Protein AF-A0A165E248-F1 (afdb_monomer_lite)

pLDDT: mean 75.52, std 20.28, range [21.25, 96.31]

Radius of gyration: 53.89 Å; chains: 1; bounding box: 140×83×120 Å

Foldseek 3Di:
DPPDPVLCVQADDLQPLPPDDDPPDDSVVVSVVSSVVVVVVVVVLVVLLVVLVLLLVLLVVLLVVLVVQLVVCVPVFPVSLVVLLVCLVVPPDPAAGDDDPPDDDDDHSSVVVNVVSVVLVVVLVVVPPDDPPPRVSSSVSSSVSSVVVSVVSVVVSVVSVVVSVVSVCVVSSHDYPVNDDDPDDDDDDPDPDDDDDDDDPDDDDDDDDDDDDDDDDDDDDDDDDDDDDDDDDDDDDDDDDDDDDDDDDDDDDCQLAQDPLLVVLLPPAALPLVVNLVSCVVCVVCLDPCNLVNLQVVLLVCVLVVNLRSSLSSLLSSLLSVQLVVCPPCSSVVSSCCSVVPPVVSVVVSVVVSVVVSVVSNVVSVVVVVVVVVDADFDADDDDDQFPDKWFDAPPDQQDDPPDDDPDDDPPDDPPPDDDPVVVSVLSNLLVVLLVPDDPQQNVLLVVRDSVSNSVVRRVDHPVVSVVNVVSCVSSVRIDTDGDDDQPPDPVSVVVVVVVVVVPD

Structure (mmCIF, N/CA/C/O backbone):
data_AF-A0A165E248-F1
#
_entry.id   AF-A0A165E248-F1
#
loop_
_atom_site.group_PDB
_atom_site.id
_atom_site.type_symbol
_atom_site.label_atom_id
_atom_site.label_alt_id
_atom_site.label_comp_id
_atom_site.label_asym_id
_atom_site.label_entity_id
_atom_site.label_seq_id
_atom_site.pdbx_PDB_ins_code
_atom_site.Cartn_x
_atom_site.Cartn_y
_atom_site.Cartn_z
_atom_site.occupancy
_atom_site.B_iso_or_equiv
_atom_site.auth_seq_id
_atom_site.auth_comp_id
_atom_site.auth_asym_id
_atom_site.auth_atom_id
_atom_site.pdbx_PDB_model_num
ATOM 1 N N . MET A 1 1 ? -46.817 -18.199 -7.323 1.00 51.75 1 MET A N 1
ATOM 2 C CA . MET A 1 1 ? -45.425 -17.743 -7.130 1.00 51.75 1 MET A CA 1
ATOM 3 C C . MET A 1 1 ? -45.461 -16.567 -6.174 1.00 51.75 1 MET A C 1
ATOM 5 O O . MET A 1 1 ? -46.139 -15.603 -6.512 1.00 51.75 1 MET A O 1
ATOM 9 N N . PRO A 1 2 ? -44.845 -16.626 -4.985 1.00 51.56 2 PRO A N 1
ATOM 10 C CA . PRO A 1 2 ? -44.787 -15.457 -4.123 1.00 51.56 2 PRO A CA 1
ATOM 11 C C . PRO A 1 2 ? -43.697 -14.524 -4.667 1.00 51.56 2 PRO A C 1
ATOM 13 O O . PRO A 1 2 ? -42.537 -14.614 -4.285 1.00 51.56 2 PRO A O 1
ATOM 16 N N . LEU A 1 3 ? -44.070 -13.669 -5.619 1.00 77.25 3 LEU A N 1
ATOM 17 C CA . LEU A 1 3 ? -43.228 -12.592 -6.146 1.00 77.25 3 LEU A CA 1
ATOM 18 C C . LEU A 1 3 ? -43.329 -11.394 -5.188 1.00 77.25 3 LEU A C 1
ATOM 20 O O . LEU A 1 3 ? -43.957 -10.391 -5.511 1.00 77.25 3 LEU A O 1
ATOM 24 N N . ASN A 1 4 ? -42.819 -11.533 -3.961 1.00 82.94 4 ASN A N 1
ATOM 25 C CA . ASN A 1 4 ? -42.775 -10.416 -3.019 1.00 82.94 4 ASN A CA 1
ATOM 26 C C . ASN A 1 4 ? -41.430 -9.691 -3.145 1.00 82.94 4 ASN A C 1
ATOM 28 O O . ASN A 1 4 ? -40.395 -10.213 -2.734 1.00 82.94 4 ASN A O 1
ATOM 32 N N . TYR A 1 5 ? -41.474 -8.481 -3.697 1.00 85.81 5 TYR A N 1
ATOM 33 C CA . TYR A 1 5 ? -40.325 -7.592 -3.863 1.00 85.81 5 TYR A CA 1
ATOM 34 C C . TYR A 1 5 ? -40.237 -6.498 -2.789 1.00 85.81 5 TYR A C 1
ATOM 36 O O . TYR A 1 5 ? -39.337 -5.667 -2.844 1.00 85.81 5 TYR A O 1
ATOM 44 N N . SER A 1 6 ? -41.097 -6.545 -1.764 1.00 87.06 6 SER A N 1
ATOM 45 C CA . SER A 1 6 ? -41.181 -5.533 -0.699 1.00 87.06 6 SER A CA 1
ATOM 46 C C . SER A 1 6 ? -39.886 -5.358 0.103 1.00 87.06 6 SER A C 1
ATOM 48 O O . SER A 1 6 ? -39.674 -4.335 0.749 1.00 87.06 6 SER A O 1
ATOM 50 N N . LYS A 1 7 ? -38.958 -6.322 0.018 1.00 84.38 7 LYS A N 1
ATOM 51 C CA . LYS A 1 7 ? -37.596 -6.165 0.543 1.00 84.38 7 LYS A CA 1
ATOM 52 C C . LYS A 1 7 ? -36.915 -4.900 -0.004 1.00 84.38 7 LYS A C 1
ATOM 54 O O . LYS A 1 7 ? -36.220 -4.229 0.751 1.00 84.38 7 LYS A O 1
ATOM 59 N N . TRP A 1 8 ? -37.103 -4.583 -1.285 1.00 87.00 8 TRP A N 1
ATOM 60 C CA . TRP A 1 8 ? -36.422 -3.466 -1.947 1.00 87.00 8 TRP A CA 1
ATOM 61 C C . TRP A 1 8 ? -37.136 -2.119 -1.795 1.00 87.00 8 TRP A C 1
ATOM 63 O O . TRP A 1 8 ? -36.526 -1.095 -2.080 1.00 87.00 8 TRP A O 1
ATOM 73 N N . ASP A 1 9 ? -38.352 -2.088 -1.238 1.00 84.56 9 ASP A N 1
ATOM 74 C CA . ASP A 1 9 ? -39.051 -0.835 -0.895 1.00 84.56 9 ASP A CA 1
ATOM 75 C C . ASP A 1 9 ? -38.322 -0.041 0.209 1.00 84.56 9 ASP A C 1
ATOM 77 O O . ASP A 1 9 ? -38.603 1.132 0.446 1.00 84.56 9 ASP A O 1
ATOM 81 N N . LYS A 1 10 ? -37.386 -0.691 0.909 1.00 86.62 10 LYS A N 1
ATOM 82 C CA . LYS A 1 10 ? -36.648 -0.169 2.066 1.00 86.62 10 LYS A CA 1
ATOM 83 C C . LYS A 1 10 ? -35.255 0.378 1.722 1.00 86.62 10 LYS A C 1
ATOM 85 O O . LYS A 1 10 ? -34.459 0.615 2.626 1.00 86.62 10 LYS A O 1
ATOM 90 N N . LEU A 1 11 ? -34.915 0.534 0.443 1.00 85.69 11 LEU A N 1
ATOM 91 C CA . LEU A 1 11 ? -33.602 1.042 0.025 1.00 85.69 11 LEU A CA 1
ATOM 92 C C . LEU A 1 11 ? -33.448 2.534 0.357 1.00 85.69 11 LEU A C 1
ATOM 94 O O . LEU A 1 11 ? -34.277 3.353 -0.036 1.00 85.69 11 LEU A O 1
ATOM 98 N N . GLU A 1 12 ? -32.365 2.901 1.047 1.00 81.44 12 GLU A N 1
ATOM 99 C CA . GLU A 1 12 ? -32.016 4.300 1.319 1.00 81.44 12 GLU A CA 1
ATOM 100 C C . GLU A 1 12 ? -30.754 4.705 0.549 1.00 81.44 12 GLU A C 1
ATOM 102 O O . GLU A 1 12 ? -29.624 4.439 0.970 1.00 81.44 12 GLU A O 1
ATOM 107 N N . LEU A 1 13 ? -30.965 5.393 -0.574 1.00 81.25 13 LEU A N 1
ATOM 108 C CA . LEU A 1 13 ? -29.910 5.937 -1.426 1.00 81.25 13 LEU A CA 1
ATOM 109 C C . LEU A 1 13 ? -29.537 7.354 -0.967 1.00 81.25 13 LEU A C 1
ATOM 111 O O . LEU A 1 13 ? -30.383 8.249 -0.912 1.00 81.25 13 LEU A O 1
ATOM 115 N N . SER A 1 14 ? -28.265 7.560 -0.622 1.00 74.75 14 SER A N 1
ATOM 116 C CA . SER A 1 14 ? -27.745 8.864 -0.189 1.00 74.75 14 SER A CA 1
ATOM 117 C C . SER A 1 14 ? -27.491 9.832 -1.353 1.00 74.75 14 SER A C 1
ATOM 119 O O . SER A 1 14 ? -27.627 11.038 -1.160 1.00 74.75 14 SER A O 1
ATOM 121 N N . ASP A 1 15 ? -27.186 9.317 -2.549 1.00 75.25 15 ASP A N 1
ATOM 122 C CA . ASP A 1 15 ? -26.991 10.079 -3.796 1.00 75.25 15 ASP A CA 1
ATOM 123 C C . ASP A 1 15 ? -28.118 9.794 -4.804 1.00 75.25 15 ASP A C 1
ATOM 125 O O . ASP A 1 15 ? -27.902 9.334 -5.924 1.00 75.25 15 ASP A O 1
ATOM 129 N N . ASP A 1 16 ? -29.362 9.992 -4.367 1.00 75.88 16 ASP A N 1
ATOM 130 C CA . ASP A 1 16 ? -30.524 9.848 -5.240 1.00 75.88 16 ASP A CA 1
ATOM 131 C C . ASP A 1 16 ? -30.663 11.077 -6.152 1.00 75.88 16 ASP A C 1
ATOM 133 O O . ASP A 1 16 ? -31.116 12.155 -5.738 1.00 75.88 16 ASP A O 1
ATOM 137 N N . SER A 1 17 ? -30.262 10.913 -7.415 1.00 73.38 17 SER A N 1
ATOM 138 C CA . SER A 1 17 ? -30.373 11.954 -8.434 1.00 73.38 17 SER A CA 1
ATOM 139 C C . SER A 1 17 ? -31.813 12.260 -8.824 1.00 73.38 17 SER A C 1
ATOM 141 O O . SER A 1 17 ? -32.047 13.319 -9.407 1.00 73.38 17 SER A O 1
ATOM 143 N N . ASP A 1 18 ? -32.773 11.395 -8.506 1.00 74.75 18 ASP A N 1
ATOM 144 C CA . ASP A 1 18 ? -34.176 11.538 -8.896 1.00 74.75 18 ASP A CA 1
ATOM 145 C C . ASP A 1 18 ? -35.023 12.211 -7.814 1.00 74.75 18 ASP A C 1
ATOM 147 O O . ASP A 1 18 ? -36.236 12.342 -7.962 1.00 74.75 18 ASP A O 1
ATOM 151 N N . ILE A 1 19 ? -34.384 12.758 -6.772 1.00 76.56 19 ILE A N 1
ATOM 152 C CA . ILE A 1 19 ? -35.091 13.533 -5.759 1.00 76.56 19 ILE A CA 1
ATOM 153 C C . ILE A 1 19 ? -35.840 14.716 -6.395 1.00 76.56 19 ILE A C 1
ATOM 155 O O . ILE A 1 19 ? -35.251 15.611 -7.022 1.00 76.56 19 ILE A O 1
ATOM 159 N N . GLU A 1 20 ? -37.163 14.704 -6.242 1.00 74.06 20 GLU A N 1
ATOM 160 C CA . GLU A 1 20 ? -38.044 15.781 -6.679 1.00 74.06 20 GLU A CA 1
ATOM 161 C C . GLU A 1 20 ? -37.773 17.020 -5.817 1.00 74.06 20 GLU A C 1
ATOM 163 O O . GLU A 1 20 ? -38.154 17.113 -4.651 1.00 74.06 20 GLU A O 1
ATOM 168 N N . GLY A 1 21 ? -37.029 17.969 -6.384 1.00 73.62 21 GLY A N 1
ATOM 169 C CA . GLY A 1 21 ? -36.776 19.263 -5.766 1.00 73.62 21 GLY A CA 1
ATOM 170 C C . GLY A 1 21 ? -37.927 20.234 -6.014 1.00 73.62 21 GLY A C 1
ATOM 171 O O . GLY A 1 21 ? -38.645 20.145 -7.008 1.00 73.62 21 GLY A O 1
ATOM 172 N N . HIS A 1 22 ? -38.066 21.229 -5.141 1.00 81.62 22 HIS A N 1
ATOM 173 C CA . HIS A 1 22 ? -38.916 22.376 -5.442 1.00 81.62 22 HIS A CA 1
ATOM 174 C C . HIS A 1 22 ? -38.226 23.261 -6.501 1.00 81.62 22 HIS A C 1
ATOM 176 O O . HIS A 1 22 ? -37.014 23.456 -6.397 1.00 81.62 22 HIS A O 1
ATOM 182 N N . PRO A 1 23 ? -38.948 23.881 -7.457 1.00 85.25 23 PRO A N 1
ATOM 183 C CA . PRO A 1 23 ? -38.361 24.751 -8.490 1.00 85.25 23 PRO A CA 1
ATOM 184 C C . PRO A 1 23 ? -37.467 25.899 -7.981 1.00 85.25 23 PRO A C 1
ATOM 186 O O . PRO A 1 23 ? -36.684 26.459 -8.739 1.00 85.25 23 PRO A O 1
ATOM 189 N N . ASN A 1 24 ? -37.581 26.260 -6.700 1.00 88.75 24 ASN A N 1
ATOM 190 C CA . ASN A 1 24 ? -36.811 27.327 -6.051 1.00 88.75 24 ASN A CA 1
ATOM 191 C C . ASN A 1 24 ? -35.611 26.825 -5.233 1.00 88.75 24 ASN A C 1
ATOM 193 O O . ASN A 1 24 ? -34.911 27.640 -4.636 1.00 88.75 24 ASN A O 1
ATOM 197 N N . VAL A 1 25 ? -35.389 25.513 -5.156 1.00 85.00 25 VAL A N 1
ATOM 198 C CA . VAL A 1 25 ? -34.293 24.910 -4.392 1.00 85.00 25 VAL A CA 1
ATOM 199 C C . VAL A 1 25 ? -33.275 24.345 -5.373 1.00 85.00 25 VAL A C 1
ATOM 201 O O . VAL A 1 25 ? -33.623 23.577 -6.268 1.00 85.00 25 VAL A O 1
ATOM 204 N N . ASP A 1 26 ? -32.002 24.708 -5.207 1.00 87.12 26 ASP A N 1
ATOM 205 C CA . ASP A 1 26 ? -30.934 24.118 -6.012 1.00 87.12 26 ASP A CA 1
ATOM 206 C C . ASP A 1 26 ? -30.790 22.628 -5.681 1.00 87.12 26 ASP A C 1
ATOM 208 O O . ASP A 1 26 ? -30.331 22.251 -4.598 1.00 87.12 26 ASP A O 1
ATOM 212 N N . LYS A 1 27 ? -31.137 21.786 -6.658 1.00 84.12 27 LYS A N 1
ATOM 213 C CA . LYS A 1 27 ? -31.096 20.326 -6.564 1.00 84.12 27 LYS A CA 1
ATOM 214 C C . LYS A 1 27 ? -29.725 19.806 -6.123 1.00 84.12 27 LYS A C 1
ATOM 216 O O . LYS A 1 27 ? -29.663 18.876 -5.324 1.00 84.12 27 LYS A O 1
ATOM 221 N N . LYS A 1 28 ? -28.620 20.420 -6.568 1.00 85.94 28 LYS A N 1
ATOM 222 C CA . LYS A 1 28 ? -27.263 19.964 -6.206 1.00 85.94 28 LYS A CA 1
ATOM 223 C C . LYS A 1 28 ? -26.960 20.182 -4.727 1.00 85.94 28 LYS A C 1
ATOM 225 O O . LYS A 1 28 ? -26.394 19.304 -4.077 1.00 85.94 28 LYS A O 1
ATOM 230 N N . SER A 1 29 ? -27.309 21.352 -4.196 1.00 86.88 29 SER A N 1
ATOM 231 C CA . SER A 1 29 ? -27.133 21.640 -2.769 1.00 86.88 29 SER A CA 1
ATOM 232 C C . SER A 1 29 ? -28.059 20.791 -1.891 1.00 86.88 29 SER A C 1
ATOM 234 O O . SER A 1 29 ? -27.610 20.293 -0.858 1.00 86.88 29 SER A O 1
ATOM 236 N N . LEU A 1 30 ? -29.296 20.543 -2.340 1.00 85.38 30 LEU A N 1
ATOM 237 C CA . LEU A 1 30 ? -30.265 19.686 -1.655 1.00 85.38 30 LEU A CA 1
ATOM 238 C C . LEU A 1 30 ? -29.767 18.241 -1.518 1.00 85.38 30 LEU A C 1
ATOM 240 O O . LEU A 1 30 ? -29.818 17.693 -0.419 1.00 85.38 30 LEU A O 1
ATOM 244 N N . ILE A 1 31 ? -29.246 17.647 -2.599 1.00 85.12 31 ILE A N 1
ATOM 245 C CA . ILE A 1 31 ? -28.705 16.277 -2.584 1.00 85.12 31 ILE A CA 1
ATOM 246 C C . ILE A 1 31 ? -27.545 16.172 -1.588 1.00 85.12 31 ILE A C 1
ATOM 248 O O . ILE A 1 31 ? -27.573 15.326 -0.701 1.00 85.12 31 ILE A O 1
ATOM 252 N N . ARG A 1 32 ? -26.570 17.090 -1.645 1.00 87.44 32 ARG A N 1
ATOM 253 C CA . ARG A 1 32 ? -25.430 17.094 -0.706 1.00 87.44 32 ARG A CA 1
ATOM 254 C C . ARG A 1 32 ? -25.854 17.281 0.747 1.00 87.44 32 ARG A C 1
ATOM 256 O O . ARG A 1 32 ? -25.243 16.710 1.647 1.00 87.44 32 ARG A O 1
ATOM 263 N N . TRP A 1 33 ? -26.853 18.127 0.991 1.00 86.88 33 TRP A N 1
ATOM 264 C CA . TRP A 1 33 ? -27.380 18.331 2.335 1.00 86.88 33 TRP A CA 1
ATOM 265 C C . TRP A 1 33 ? -28.060 17.064 2.855 1.00 86.88 33 TRP A C 1
ATOM 267 O O . TRP A 1 33 ? -27.741 16.630 3.957 1.00 86.88 33 TRP A O 1
ATOM 277 N N . LYS A 1 34 ? -28.911 16.428 2.040 1.00 86.69 34 LYS A N 1
ATOM 278 C CA . LYS A 1 34 ? -29.582 15.171 2.390 1.00 86.69 34 LYS A CA 1
ATOM 279 C C . LYS A 1 34 ? -28.583 14.036 2.609 1.00 86.69 34 LYS A C 1
ATOM 281 O O . LYS A 1 34 ? -28.724 13.288 3.567 1.00 86.69 34 LYS A O 1
ATOM 286 N N . GLN A 1 35 ? -27.547 13.946 1.778 1.00 86.31 35 GLN A N 1
ATOM 287 C CA . GLN A 1 35 ? -26.443 13.010 1.967 1.00 86.31 35 GLN A CA 1
ATOM 288 C C . GLN A 1 35 ? -25.791 13.209 3.342 1.00 86.31 35 GLN A C 1
ATOM 290 O O . GLN A 1 35 ? -25.673 12.250 4.102 1.00 86.31 35 GLN A O 1
ATOM 295 N N . ARG A 1 36 ? -25.415 14.448 3.693 1.00 89.06 36 ARG A N 1
ATOM 296 C CA . ARG A 1 36 ? -24.822 14.753 5.005 1.00 89.06 36 ARG A CA 1
ATOM 297 C C . ARG A 1 36 ? -25.761 14.397 6.155 1.00 89.06 36 ARG A C 1
ATOM 299 O O . ARG A 1 36 ? -25.316 13.738 7.078 1.00 89.06 36 ARG A O 1
ATOM 306 N N . ASP A 1 37 ? -27.028 14.792 6.080 1.00 90.00 37 ASP A N 1
ATOM 307 C CA . ASP A 1 37 ? -28.033 14.503 7.112 1.00 90.00 37 ASP A CA 1
ATOM 308 C C . ASP A 1 37 ? -28.237 12.988 7.296 1.00 90.00 37 ASP A C 1
ATOM 310 O O . ASP A 1 37 ? -28.306 12.505 8.424 1.00 90.00 37 ASP A O 1
ATOM 314 N N . ILE A 1 38 ? -28.250 12.206 6.209 1.00 86.12 38 ILE A N 1
ATOM 315 C CA . ILE A 1 38 ? -28.322 10.740 6.282 1.00 86.12 38 ILE A CA 1
ATOM 316 C C . ILE A 1 38 ? -27.069 10.163 6.953 1.00 86.12 38 ILE A C 1
ATOM 318 O O . ILE A 1 38 ? -27.202 9.325 7.845 1.00 86.12 38 ILE A O 1
ATOM 322 N N . HIS A 1 39 ? -25.867 10.599 6.563 1.00 87.00 39 HIS A N 1
ATOM 323 C CA . HIS A 1 39 ? -24.626 10.129 7.190 1.00 87.00 39 HIS A CA 1
ATOM 324 C C . HIS A 1 39 ? -24.551 10.521 8.668 1.00 87.00 39 HIS A C 1
ATOM 326 O O . HIS A 1 39 ? -24.292 9.659 9.498 1.00 87.00 39 HIS A O 1
ATOM 332 N N . GLU A 1 40 ? -24.876 11.765 9.012 1.00 90.25 40 GLU A N 1
ATOM 333 C CA . GLU A 1 40 ? -24.886 12.261 10.390 1.00 90.25 40 GLU A CA 1
ATOM 334 C C . GLU A 1 40 ? -25.876 11.472 11.253 1.00 90.25 40 GLU A C 1
ATOM 336 O O . GLU A 1 40 ? -25.514 10.977 12.317 1.00 90.25 40 GLU A O 1
ATOM 341 N N . ARG A 1 41 ? -27.106 11.237 10.775 1.00 89.69 41 ARG A N 1
ATOM 342 C CA . ARG A 1 41 ? -28.082 10.401 11.497 1.00 89.69 41 ARG A CA 1
ATOM 343 C C . ARG A 1 41 ? -27.607 8.961 11.672 1.00 89.69 41 ARG A C 1
ATOM 345 O O . ARG A 1 41 ? -27.917 8.344 12.690 1.00 89.69 41 ARG A O 1
ATOM 352 N N . ARG A 1 42 ? -26.898 8.399 10.688 1.00 86.25 42 ARG A N 1
ATOM 353 C CA . ARG A 1 42 ? -26.326 7.045 10.776 1.00 86.25 42 ARG A CA 1
ATOM 354 C C . ARG A 1 42 ? -25.187 6.988 11.782 1.00 86.25 42 ARG A C 1
ATOM 356 O O . ARG A 1 42 ? -25.180 6.082 12.608 1.00 86.25 42 ARG A O 1
ATOM 363 N N . GLU A 1 43 ? -24.278 7.953 11.749 1.00 89.50 43 GLU A N 1
ATOM 364 C CA . GLU A 1 43 ? -23.178 8.060 12.706 1.00 89.50 43 GLU A CA 1
ATOM 365 C C . GLU A 1 43 ? -23.708 8.243 14.125 1.00 89.50 43 GLU A C 1
ATOM 367 O O . GLU A 1 43 ? -23.330 7.479 15.008 1.00 89.50 43 GLU A O 1
ATOM 372 N N . VAL A 1 44 ? -24.659 9.158 14.338 1.00 91.00 44 VAL A N 1
ATOM 373 C CA . VAL A 1 44 ? -25.311 9.361 15.642 1.00 91.00 44 VAL A CA 1
ATOM 374 C C . VAL A 1 44 ? -25.979 8.075 16.129 1.00 91.00 44 VAL A C 1
ATOM 376 O O . VAL A 1 44 ? -25.795 7.696 17.285 1.00 91.00 44 VAL A O 1
ATOM 379 N N . ARG A 1 45 ? -26.711 7.362 15.261 1.00 90.31 45 ARG A N 1
ATOM 380 C CA . ARG A 1 45 ? -27.333 6.080 15.629 1.00 90.31 45 ARG A CA 1
ATOM 381 C C . ARG A 1 45 ? -26.285 5.038 16.006 1.00 90.31 45 ARG A C 1
ATOM 383 O O . ARG A 1 45 ? -26.419 4.405 17.045 1.00 90.31 45 ARG A O 1
ATOM 390 N N . LYS A 1 46 ? -25.243 4.875 15.190 1.00 90.88 46 LYS A N 1
ATOM 391 C CA . LYS A 1 46 ? -24.159 3.916 15.428 1.00 90.88 46 LYS A CA 1
ATOM 392 C C . LYS A 1 46 ? -23.419 4.222 16.730 1.00 90.88 46 LYS A C 1
ATOM 394 O O . LYS A 1 46 ? -23.160 3.310 17.506 1.00 90.88 46 LYS A O 1
ATOM 399 N N . HIS A 1 47 ? -23.129 5.494 16.993 1.00 90.50 47 HIS A N 1
ATOM 400 C CA . HIS A 1 47 ? -22.541 5.931 18.255 1.00 90.50 47 HIS A CA 1
ATOM 401 C C . HIS A 1 47 ? -23.446 5.603 19.440 1.00 90.50 47 HIS A C 1
ATOM 403 O O . HIS A 1 47 ? -22.967 4.997 20.392 1.00 90.50 47 HIS A O 1
ATOM 409 N N . LYS A 1 48 ? -24.748 5.907 19.353 1.00 92.88 48 LYS A N 1
ATOM 410 C CA . LYS A 1 48 ? -25.708 5.582 20.416 1.00 92.88 48 LYS A CA 1
ATOM 411 C C . LYS A 1 48 ? -25.826 4.070 20.651 1.00 92.88 48 LYS A C 1
ATOM 413 O O . LYS A 1 48 ? -25.883 3.637 21.794 1.00 92.88 48 LYS A O 1
ATOM 418 N N . MET A 1 49 ? -25.843 3.261 19.590 1.00 92.50 49 MET A N 1
ATOM 419 C CA . MET A 1 49 ? -25.858 1.797 19.706 1.00 92.50 49 MET A CA 1
ATOM 420 C C . MET A 1 49 ? -24.608 1.276 20.421 1.00 92.50 49 MET A C 1
ATOM 422 O O . MET A 1 49 ? -24.729 0.456 21.326 1.00 92.50 49 MET A O 1
ATOM 426 N N . ASN A 1 50 ? -23.427 1.779 20.052 1.00 91.50 50 ASN A N 1
ATOM 427 C CA . ASN A 1 50 ? -22.172 1.400 20.698 1.00 91.50 50 ASN A CA 1
ATOM 428 C C . ASN A 1 50 ? -22.136 1.831 22.172 1.00 91.50 50 ASN A C 1
ATOM 430 O O . ASN A 1 50 ? -21.759 1.032 23.021 1.00 91.50 50 ASN A O 1
ATOM 434 N N . GLU A 1 51 ? -22.571 3.056 22.479 1.00 90.94 51 GLU A N 1
ATOM 435 C CA . GLU A 1 51 ? -22.653 3.579 23.849 1.00 90.94 51 GLU A CA 1
ATOM 436 C C . GLU A 1 51 ? -23.570 2.710 24.725 1.00 90.94 51 GLU A C 1
ATOM 438 O O . GLU A 1 51 ? -23.179 2.302 25.817 1.00 90.94 51 GLU A O 1
ATOM 443 N N . LEU A 1 52 ? -24.760 2.359 24.224 1.00 93.75 52 LEU A N 1
ATOM 444 C CA . LEU A 1 52 ? -25.693 1.479 24.932 1.00 93.75 52 LEU A CA 1
ATOM 445 C C . LEU A 1 52 ? -25.128 0.064 25.121 1.00 93.75 52 LEU A C 1
ATOM 447 O O . LEU A 1 52 ? -25.281 -0.515 26.196 1.00 93.75 52 LEU A O 1
ATOM 451 N N . ASP A 1 53 ? -24.472 -0.503 24.108 1.00 93.00 53 ASP A N 1
ATOM 452 C CA . ASP A 1 53 ? -23.852 -1.831 24.197 1.00 93.00 53 ASP A CA 1
ATOM 453 C C . ASP A 1 53 ? -22.713 -1.858 25.232 1.00 93.00 53 ASP A C 1
ATOM 455 O O . ASP A 1 53 ? -22.616 -2.776 26.053 1.00 93.00 53 ASP A O 1
ATOM 459 N N . GLU A 1 54 ? -21.879 -0.821 25.265 1.00 90.12 54 GLU A N 1
ATOM 460 C CA . GLU A 1 54 ? -20.838 -0.654 26.279 1.00 90.12 54 GLU A CA 1
ATOM 461 C C . GLU A 1 54 ? -21.425 -0.445 27.682 1.00 90.12 54 GLU A C 1
ATOM 463 O O . GLU A 1 54 ? -20.967 -1.078 28.639 1.00 90.12 54 GLU A O 1
ATOM 468 N N . GLU A 1 55 ? -22.477 0.362 27.833 1.00 90.81 55 GLU A N 1
ATOM 469 C CA . GLU A 1 55 ? -23.179 0.537 29.111 1.00 90.81 55 GLU A CA 1
ATOM 470 C C . GLU A 1 55 ? -23.772 -0.790 29.613 1.00 90.81 55 GLU A C 1
ATOM 472 O O . GLU A 1 55 ? -23.645 -1.129 30.794 1.00 90.81 55 GLU A O 1
ATOM 477 N N . ILE A 1 56 ? -24.349 -1.604 28.726 1.00 93.06 56 ILE A N 1
ATOM 478 C CA . ILE A 1 56 ? -24.857 -2.939 29.068 1.00 93.06 56 ILE A CA 1
ATOM 479 C C . ILE A 1 56 ? -23.708 -3.860 29.490 1.00 93.06 56 ILE A C 1
ATOM 481 O O . ILE A 1 56 ? -23.803 -4.529 30.523 1.00 93.06 56 ILE A O 1
ATOM 485 N N . LYS A 1 57 ? -22.606 -3.902 28.731 1.00 92.38 57 LYS A N 1
ATOM 486 C CA . LYS A 1 57 ? -21.425 -4.725 29.052 1.00 92.38 57 LYS A CA 1
ATOM 487 C C . LYS A 1 57 ? -20.839 -4.361 30.410 1.00 92.38 57 LYS A C 1
ATOM 489 O O . LYS A 1 57 ? -20.564 -5.246 31.220 1.00 92.38 57 LYS A O 1
ATOM 494 N N . THR A 1 58 ? -20.674 -3.070 30.676 1.00 90.81 58 THR A N 1
ATOM 495 C CA . THR A 1 58 ? -20.141 -2.579 31.951 1.00 90.81 58 THR A CA 1
ATOM 496 C C . THR A 1 58 ? -21.094 -2.883 33.102 1.00 90.81 58 THR A C 1
ATOM 498 O O . THR A 1 58 ? -20.673 -3.456 34.108 1.00 90.81 58 THR A O 1
ATOM 501 N N . SER A 1 59 ? -22.389 -2.624 32.935 1.00 92.06 59 SER A N 1
ATOM 502 C CA . SER A 1 59 ? -23.407 -2.919 33.948 1.00 92.06 59 SER A CA 1
ATOM 503 C C . SER A 1 59 ? -23.520 -4.416 34.257 1.00 92.06 59 SER A C 1
ATOM 505 O O . SER A 1 59 ? -23.630 -4.790 35.424 1.00 92.06 59 SER A O 1
ATOM 507 N N . ASN A 1 60 ? -23.397 -5.292 33.254 1.00 92.50 60 ASN A N 1
ATOM 508 C CA . ASN A 1 60 ? -23.380 -6.749 33.440 1.00 92.50 60 ASN A CA 1
ATOM 509 C C . ASN A 1 60 ? -22.174 -7.242 34.258 1.00 92.50 60 ASN A C 1
ATOM 511 O O . ASN A 1 60 ? -22.259 -8.293 34.891 1.00 92.50 60 ASN A O 1
ATOM 515 N N . ILE A 1 61 ? -21.066 -6.495 34.276 1.00 91.94 61 ILE A N 1
ATOM 516 C CA . ILE A 1 61 ? -19.898 -6.779 35.125 1.00 91.94 61 ILE A CA 1
ATOM 517 C C . ILE A 1 61 ? -20.103 -6.218 36.538 1.00 91.94 61 ILE A C 1
ATOM 519 O O . ILE A 1 61 ? -19.698 -6.845 37.519 1.00 91.94 61 ILE A O 1
ATOM 523 N N . LEU A 1 62 ? -20.740 -5.050 36.665 1.00 91.94 62 LEU A N 1
ATOM 524 C CA . LEU A 1 62 ? -20.968 -4.384 37.950 1.00 91.94 62 LEU A CA 1
ATOM 525 C C . LEU A 1 62 ? -22.060 -5.060 38.789 1.00 91.94 62 LEU A C 1
ATOM 527 O O . LEU A 1 62 ? -21.864 -5.241 39.989 1.00 91.94 62 LEU A O 1
ATOM 531 N N . LEU A 1 63 ? -23.170 -5.487 38.182 1.00 93.44 63 LEU A N 1
ATOM 532 C CA . LEU A 1 63 ? -24.282 -6.155 38.873 1.00 93.44 63 LEU A CA 1
ATOM 533 C C . LEU A 1 63 ? -23.844 -7.346 39.750 1.00 93.44 63 LEU A C 1
ATOM 535 O O . LEU A 1 63 ? -24.132 -7.320 40.948 1.00 93.44 63 LEU A O 1
ATOM 539 N N . PRO A 1 64 ? -23.099 -8.356 39.252 1.00 94.56 64 PRO A N 1
ATOM 540 C CA . PRO A 1 64 ? -22.659 -9.470 40.092 1.00 94.56 64 PRO A CA 1
ATOM 541 C C . PRO A 1 64 ? -21.678 -9.036 41.190 1.00 94.56 64 PRO A C 1
ATOM 543 O O . PRO A 1 64 ? -21.668 -9.628 42.270 1.00 94.56 64 PRO A O 1
ATOM 546 N N . ARG A 1 65 ? -20.875 -7.986 40.960 1.00 92.38 65 ARG A N 1
ATOM 547 C CA . ARG A 1 65 ? -19.974 -7.428 41.983 1.00 92.38 65 ARG A CA 1
ATOM 548 C C . ARG A 1 65 ? -20.758 -6.733 43.100 1.00 92.38 65 ARG A C 1
ATOM 550 O O . ARG A 1 65 ? -20.414 -6.898 44.270 1.00 92.38 65 ARG A O 1
ATOM 557 N N . ILE A 1 66 ? -21.829 -6.013 42.761 1.00 92.81 66 ILE A N 1
ATOM 558 C CA . ILE A 1 66 ? -22.744 -5.395 43.731 1.00 92.81 66 ILE A CA 1
ATOM 559 C C . ILE A 1 66 ? -23.508 -6.477 44.504 1.00 92.81 66 ILE A C 1
ATOM 561 O O . ILE A 1 66 ? -23.575 -6.406 45.729 1.00 92.81 66 ILE A O 1
ATOM 565 N N . ALA A 1 67 ? -24.002 -7.521 43.835 1.00 93.69 67 ALA A N 1
ATOM 566 C CA . ALA A 1 67 ? -24.657 -8.654 44.491 1.00 93.69 67 ALA A CA 1
ATOM 567 C C . ALA A 1 67 ? -23.720 -9.360 45.491 1.00 93.69 67 ALA A C 1
ATOM 569 O O . ALA A 1 67 ? -24.102 -9.644 46.632 1.00 93.69 67 ALA A O 1
ATOM 570 N N . ALA A 1 68 ? -22.459 -9.583 45.101 1.00 93.31 68 ALA A N 1
ATOM 571 C CA . ALA A 1 68 ? -21.434 -10.136 45.983 1.00 93.31 68 ALA A CA 1
ATOM 572 C C . ALA A 1 68 ? -21.170 -9.219 47.189 1.00 93.31 68 ALA A C 1
ATOM 574 O O . ALA A 1 68 ? -21.124 -9.698 48.324 1.00 93.31 68 ALA A O 1
ATOM 575 N N . LEU A 1 69 ? -21.081 -7.904 46.974 1.00 91.50 69 LEU A N 1
ATOM 576 C CA . LEU A 1 69 ? -20.947 -6.913 48.042 1.00 91.50 69 LEU A CA 1
ATOM 577 C C . LEU A 1 69 ? -22.136 -6.948 49.014 1.00 91.50 69 LEU A C 1
ATOM 579 O O . LEU A 1 69 ? -21.931 -6.971 50.227 1.00 91.50 69 LEU A O 1
ATOM 583 N N . ILE A 1 70 ? -23.368 -7.005 48.505 1.00 92.62 70 ILE A N 1
ATOM 584 C CA . ILE A 1 70 ? -24.584 -7.113 49.322 1.00 92.62 70 ILE A CA 1
ATOM 585 C C . ILE A 1 70 ? -24.523 -8.364 50.206 1.00 92.62 70 ILE A C 1
ATOM 587 O O . ILE A 1 70 ? -24.821 -8.290 51.399 1.00 92.62 70 ILE A O 1
ATOM 591 N N . SER A 1 71 ? -24.093 -9.500 49.647 1.00 93.25 71 SER A N 1
ATOM 592 C CA . SER A 1 71 ? -23.952 -10.752 50.400 1.00 93.25 71 SER A CA 1
ATOM 593 C C . SER A 1 71 ? -22.861 -10.685 51.478 1.00 93.25 71 SER A C 1
ATOM 595 O O . SER A 1 71 ? -23.073 -11.157 52.596 1.00 93.25 71 SER A O 1
ATOM 597 N N . ALA A 1 72 ? -21.728 -10.039 51.181 1.00 91.56 72 ALA A N 1
ATOM 598 C CA . ALA A 1 72 ? -20.614 -9.874 52.111 1.00 91.56 72 ALA A CA 1
ATOM 599 C C . ALA A 1 72 ? -20.993 -8.967 53.291 1.00 91.56 72 ALA A C 1
ATOM 601 O O . ALA A 1 72 ? -20.788 -9.339 54.448 1.00 91.56 72 ALA A O 1
ATOM 602 N N . VAL A 1 73 ? -21.627 -7.822 53.012 1.00 90.44 73 VAL A N 1
ATOM 603 C CA . VAL A 1 73 ? -22.090 -6.880 54.047 1.00 90.44 73 VAL A CA 1
ATOM 604 C C . VAL A 1 73 ? -23.176 -7.506 54.918 1.00 90.44 73 VAL A C 1
ATOM 606 O O . VAL A 1 73 ? -23.166 -7.297 56.125 1.00 90.44 73 VAL A O 1
ATOM 609 N N . SER A 1 74 ? -24.064 -8.320 54.341 1.00 90.00 74 SER A N 1
ATOM 610 C CA . SER A 1 74 ? -25.099 -9.031 55.103 1.00 90.00 74 SER A CA 1
ATOM 611 C C . SER A 1 74 ? -24.562 -10.185 55.963 1.00 90.00 74 SER A C 1
ATOM 613 O O . SER A 1 74 ? -25.295 -10.680 56.815 1.00 90.00 74 SER A O 1
ATOM 615 N N . THR A 1 75 ? -23.342 -10.677 55.707 1.00 89.88 75 THR A N 1
ATOM 616 C CA . THR A 1 75 ? -22.771 -11.834 56.424 1.00 89.88 75 THR A CA 1
ATOM 617 C C . THR A 1 75 ? -21.783 -11.400 57.502 1.00 89.88 75 THR A C 1
ATOM 619 O O . THR A 1 75 ? -21.852 -11.896 58.625 1.00 89.88 75 THR A O 1
ATOM 622 N N . ASN A 1 76 ? -20.880 -10.462 57.191 1.00 85.75 76 ASN A N 1
ATOM 623 C CA . ASN A 1 76 ? -19.841 -10.026 58.133 1.00 85.75 76 ASN A CA 1
ATOM 624 C C . ASN A 1 76 ? -20.056 -8.578 58.639 1.00 85.75 76 ASN A C 1
ATOM 626 O O . ASN A 1 76 ? -19.213 -8.032 59.360 1.00 85.75 76 ASN A O 1
ATOM 630 N N . GLY A 1 77 ? -21.188 -7.956 58.294 1.00 85.50 77 GLY A N 1
ATOM 631 C CA . GLY A 1 77 ? -21.635 -6.672 58.828 1.00 85.50 77 GLY A CA 1
ATOM 632 C C . GLY A 1 77 ? -20.994 -5.432 58.180 1.00 85.50 77 GLY A C 1
ATOM 633 O O . GLY A 1 77 ? -20.303 -5.512 57.159 1.00 85.50 77 GLY A O 1
ATOM 634 N N . PRO A 1 78 ? -21.170 -4.240 58.785 1.00 85.56 78 PRO A N 1
ATOM 635 C CA . PRO A 1 78 ? -20.778 -2.958 58.186 1.00 85.56 78 PRO A CA 1
ATOM 636 C C . PRO A 1 78 ? -19.256 -2.749 58.094 1.00 85.56 78 PRO A C 1
ATOM 638 O O . PRO A 1 78 ? -18.798 -1.844 57.401 1.00 85.56 78 PRO A O 1
ATOM 641 N N . LYS A 1 79 ? -18.449 -3.584 58.766 1.00 87.06 79 LYS A N 1
ATOM 642 C CA . LYS A 1 79 ? -16.979 -3.525 58.689 1.00 87.06 79 LYS A CA 1
ATOM 643 C C . LYS A 1 79 ? -16.458 -3.916 57.307 1.00 87.06 79 LYS A C 1
ATOM 645 O O . LYS A 1 79 ? -15.488 -3.318 56.848 1.00 87.06 79 LYS A O 1
ATOM 650 N N . GLU A 1 80 ? -17.121 -4.856 56.630 1.00 87.50 80 GLU A N 1
ATOM 651 C CA . GLU A 1 80 ? -16.760 -5.250 55.261 1.00 87.50 80 GLU A CA 1
ATOM 652 C C . GLU A 1 80 ? -16.912 -4.092 54.291 1.00 87.50 80 GLU A C 1
ATOM 654 O O . GLU A 1 80 ? -16.025 -3.860 53.478 1.00 87.50 80 GLU A O 1
ATOM 659 N N . PHE A 1 81 ? -17.993 -3.319 54.426 1.00 88.38 81 PHE A N 1
ATOM 660 C CA . PHE A 1 81 ? -18.247 -2.142 53.600 1.00 88.38 81 PHE A CA 1
ATOM 661 C C . PHE A 1 81 ? -17.091 -1.136 53.694 1.00 88.38 81 PHE A C 1
ATOM 663 O O . PHE A 1 81 ? -16.552 -0.701 52.673 1.00 88.38 81 PHE A O 1
ATOM 670 N N . SER A 1 82 ? -16.655 -0.814 54.916 1.00 88.56 82 SER A N 1
ATOM 671 C CA . SER A 1 82 ? -15.513 0.078 55.144 1.00 88.56 82 SER A CA 1
ATOM 672 C C . SER A 1 82 ? -14.206 -0.519 54.619 1.00 88.56 82 SER A C 1
ATOM 674 O O . SER A 1 82 ? -13.463 0.168 53.922 1.00 88.56 82 SER A O 1
ATOM 676 N N . SER A 1 83 ? -13.951 -1.804 54.885 1.00 89.38 83 SER A N 1
ATOM 677 C CA . SER A 1 83 ? -12.729 -2.481 54.433 1.00 89.38 83 SER A CA 1
ATOM 678 C C . SER A 1 83 ? -12.632 -2.563 52.907 1.00 89.38 83 SER A C 1
ATOM 680 O O . SER A 1 83 ? -11.563 -2.337 52.343 1.00 89.38 83 SER A O 1
ATOM 682 N N . LEU A 1 84 ? -13.753 -2.804 52.217 1.00 87.38 84 LEU A N 1
ATOM 683 C CA . LEU A 1 84 ? -13.811 -2.818 50.763 1.00 87.38 84 LEU A CA 1
ATOM 684 C C . LEU A 1 84 ? -13.570 -1.415 50.208 1.00 87.38 84 LEU A C 1
ATOM 686 O O . LEU A 1 84 ? -12.806 -1.261 49.260 1.00 87.38 84 LEU A O 1
ATOM 690 N N . THR A 1 85 ? -14.180 -0.396 50.814 1.00 90.25 85 THR A N 1
ATOM 691 C CA . THR A 1 85 ? -13.986 1.001 50.403 1.00 90.25 85 THR A CA 1
ATOM 692 C C . THR A 1 85 ? -12.513 1.408 50.519 1.00 90.25 85 THR A C 1
ATOM 694 O O . THR A 1 85 ? -11.964 2.020 49.602 1.00 90.25 85 THR A O 1
ATOM 697 N N . GLU A 1 86 ? -11.840 1.035 51.610 1.00 89.69 86 GLU A N 1
ATOM 698 C CA . GLU A 1 86 ? -10.404 1.281 51.794 1.00 89.69 86 GLU A CA 1
ATOM 699 C C . GLU A 1 86 ? -9.543 0.471 50.820 1.00 89.69 86 GLU A C 1
ATOM 701 O O . GLU A 1 86 ? -8.585 1.005 50.252 1.00 89.69 86 GLU A O 1
ATOM 706 N N . ARG A 1 87 ? -9.898 -0.794 50.570 1.00 89.19 87 ARG A N 1
ATOM 707 C CA . ARG A 1 87 ? -9.198 -1.646 49.603 1.00 89.19 87 ARG A CA 1
ATOM 708 C C . ARG A 1 87 ? -9.277 -1.071 48.193 1.00 89.19 87 ARG A C 1
ATOM 710 O O . ARG A 1 87 ? -8.244 -0.913 47.561 1.00 89.19 87 ARG A O 1
ATOM 717 N N . LEU A 1 88 ? -10.468 -0.703 47.722 1.00 88.75 88 LEU A N 1
ATOM 718 C CA . LEU A 1 88 ? -10.648 -0.122 46.386 1.00 88.75 88 LEU A CA 1
ATOM 719 C C . LEU A 1 88 ? -9.946 1.237 46.254 1.00 88.75 88 LEU A C 1
ATOM 721 O O . LEU A 1 88 ? -9.462 1.577 45.181 1.00 88.75 88 LEU A O 1
ATOM 725 N N . LYS A 1 89 ? -9.832 1.999 47.350 1.00 88.56 89 LYS A N 1
ATOM 726 C CA . LYS A 1 89 ? -9.098 3.272 47.375 1.00 88.56 89 LYS A CA 1
ATOM 727 C C . LYS A 1 89 ? -7.578 3.093 47.299 1.00 88.56 89 LYS A C 1
ATOM 729 O O . LYS A 1 89 ? -6.893 3.947 46.746 1.00 88.56 89 LYS A O 1
ATOM 734 N N . THR A 1 90 ? -7.044 2.040 47.914 1.00 86.62 90 THR A N 1
ATOM 735 C CA . THR A 1 90 ? -5.591 1.814 48.040 1.00 86.62 90 THR A CA 1
ATOM 736 C C . THR A 1 90 ? -5.028 0.902 46.954 1.00 86.62 90 THR A C 1
ATOM 738 O O . THR A 1 90 ? -3.865 1.050 46.582 1.00 86.62 90 THR A O 1
ATOM 741 N N . GLN A 1 91 ? -5.838 -0.022 46.443 1.00 81.94 91 GLN A N 1
ATOM 742 C CA . GLN A 1 91 ? -5.479 -1.015 45.433 1.00 81.94 91 GLN A CA 1
ATOM 743 C C . GLN A 1 91 ? -6.618 -1.165 44.406 1.00 81.94 91 GLN A C 1
ATOM 745 O O . GLN A 1 91 ? -7.298 -2.193 44.395 1.00 81.94 91 GLN A O 1
ATOM 750 N N . PRO A 1 92 ? -6.865 -0.149 43.557 1.00 80.25 92 PRO A N 1
ATOM 751 C CA . PRO A 1 92 ? -7.831 -0.278 42.472 1.00 80.25 92 PRO A CA 1
ATOM 752 C C . PRO A 1 92 ? -7.313 -1.257 41.410 1.00 80.25 92 PRO A C 1
ATOM 754 O O . PRO A 1 92 ? -6.147 -1.186 41.010 1.00 80.25 92 PRO A O 1
ATOM 757 N N . SER A 1 93 ? -8.170 -2.163 40.932 1.00 79.88 93 SER A N 1
ATOM 758 C CA . SER A 1 93 ? -7.856 -2.977 39.756 1.00 79.88 93 SER A CA 1
ATOM 759 C C . SER A 1 93 ? -7.710 -2.102 38.507 1.00 79.88 93 SER A C 1
ATOM 761 O O . SER A 1 93 ? -8.400 -1.092 38.346 1.00 79.88 93 SER A O 1
ATOM 763 N N . ALA A 1 94 ? -6.821 -2.522 37.605 1.00 77.88 94 ALA A N 1
ATOM 764 C CA . ALA A 1 94 ? -6.627 -1.900 36.298 1.00 77.88 94 ALA A CA 1
ATOM 765 C C . ALA A 1 94 ? -7.726 -2.272 35.283 1.00 77.88 94 ALA A C 1
ATOM 767 O O . ALA A 1 94 ? -7.764 -1.688 34.200 1.00 77.88 94 ALA A O 1
ATOM 768 N N . ASP A 1 95 ? -8.606 -3.222 35.617 1.00 79.75 95 ASP A N 1
ATOM 769 C CA . ASP A 1 95 ? -9.696 -3.647 34.741 1.00 79.75 95 ASP A CA 1
ATOM 770 C C . ASP A 1 95 ? -10.752 -2.546 34.599 1.00 79.75 95 ASP A C 1
ATOM 772 O O . ASP A 1 95 ? -11.357 -2.093 35.578 1.00 79.75 95 ASP A O 1
ATOM 776 N N . GLY A 1 96 ? -11.025 -2.159 33.359 1.00 79.06 96 GLY A N 1
ATOM 777 C CA . GLY A 1 96 ? -12.026 -1.159 33.025 1.00 79.06 96 GLY A CA 1
ATOM 778 C C . GLY A 1 96 ? -12.667 -1.414 31.662 1.00 79.06 96 GLY A C 1
ATOM 779 O O . GLY A 1 96 ? -12.270 -2.345 30.954 1.00 79.06 96 GLY A O 1
ATOM 780 N N . PRO A 1 97 ? -13.671 -0.602 31.301 1.00 78.44 97 PRO A N 1
ATOM 781 C CA . PRO A 1 97 ? -14.263 -0.615 29.968 1.00 78.44 97 PRO A CA 1
ATOM 782 C C . PRO A 1 97 ? -13.197 -0.380 28.886 1.00 78.44 97 PRO A C 1
ATOM 784 O O . PRO A 1 97 ? -12.158 0.228 29.152 1.00 78.44 97 PRO A O 1
ATOM 787 N N . ALA A 1 98 ? -13.451 -0.854 27.663 1.00 73.62 98 ALA A N 1
ATOM 788 C CA . ALA A 1 98 ? -12.534 -0.650 26.544 1.00 73.62 98 ALA A CA 1
ATOM 789 C C . ALA A 1 98 ? -12.308 0.849 26.275 1.00 73.62 98 ALA A C 1
ATOM 791 O O . ALA A 1 98 ? -13.228 1.659 26.377 1.00 73.62 98 ALA A O 1
ATOM 792 N N . GLU A 1 99 ? -11.076 1.222 25.929 1.00 72.06 99 GLU A N 1
ATOM 793 C CA . GLU A 1 99 ? -10.747 2.603 25.577 1.00 72.06 99 GLU A CA 1
ATOM 794 C C . GLU A 1 99 ? -11.322 2.928 24.189 1.00 72.06 99 GLU A C 1
ATOM 796 O O . GLU A 1 99 ? -10.944 2.300 23.196 1.00 72.06 99 GLU A O 1
ATOM 801 N N . LEU A 1 100 ? -12.220 3.917 24.099 1.00 65.06 100 LEU A N 1
ATOM 802 C CA . LEU A 1 100 ? -12.640 4.440 22.798 1.00 65.06 100 LEU A CA 1
ATOM 803 C C . LEU A 1 100 ? -11.551 5.348 22.213 1.00 65.06 100 LEU A C 1
ATOM 805 O O . LEU A 1 100 ? -11.025 6.220 22.914 1.00 65.06 100 LEU A O 1
ATOM 809 N N . PRO A 1 101 ? -11.231 5.206 20.916 1.00 58.03 101 PRO A N 1
ATOM 810 C CA . PRO A 1 101 ? -10.219 6.027 20.267 1.00 58.03 101 PRO A CA 1
ATOM 811 C C . PRO A 1 101 ? -10.616 7.511 20.301 1.00 58.03 101 PRO A C 1
ATOM 813 O O . PRO A 1 101 ? -11.614 7.916 19.710 1.00 58.03 101 PRO A O 1
ATOM 816 N N . GLY A 1 102 ? -9.812 8.328 20.990 1.00 63.31 102 GLY A N 1
ATOM 817 C CA . GLY A 1 102 ? -9.999 9.781 21.097 1.00 63.31 102 GLY A CA 1
ATOM 818 C C . GLY A 1 102 ? -10.826 10.262 22.298 1.00 63.31 102 GLY A C 1
ATOM 819 O O . GLY A 1 102 ? -10.965 11.473 22.467 1.00 63.31 102 GLY A O 1
ATOM 820 N N . ALA A 1 103 ? -11.334 9.360 23.144 1.00 68.56 103 ALA A N 1
ATOM 821 C CA . ALA A 1 103 ? -12.041 9.710 24.377 1.00 68.56 103 ALA A CA 1
ATOM 822 C C . ALA A 1 103 ? -11.104 9.695 25.606 1.00 68.56 103 ALA A C 1
ATOM 824 O O . ALA A 1 103 ? -10.095 8.982 25.605 1.00 68.56 103 ALA A O 1
ATOM 825 N N . PRO A 1 104 ? -11.407 10.462 26.674 1.00 75.75 104 PRO A N 1
ATOM 826 C CA . PRO A 1 104 ? -10.738 10.305 27.963 1.00 75.75 104 PRO A CA 1
ATOM 827 C C . PRO A 1 104 ? -10.846 8.860 28.460 1.00 75.75 104 PRO A C 1
ATOM 829 O O . PRO A 1 104 ? -11.880 8.221 28.273 1.00 75.75 104 PRO A O 1
ATOM 832 N N . LYS A 1 105 ? -9.789 8.360 29.113 1.00 75.31 105 LYS A N 1
ATOM 833 C CA . LYS A 1 105 ? -9.763 6.995 29.646 1.00 75.31 105 LYS A CA 1
ATOM 834 C C . LYS A 1 105 ? -10.979 6.761 30.563 1.00 75.31 105 LYS A C 1
ATOM 836 O O . LYS A 1 105 ? -11.151 7.542 31.504 1.00 75.31 105 LYS A O 1
ATOM 841 N N . PRO A 1 106 ? -11.813 5.733 30.307 1.00 75.31 106 PRO A N 1
ATOM 842 C CA . PRO A 1 106 ? -12.966 5.454 31.151 1.00 75.31 106 PRO A CA 1
ATOM 843 C C . PRO A 1 106 ? -12.513 5.050 32.566 1.00 75.31 106 PRO A C 1
ATOM 845 O O . PRO A 1 106 ? -11.434 4.462 32.713 1.00 75.31 106 PRO A O 1
ATOM 848 N N . PRO A 1 107 ? -13.309 5.355 33.611 1.00 83.69 107 PRO A N 1
ATOM 849 C CA . PRO A 1 107 ? -12.996 4.929 34.971 1.00 83.69 107 PRO A CA 1
ATOM 850 C C . PRO A 1 107 ? -12.963 3.401 35.060 1.00 83.69 107 PRO A C 1
ATOM 852 O O . PRO A 1 107 ? -13.699 2.705 34.350 1.00 83.69 107 PRO A O 1
ATOM 855 N N . SER A 1 108 ? -12.122 2.864 35.943 1.00 89.00 108 SER A N 1
ATOM 856 C CA . SER A 1 108 ? -12.053 1.412 36.145 1.00 89.00 108 SER A CA 1
ATOM 857 C C . SER A 1 108 ? -13.341 0.875 36.784 1.00 89.00 108 SER A C 1
ATOM 859 O O . SER A 1 108 ? -14.108 1.615 37.411 1.00 89.00 108 SER A O 1
ATOM 861 N N . TYR A 1 109 ? -13.599 -0.432 36.666 1.00 89.38 109 TYR A N 1
ATOM 862 C CA . TYR A 1 109 ? -14.773 -1.037 37.316 1.00 89.38 109 TYR A CA 1
ATOM 863 C C . TYR A 1 109 ? -14.758 -0.829 38.834 1.00 89.38 109 TYR A C 1
ATOM 865 O O . TYR A 1 109 ? -15.799 -0.614 39.453 1.00 89.38 109 TYR A O 1
ATOM 873 N N . ASP A 1 110 ? -13.569 -0.863 39.423 1.00 89.38 110 ASP A N 1
ATOM 874 C CA . ASP A 1 110 ? -13.358 -0.676 40.853 1.00 89.38 110 ASP A CA 1
ATOM 875 C C . ASP A 1 110 ? -13.578 0.781 41.275 1.00 89.38 110 ASP A C 1
ATOM 877 O O . ASP A 1 110 ? -14.178 1.029 42.322 1.00 89.38 110 ASP A O 1
ATOM 881 N N . GLU A 1 111 ? -13.180 1.746 40.442 1.00 88.62 111 GLU A N 1
ATOM 882 C CA . GLU A 1 111 ? -13.486 3.166 40.646 1.00 88.62 111 GLU A CA 1
ATOM 883 C C . GLU A 1 111 ? -14.993 3.438 40.570 1.00 88.62 111 GLU A C 1
ATOM 885 O O . GLU A 1 111 ? -15.523 4.171 41.408 1.00 88.62 111 GLU A O 1
ATOM 890 N N . MET A 1 112 ? -15.707 2.810 39.628 1.00 90.19 112 MET A N 1
ATOM 891 C CA . MET A 1 112 ? -17.169 2.920 39.532 1.00 90.19 112 MET A CA 1
ATOM 892 C C . MET A 1 112 ? -17.868 2.357 40.779 1.00 90.19 112 MET A C 1
ATOM 894 O O . MET A 1 112 ? -18.784 2.983 41.317 1.00 90.19 112 MET A O 1
ATOM 898 N N . ILE A 1 113 ? -17.408 1.213 41.297 1.00 91.19 113 ILE A N 1
ATOM 899 C CA . ILE A 1 113 ? -17.929 0.640 42.550 1.00 91.19 113 ILE A CA 1
ATOM 900 C C . ILE A 1 113 ? -17.598 1.541 43.740 1.00 91.19 113 ILE A C 1
ATOM 902 O O . ILE A 1 113 ? -18.443 1.745 44.606 1.00 91.19 113 ILE A O 1
ATOM 906 N N . LEU A 1 114 ? -16.400 2.119 43.790 1.00 91.50 114 LEU A N 1
ATOM 907 C CA . LEU A 1 114 ? -16.008 3.048 44.848 1.00 91.50 114 LEU A CA 1
ATOM 908 C C . LEU A 1 114 ? -16.890 4.304 44.858 1.00 91.50 114 LEU A C 1
ATOM 910 O O . LEU A 1 114 ? -17.342 4.728 45.924 1.00 91.50 114 LEU A O 1
ATOM 914 N N . GLN A 1 115 ? -17.199 4.871 43.690 1.00 91.81 115 GLN A N 1
ATOM 915 C CA . GLN A 1 115 ? -18.144 5.987 43.581 1.00 91.81 115 GLN A CA 1
ATOM 916 C C . GLN A 1 115 ? -19.547 5.593 44.062 1.00 91.81 115 GLN A C 1
ATOM 918 O O . GLN A 1 115 ? -20.185 6.364 44.785 1.00 91.81 115 GLN A O 1
ATOM 923 N N . LEU A 1 116 ? -20.007 4.382 43.729 1.00 91.94 116 LEU A N 1
ATOM 924 C CA . LEU A 1 116 ? -21.267 3.844 44.241 1.00 91.94 116 LEU A CA 1
ATOM 925 C C . LEU A 1 116 ? -21.248 3.715 45.772 1.00 91.94 116 LEU A C 1
ATOM 927 O O . LEU A 1 116 ? -22.203 4.131 46.422 1.00 91.94 116 LEU A O 1
ATOM 931 N N . LEU A 1 117 ? -20.166 3.197 46.360 1.00 91.75 117 LEU A N 1
ATOM 932 C CA . LEU A 1 117 ? -20.009 3.070 47.814 1.00 91.75 117 LEU A CA 1
ATOM 933 C C . LEU A 1 117 ? -20.088 4.435 48.512 1.00 91.75 117 LEU A C 1
ATOM 935 O O . LEU A 1 117 ? -20.785 4.570 49.518 1.00 91.75 117 LEU A O 1
ATOM 939 N N . TYR A 1 118 ? -19.438 5.467 47.969 1.00 92.56 118 TYR A N 1
ATOM 940 C CA . TYR A 1 118 ? -19.551 6.826 48.510 1.00 92.56 118 TYR A CA 1
ATOM 941 C C . TYR A 1 118 ? -20.964 7.387 48.407 1.00 92.56 118 TYR A C 1
ATOM 943 O O . TYR A 1 118 ? -21.432 8.016 49.358 1.00 92.56 118 TYR A O 1
ATOM 951 N N . LYS A 1 119 ? -21.659 7.130 47.297 1.00 91.75 119 LYS A N 1
ATOM 952 C CA . LYS A 1 119 ? -23.053 7.543 47.129 1.00 91.75 119 LYS A CA 1
ATOM 953 C C . LYS A 1 119 ? -23.968 6.850 48.137 1.00 91.75 119 LYS A C 1
ATOM 955 O O . LYS A 1 119 ? -24.707 7.530 48.832 1.00 91.75 119 LYS A O 1
ATOM 960 N N . VAL A 1 120 ? -23.843 5.532 48.292 1.00 90.88 120 VAL A N 1
ATOM 961 C CA . VAL A 1 120 ? -24.590 4.742 49.286 1.00 90.88 120 VAL A CA 1
ATOM 962 C C . VAL A 1 120 ? -24.336 5.256 50.701 1.00 90.88 120 VAL A C 1
ATOM 964 O O . VAL A 1 120 ? -25.272 5.402 51.482 1.00 90.88 120 VAL A O 1
ATOM 967 N N . TRP A 1 121 ? -23.084 5.560 51.047 1.00 88.56 121 TRP A N 1
ATOM 968 C CA . TRP A 1 121 ? -22.759 6.109 52.362 1.00 88.56 121 TRP A CA 1
ATOM 969 C C . TRP A 1 121 ? -23.373 7.501 52.583 1.00 88.56 121 TRP A C 1
ATOM 971 O O . TRP A 1 121 ? -23.873 7.778 53.674 1.00 88.56 121 TRP A O 1
ATOM 981 N N . GLY A 1 122 ? -23.378 8.351 51.550 1.00 86.88 122 GLY A N 1
ATOM 982 C CA . GLY A 1 122 ? -24.088 9.632 51.552 1.00 86.88 122 GLY A CA 1
ATOM 983 C C . GLY A 1 122 ? -25.594 9.460 51.759 1.00 86.88 122 GLY A C 1
ATOM 984 O O . GLY A 1 122 ? -26.140 10.023 52.702 1.00 86.88 122 GLY A O 1
ATOM 985 N N . ASP A 1 123 ? -26.234 8.600 50.964 1.00 86.94 123 ASP A N 1
ATOM 986 C CA . ASP A 1 123 ? -27.675 8.318 51.027 1.00 86.94 123 ASP A CA 1
ATOM 987 C C . ASP A 1 123 ? -28.091 7.784 52.416 1.00 86.94 123 ASP A C 1
ATOM 989 O O . ASP A 1 123 ? -29.103 8.203 52.983 1.00 86.94 123 ASP A O 1
ATOM 993 N N . VAL A 1 124 ? -27.284 6.902 53.023 1.00 87.06 124 VAL A N 1
ATOM 994 C CA . VAL A 1 124 ? -27.528 6.390 54.386 1.00 87.06 124 VAL A CA 1
ATOM 995 C C . VAL A 1 124 ? -27.395 7.492 55.439 1.00 87.06 124 VAL A C 1
ATOM 997 O O . VAL A 1 124 ? -28.192 7.536 56.379 1.00 87.06 124 VAL A O 1
ATOM 1000 N N . LYS A 1 125 ? -26.409 8.384 55.295 1.00 82.56 125 LYS A N 1
ATOM 1001 C CA . LYS A 1 125 ? -26.191 9.505 56.218 1.00 82.56 125 LYS A CA 1
ATOM 1002 C C . LYS A 1 125 ? -27.313 10.540 56.126 1.00 82.56 125 LYS A C 1
ATOM 1004 O O . LYS A 1 125 ? -27.782 11.021 57.158 1.00 82.56 125 LYS A O 1
ATOM 1009 N N . ASP A 1 126 ? -27.765 10.847 54.916 1.00 81.75 126 ASP A N 1
ATOM 1010 C CA . ASP A 1 126 ? -28.811 11.840 54.665 1.00 81.75 126 ASP A CA 1
ATOM 1011 C C . ASP A 1 126 ? -30.192 11.324 55.100 1.00 81.75 126 ASP A C 1
ATOM 1013 O O . ASP A 1 126 ? -31.018 12.092 55.596 1.00 81.75 126 ASP A O 1
ATOM 1017 N N . ASN A 1 127 ? -30.407 10.005 55.084 1.00 74.00 127 ASN A N 1
ATOM 1018 C CA . ASN A 1 127 ? -31.590 9.349 55.655 1.00 74.00 127 ASN A CA 1
ATOM 1019 C C . ASN A 1 127 ? -31.632 9.332 57.208 1.00 74.00 127 ASN A C 1
ATOM 1021 O O . ASN A 1 127 ? -32.420 8.576 57.776 1.00 74.00 127 ASN A O 1
ATOM 1025 N N . SER A 1 128 ? -30.814 10.164 57.882 1.00 54.97 128 SER A N 1
ATOM 1026 C CA . SER A 1 128 ? -30.924 10.837 59.208 1.00 54.97 128 SER A CA 1
ATOM 1027 C C . SER A 1 128 ? -31.538 10.116 60.431 1.00 54.97 128 SER A C 1
ATOM 1029 O O . SER A 1 128 ? -31.777 10.753 61.457 1.00 54.97 128 SER A O 1
ATOM 1031 N N . GLY A 1 129 ? -31.811 8.815 60.374 1.00 60.16 129 GLY A N 1
ATOM 1032 C CA . GLY A 1 129 ? -32.428 8.033 61.457 1.00 60.16 129 GLY A CA 1
ATOM 1033 C C . GLY A 1 129 ? -31.570 6.872 61.959 1.00 60.16 129 GLY A C 1
ATOM 1034 O O . GLY A 1 129 ? -32.020 6.099 62.806 1.00 60.16 129 GLY A O 1
ATOM 1035 N N . VAL A 1 130 ? -30.358 6.721 61.424 1.00 61.72 130 VAL A N 1
ATOM 1036 C CA . VAL A 1 130 ? -29.441 5.620 61.731 1.00 61.72 130 VAL A CA 1
ATOM 1037 C C . VAL A 1 130 ? -28.278 6.178 62.544 1.00 61.72 130 VAL A C 1
ATOM 1039 O O . VAL A 1 130 ? -27.454 6.925 62.022 1.00 61.72 130 VAL A O 1
ATOM 1042 N N . ASP A 1 131 ? -28.224 5.837 63.831 1.00 62.97 131 ASP A N 1
ATOM 1043 C CA . ASP A 1 131 ? -27.057 6.136 64.656 1.00 62.97 131 ASP A CA 1
ATOM 1044 C C . ASP A 1 131 ? -25.881 5.280 64.167 1.00 62.97 131 ASP A C 1
ATOM 1046 O O . ASP A 1 131 ? -25.992 4.057 64.059 1.00 62.97 131 ASP A O 1
ATOM 1050 N N . VAL A 1 132 ? -24.750 5.918 63.864 1.00 65.69 132 VAL A N 1
ATOM 1051 C CA . VAL A 1 132 ? -23.522 5.258 63.383 1.00 65.69 132 VAL A CA 1
ATOM 1052 C C . VAL A 1 132 ? -22.982 4.270 64.429 1.00 65.69 132 VAL A C 1
ATOM 1054 O O . VAL A 1 132 ? -22.212 3.368 64.097 1.00 65.69 132 VAL A O 1
ATOM 1057 N N . GLN A 1 133 ? -23.405 4.409 65.689 1.00 65.69 133 GLN A N 1
ATOM 1058 C CA . GLN A 1 133 ? -23.058 3.495 66.776 1.00 65.69 133 GLN A CA 1
ATOM 1059 C C . GLN A 1 133 ? -23.858 2.177 66.749 1.00 65.69 133 GLN A C 1
ATOM 1061 O O . GLN A 1 133 ? -23.356 1.156 67.225 1.00 65.69 133 GLN A O 1
ATOM 1066 N N . ASP A 1 134 ? -25.049 2.154 66.139 1.00 78.69 134 ASP A N 1
ATOM 1067 C CA . ASP A 1 134 ? -25.903 0.964 66.035 1.00 78.69 134 ASP A CA 1
ATOM 1068 C C . ASP A 1 134 ? -25.529 0.119 64.801 1.00 78.69 134 ASP A C 1
ATOM 1070 O O . ASP A 1 134 ? -26.093 0.272 63.713 1.00 78.69 134 ASP A O 1
ATOM 1074 N N . GLN A 1 135 ? -24.604 -0.832 64.979 1.00 78.06 135 GLN A N 1
ATOM 1075 C CA . GLN A 1 135 ? -24.091 -1.688 63.894 1.00 78.06 135 GLN A CA 1
ATOM 1076 C C . GLN A 1 135 ? -25.191 -2.440 63.126 1.00 78.06 135 GLN A C 1
ATOM 1078 O O . GLN A 1 135 ? -25.125 -2.530 61.903 1.00 78.06 135 GLN A O 1
ATOM 1083 N N . GLU A 1 136 ? -26.228 -2.928 63.813 1.00 81.62 136 GLU A N 1
ATOM 1084 C CA . GLU A 1 136 ? -27.310 -3.704 63.189 1.00 81.62 136 GLU A CA 1
ATOM 1085 C C . GLU A 1 136 ? -28.251 -2.832 62.335 1.00 81.62 136 GLU A C 1
ATOM 1087 O O . GLU A 1 136 ? -28.721 -3.250 61.273 1.00 81.62 136 GLU A O 1
ATOM 1092 N N . LYS A 1 137 ? -28.528 -1.595 62.771 1.00 83.12 137 LYS A N 1
ATOM 1093 C CA . LYS A 1 137 ? -29.343 -0.650 61.989 1.00 83.12 137 LYS A CA 1
ATOM 1094 C C . LYS A 1 137 ? -28.559 -0.119 60.793 1.00 83.12 137 LYS A C 1
ATOM 1096 O O . LYS A 1 137 ? -29.137 0.028 59.717 1.00 83.12 137 LYS A O 1
ATOM 1101 N N . LEU A 1 138 ? -27.259 0.121 60.974 1.00 83.94 138 LEU A N 1
ATOM 1102 C CA . LEU A 1 138 ? -26.355 0.546 59.911 1.00 83.94 138 LEU A CA 1
ATOM 1103 C C . LEU A 1 138 ? -26.236 -0.513 58.813 1.00 83.94 138 LEU A C 1
ATOM 1105 O O . LEU A 1 138 ? -26.352 -0.181 57.637 1.00 83.94 138 LEU A O 1
ATOM 1109 N N . GLU A 1 139 ? -26.083 -1.784 59.182 1.00 85.62 139 GLU A N 1
ATOM 1110 C CA . GLU A 1 139 ? -26.056 -2.892 58.224 1.00 85.62 139 GLU A CA 1
ATOM 1111 C C . GLU A 1 139 ? -27.348 -2.965 57.404 1.00 85.62 139 GLU A C 1
ATOM 1113 O O . GLU A 1 139 ? -27.310 -2.972 56.173 1.00 85.62 139 GLU A O 1
ATOM 1118 N N . LYS A 1 140 ? -28.508 -2.940 58.074 1.00 87.06 140 LYS A N 1
ATOM 1119 C CA . LYS A 1 140 ? -29.820 -2.970 57.410 1.00 87.06 140 LYS A CA 1
ATOM 1120 C C . LYS A 1 140 ? -30.008 -1.790 56.455 1.00 87.06 140 LYS A C 1
ATOM 1122 O O . LYS A 1 140 ? -30.570 -1.976 55.377 1.00 87.06 140 LYS A O 1
ATOM 1127 N N . ALA A 1 141 ? -29.537 -0.599 56.827 1.00 88.38 141 ALA A N 1
ATOM 1128 C CA . ALA A 1 141 ? -29.593 0.585 55.974 1.00 88.38 141 ALA A CA 1
ATOM 1129 C C . ALA A 1 141 ? -28.675 0.456 54.748 1.00 88.38 141 ALA A C 1
ATOM 1131 O O . ALA A 1 141 ? -29.139 0.657 53.628 1.00 88.38 141 ALA A O 1
ATOM 1132 N N . LEU A 1 142 ? -27.419 0.036 54.936 1.00 88.81 142 LEU A N 1
ATOM 1133 C CA . LEU A 1 142 ? -26.460 -0.172 53.843 1.00 88.81 142 LEU A CA 1
ATOM 1134 C C . LEU A 1 142 ? -26.948 -1.233 52.852 1.00 88.81 142 LEU A C 1
ATOM 1136 O O . LEU A 1 142 ? -26.929 -1.003 51.647 1.00 88.81 142 LEU A O 1
ATOM 1140 N N . VAL A 1 143 ? -27.437 -2.374 53.345 1.00 90.69 143 VAL A N 1
ATOM 1141 C CA . VAL A 1 143 ? -27.980 -3.444 52.496 1.00 90.69 143 VAL A CA 1
ATOM 1142 C C . VAL A 1 143 ? -29.220 -2.970 51.737 1.00 90.69 143 VAL A C 1
ATOM 1144 O O . VAL A 1 143 ? -29.381 -3.308 50.565 1.00 90.69 143 VAL A O 1
ATOM 1147 N N . LYS A 1 144 ? -30.096 -2.183 52.374 1.00 91.62 144 LYS A N 1
ATOM 1148 C CA . LYS A 1 144 ? -31.290 -1.629 51.723 1.00 91.62 144 LYS A CA 1
ATOM 1149 C C . LYS A 1 144 ? -30.918 -0.681 50.582 1.00 91.62 144 LYS A C 1
ATOM 1151 O O . LYS A 1 144 ? -31.463 -0.827 49.492 1.00 91.62 144 LYS A O 1
ATOM 1156 N N . GLU A 1 145 ? -29.998 0.250 50.819 1.00 91.06 145 GLU A N 1
ATOM 1157 C CA . GLU A 1 145 ? -29.561 1.198 49.788 1.00 91.06 145 GLU A CA 1
ATOM 1158 C C . GLU A 1 145 ? -28.795 0.492 48.662 1.00 91.06 145 GLU A C 1
ATOM 1160 O O . GLU A 1 145 ? -29.084 0.729 47.490 1.00 91.06 145 GLU A O 1
ATOM 1165 N N . LEU A 1 146 ? -27.895 -0.448 48.980 1.00 92.56 146 LEU A N 1
ATOM 1166 C CA . LEU A 1 146 ? -27.188 -1.242 47.967 1.00 92.56 146 LEU A CA 1
ATOM 1167 C C . LEU A 1 146 ? -28.156 -2.036 47.080 1.00 92.56 146 LEU A C 1
ATOM 1169 O O . LEU A 1 146 ? -28.013 -2.001 45.861 1.00 92.56 146 LEU A O 1
ATOM 1173 N N . LYS A 1 147 ? -29.173 -2.687 47.663 1.00 93.56 147 LYS A N 1
ATOM 1174 C CA . LYS A 1 147 ? -30.235 -3.365 46.896 1.00 93.56 147 LYS A CA 1
ATOM 1175 C C . LYS A 1 147 ? -31.045 -2.392 46.041 1.00 93.56 147 LYS A C 1
ATOM 1177 O O . LYS A 1 147 ? -31.424 -2.726 44.924 1.00 93.56 147 LYS A O 1
ATOM 1182 N N . GLY A 1 148 ? -31.304 -1.185 46.546 1.00 93.50 148 GLY A N 1
ATOM 1183 C CA . GLY A 1 148 ? -31.977 -0.134 45.785 1.00 93.50 148 GLY A CA 1
ATOM 1184 C C . GLY A 1 148 ? -31.177 0.299 44.554 1.00 93.50 148 GLY A C 1
ATOM 1185 O O . GLY A 1 148 ? -31.747 0.454 43.476 1.00 93.50 148 GLY A O 1
ATOM 1186 N N . HIS A 1 149 ? -29.858 0.463 44.688 1.00 92.56 149 HIS A N 1
ATOM 1187 C CA . HIS A 1 149 ? -28.974 0.780 43.560 1.00 92.56 149 HIS A CA 1
ATOM 1188 C C . HIS A 1 149 ? -28.787 -0.407 42.604 1.00 92.56 149 HIS A C 1
ATOM 1190 O O . HIS A 1 149 ? -28.791 -0.195 41.396 1.00 92.56 149 HIS A O 1
ATOM 1196 N N . GLU A 1 150 ? -28.703 -1.642 43.109 1.00 93.88 150 GLU A N 1
ATOM 1197 C CA . GLU A 1 150 ? -28.690 -2.863 42.286 1.00 93.88 150 GLU A CA 1
ATOM 1198 C C . GLU A 1 150 ? -29.951 -2.959 41.416 1.00 93.88 150 GLU A C 1
ATOM 1200 O O . GLU A 1 150 ? -29.857 -3.182 40.208 1.00 93.88 150 GLU A O 1
ATOM 1205 N N . GLN A 1 151 ? -31.129 -2.720 42.003 1.00 95.25 151 GLN A N 1
ATOM 1206 C CA . GLN A 1 151 ? -32.393 -2.732 41.270 1.00 95.25 151 GLN A CA 1
ATOM 1207 C C . GLN A 1 151 ? -32.446 -1.628 40.207 1.00 95.25 151 GLN A C 1
ATOM 1209 O O . GLN A 1 151 ? -32.785 -1.919 39.063 1.00 95.25 151 GLN A O 1
ATOM 1214 N N . LYS A 1 152 ? -32.071 -0.388 40.552 1.00 94.12 152 LYS A N 1
ATOM 1215 C CA . LYS A 1 152 ? -32.028 0.735 39.596 1.00 94.12 152 LYS A CA 1
ATOM 1216 C C . LYS A 1 152 ? -31.080 0.458 38.433 1.00 94.12 152 LYS A C 1
ATOM 1218 O O . LYS A 1 152 ? -31.421 0.740 37.290 1.00 94.12 152 LYS A O 1
ATOM 1223 N N . LEU A 1 153 ? -29.905 -0.109 38.714 1.00 93.94 153 LEU A N 1
ATOM 1224 C CA . LEU A 1 153 ? -28.952 -0.491 37.674 1.00 93.94 153 LEU A CA 1
ATOM 1225 C C . LEU A 1 153 ? -29.530 -1.602 36.785 1.00 93.94 153 LEU A C 1
ATOM 1227 O O . LEU A 1 153 ? -29.421 -1.530 35.567 1.00 93.94 153 LEU A O 1
ATOM 1231 N N . GLY A 1 154 ? -30.207 -2.594 37.369 1.00 93.81 154 GLY A N 1
ATOM 1232 C CA . GLY A 1 154 ? -30.888 -3.648 36.614 1.00 93.81 154 GLY A CA 1
ATOM 1233 C C . GLY A 1 154 ? -32.055 -3.143 35.752 1.00 93.81 154 GLY A C 1
ATOM 1234 O O . GLY A 1 154 ? -32.252 -3.640 34.645 1.00 93.81 154 GLY A O 1
ATOM 1235 N N . GLU A 1 155 ? -32.820 -2.160 36.229 1.00 95.69 155 GLU A N 1
ATOM 1236 C CA . GLU A 1 155 ? -33.866 -1.475 35.453 1.00 95.69 155 GLU A CA 1
ATOM 1237 C C . GLU A 1 155 ? -33.253 -0.687 34.289 1.00 95.69 155 GLU A C 1
ATOM 1239 O O . GLU A 1 155 ? -33.662 -0.889 33.146 1.00 95.69 155 GLU A O 1
ATOM 1244 N N . ARG A 1 156 ? -32.189 0.087 34.543 1.00 94.31 156 ARG A N 1
ATOM 1245 C CA . ARG A 1 156 ? -31.442 0.814 33.506 1.00 94.31 156 ARG A CA 1
ATOM 1246 C C . ARG A 1 156 ? -30.899 -0.114 32.419 1.00 94.31 156 ARG A C 1
ATOM 1248 O O . ARG A 1 156 ? -30.991 0.217 31.242 1.00 94.31 156 ARG A O 1
ATOM 1255 N N . VAL A 1 157 ? -30.379 -1.290 32.780 1.00 94.44 157 VAL A N 1
ATOM 1256 C CA . VAL A 1 157 ? -29.913 -2.289 31.800 1.00 94.44 157 VAL A CA 1
ATOM 1257 C C . VAL A 1 157 ? -31.051 -2.773 30.903 1.00 94.44 157 VAL A C 1
ATOM 1259 O O . VAL A 1 157 ? -30.844 -2.932 29.702 1.00 94.44 157 VAL A O 1
ATOM 1262 N N . LYS A 1 158 ? -32.252 -2.992 31.451 1.00 95.75 158 LYS A N 1
ATOM 1263 C CA . LYS A 1 158 ? -33.419 -3.390 30.647 1.00 95.75 158 LYS A CA 1
ATOM 1264 C C . LYS A 1 158 ? -33.839 -2.280 29.689 1.00 95.75 158 LYS A C 1
ATOM 1266 O O . LYS A 1 158 ? -34.035 -2.564 28.514 1.00 95.75 158 LYS A O 1
ATOM 1271 N N . GLU A 1 159 ? -33.896 -1.037 30.164 1.00 95.50 159 GLU A N 1
ATOM 1272 C CA . GLU A 1 159 ? -34.171 0.132 29.318 1.00 95.50 159 GLU A CA 1
ATOM 1273 C C . GLU A 1 159 ? -33.135 0.255 28.191 1.00 95.50 159 GLU A C 1
ATOM 1275 O O . GLU A 1 159 ? -33.509 0.395 27.030 1.00 95.50 159 GLU A O 1
ATOM 1280 N N . CYS A 1 160 ? -31.839 0.103 28.498 1.00 93.94 160 CYS A N 1
ATOM 1281 C CA . CYS A 1 160 ? -30.778 0.103 27.485 1.00 93.94 160 CYS A CA 1
ATOM 1282 C C . CYS A 1 160 ? -30.977 -0.999 26.442 1.00 93.94 160 CYS A C 1
ATOM 1284 O O . CYS A 1 160 ? -30.764 -0.764 25.258 1.00 93.94 160 CYS A O 1
ATOM 1286 N N . GLN A 1 161 ? -31.364 -2.205 26.865 1.00 95.00 161 GLN A N 1
ATOM 1287 C CA . GLN A 1 161 ? -31.590 -3.334 25.959 1.00 95.00 161 GLN A CA 1
ATOM 1288 C C . GLN A 1 161 ? -32.810 -3.119 25.063 1.00 95.00 161 GLN A C 1
ATOM 1290 O O . GLN A 1 161 ? -32.792 -3.527 23.903 1.00 95.00 161 GLN A O 1
ATOM 1295 N N . GLU A 1 162 ? -33.874 -2.512 25.587 1.00 96.31 162 GLU A N 1
ATOM 1296 C CA . GLU A 1 162 ? -35.051 -2.145 24.800 1.00 96.31 162 GLU A CA 1
ATOM 1297 C C . GLU A 1 162 ? -34.709 -1.044 23.793 1.00 96.31 162 GLU A C 1
ATOM 1299 O O . GLU A 1 162 ? -35.000 -1.201 22.607 1.00 96.31 162 GLU A O 1
ATOM 1304 N N . GLU A 1 163 ? -34.006 0.009 24.220 1.00 95.12 163 GLU A N 1
ATOM 1305 C CA . GLU A 1 163 ? -33.518 1.061 23.324 1.00 95.12 163 GLU A CA 1
ATOM 1306 C C . GLU A 1 163 ? -32.593 0.502 22.235 1.00 95.12 163 GLU A C 1
ATOM 1308 O O . GLU A 1 163 ? -32.784 0.800 21.056 1.00 95.12 163 GLU A O 1
ATOM 1313 N N . LEU A 1 164 ? -31.632 -0.349 22.599 1.00 94.56 164 LEU A N 1
ATOM 1314 C CA . LEU A 1 164 ? -30.704 -0.972 21.657 1.00 94.56 164 LEU A CA 1
ATOM 1315 C C . LEU A 1 164 ? -31.469 -1.779 20.603 1.00 94.56 164 LEU A C 1
ATOM 1317 O O . LEU A 1 164 ? -31.242 -1.573 19.413 1.00 94.56 164 LEU A O 1
ATOM 1321 N N . LYS A 1 165 ? -32.440 -2.606 21.012 1.00 95.44 165 LYS A N 1
ATOM 1322 C CA . LYS A 1 165 ? -33.294 -3.354 20.074 1.00 95.44 165 LYS A CA 1
ATOM 1323 C C . LYS A 1 165 ? -34.069 -2.434 19.139 1.00 95.44 165 LYS A C 1
ATOM 1325 O O . LYS A 1 165 ? -34.111 -2.695 17.943 1.00 95.44 165 LYS A O 1
ATOM 1330 N N . THR A 1 166 ? -34.651 -1.346 19.646 1.00 94.75 166 THR A N 1
ATOM 1331 C CA . THR A 1 166 ? -35.362 -0.394 18.775 1.00 94.75 166 THR A CA 1
ATOM 1332 C C . THR A 1 166 ? -34.429 0.261 17.755 1.00 94.75 166 THR A C 1
ATOM 1334 O O . THR A 1 166 ? -34.796 0.390 16.590 1.00 94.75 166 THR A O 1
ATOM 1337 N N . LEU A 1 167 ? -33.198 0.609 18.144 1.00 92.50 167 LEU A N 1
ATOM 1338 C CA . LEU A 1 167 ? -32.209 1.186 17.229 1.00 92.50 167 LEU A CA 1
ATOM 1339 C C . LEU A 1 167 ? -31.682 0.163 16.210 1.00 92.50 167 LEU A C 1
ATOM 1341 O O . LEU A 1 167 ? -31.419 0.539 15.067 1.00 92.50 167 LEU A O 1
ATOM 1345 N N . GLU A 1 168 ? -31.551 -1.110 16.591 1.00 91.25 168 GLU A N 1
ATOM 1346 C CA . GLU A 1 168 ? -31.229 -2.219 15.680 1.00 91.25 168 GLU A CA 1
ATOM 1347 C C . GLU A 1 168 ? -32.361 -2.481 14.679 1.00 91.25 168 GLU A C 1
ATOM 1349 O O . GLU A 1 168 ? -32.124 -2.676 13.488 1.00 91.25 168 GLU A O 1
ATOM 1354 N N . GLU A 1 169 ? -33.613 -2.445 15.127 1.00 91.19 169 GLU A N 1
ATOM 1355 C CA . GLU A 1 169 ? -34.767 -2.561 14.237 1.00 91.19 169 GLU A CA 1
ATOM 1356 C C . GLU A 1 169 ? -34.834 -1.382 13.258 1.00 91.19 169 GLU A C 1
ATOM 1358 O O . GLU A 1 169 ? -35.097 -1.586 12.073 1.00 91.19 169 GLU A O 1
ATOM 1363 N N . GLU A 1 170 ? -34.543 -0.158 13.713 1.00 87.88 170 GLU A N 1
ATOM 1364 C CA . GLU A 1 170 ? -34.442 1.025 12.853 1.00 87.88 170 GLU A CA 1
ATOM 1365 C C . GLU A 1 170 ? -33.273 0.956 11.864 1.00 87.88 170 GLU A C 1
ATOM 1367 O O . GLU A 1 170 ? -33.411 1.429 10.731 1.00 87.88 170 GLU A O 1
ATOM 1372 N N . SER A 1 171 ? -32.126 0.402 12.269 1.00 85.75 171 SER A N 1
ATOM 1373 C CA . SER A 1 171 ? -30.967 0.257 11.383 1.00 85.75 171 SER A CA 1
ATOM 1374 C C . SER A 1 171 ? -31.255 -0.769 10.287 1.00 85.75 171 SER A C 1
ATOM 1376 O O . SER A 1 171 ? -31.037 -0.474 9.115 1.00 85.75 171 SER A O 1
ATOM 1378 N N . HIS A 1 172 ? -31.868 -1.904 10.632 1.00 85.38 172 HIS A N 1
ATOM 1379 C CA . HIS A 1 172 ? -32.286 -2.935 9.679 1.00 85.38 172 HIS A CA 1
ATOM 1380 C C . HIS A 1 172 ? -33.578 -2.600 8.919 1.00 85.38 172 HIS A C 1
ATOM 1382 O O . HIS A 1 172 ? -33.931 -3.282 7.949 1.00 85.38 172 HIS A O 1
ATOM 1388 N N . ALA A 1 173 ? -34.305 -1.555 9.322 1.00 86.94 173 ALA A N 1
ATOM 1389 C CA . ALA A 1 173 ? -35.490 -1.099 8.605 1.00 86.94 173 ALA A CA 1
ATOM 1390 C C . ALA A 1 173 ? -35.150 -0.555 7.215 1.00 86.94 173 ALA A C 1
ATOM 1392 O O . ALA A 1 173 ? -36.032 -0.560 6.353 1.00 86.94 173 ALA A O 1
ATOM 1393 N N . LYS A 1 174 ? -33.912 -0.097 6.992 1.00 85.12 174 LYS A N 1
ATOM 1394 C CA . LYS A 1 174 ? -33.440 0.442 5.715 1.00 85.12 174 LYS A CA 1
ATOM 1395 C C . LYS A 1 174 ? -32.235 -0.345 5.220 1.00 85.12 174 LYS A C 1
ATOM 1397 O O . LYS A 1 174 ? -31.328 -0.621 5.987 1.00 85.12 174 LYS A O 1
ATOM 1402 N N . ILE A 1 175 ? -32.218 -0.672 3.931 1.00 85.12 175 ILE A N 1
ATOM 1403 C CA . ILE A 1 175 ? -31.049 -1.280 3.288 1.00 85.12 175 ILE A CA 1
ATOM 1404 C C . ILE A 1 175 ? -30.144 -0.143 2.827 1.00 85.12 175 ILE A C 1
ATOM 1406 O O . ILE A 1 175 ? -30.560 0.704 2.027 1.00 85.12 175 ILE A O 1
ATOM 1410 N N . THR A 1 176 ? -28.922 -0.124 3.341 1.00 83.81 176 THR A N 1
ATOM 1411 C CA . THR A 1 176 ? -27.919 0.904 3.068 1.00 83.81 176 THR A CA 1
ATOM 1412 C C . THR A 1 176 ? -26.743 0.339 2.270 1.00 83.81 176 THR A C 1
ATOM 1414 O O . THR A 1 176 ? -26.650 -0.864 2.040 1.00 83.81 176 THR A O 1
ATOM 1417 N N . SER A 1 177 ? -25.836 1.211 1.820 1.00 81.94 177 SER A N 1
ATOM 1418 C CA . SER A 1 177 ? -24.584 0.805 1.168 1.00 81.94 177 SER A CA 1
ATOM 1419 C C . SER A 1 177 ? -23.718 -0.090 2.052 1.00 81.94 177 SER A C 1
ATOM 1421 O O . SER A 1 177 ? -23.033 -0.958 1.531 1.00 81.94 177 SER A O 1
ATOM 1423 N N . ASP A 1 178 ? -23.764 0.107 3.370 1.00 80.31 178 ASP A N 1
ATOM 1424 C CA . ASP A 1 178 ? -22.919 -0.620 4.322 1.00 80.31 178 ASP A CA 1
ATOM 1425 C C . ASP A 1 178 ? -23.392 -2.075 4.490 1.00 80.31 178 ASP A C 1
ATOM 1427 O O . ASP A 1 178 ? -22.601 -2.955 4.827 1.00 80.31 178 ASP A O 1
ATOM 1431 N N . ASP A 1 179 ? -24.670 -2.338 4.193 1.00 82.25 179 ASP A N 1
ATOM 1432 C CA . ASP A 1 179 ? -25.254 -3.683 4.164 1.00 82.25 179 ASP A CA 1
ATOM 1433 C C . ASP A 1 179 ? -24.919 -4.440 2.864 1.00 82.25 179 ASP A C 1
ATOM 1435 O O . ASP A 1 179 ? -25.193 -5.638 2.743 1.00 82.25 179 ASP A O 1
ATOM 1439 N N . ILE A 1 180 ? -24.365 -3.751 1.858 1.00 83.62 180 ILE A N 1
ATOM 1440 C CA . ILE A 1 180 ? -23.948 -4.351 0.590 1.00 83.62 180 ILE A CA 1
ATOM 1441 C C . ILE A 1 180 ? -22.484 -4.763 0.718 1.00 83.62 180 ILE A C 1
ATOM 1443 O O . ILE A 1 180 ? -21.584 -3.935 0.808 1.00 83.62 180 ILE A O 1
ATOM 1447 N N . HIS A 1 181 ? -22.242 -6.069 0.688 1.00 85.44 181 HIS A N 1
ATOM 1448 C CA . HIS A 1 181 ? -20.894 -6.620 0.741 1.00 85.44 181 HIS A CA 1
ATOM 1449 C C . HIS A 1 181 ? -20.308 -6.807 -0.660 1.00 85.44 181 HIS A C 1
ATOM 1451 O O . HIS A 1 181 ? -20.985 -7.275 -1.580 1.00 85.44 181 HIS A O 1
ATOM 1457 N N . GLU A 1 182 ? -19.024 -6.495 -0.808 1.00 86.62 182 GLU A N 1
ATOM 1458 C CA . GLU A 1 182 ? -18.258 -6.806 -2.012 1.00 86.62 182 GLU A CA 1
ATOM 1459 C C . GLU A 1 182 ? -17.972 -8.315 -2.058 1.00 86.62 182 GLU A C 1
ATOM 1461 O O . GLU A 1 182 ? -17.283 -8.859 -1.198 1.00 86.62 182 GLU A O 1
ATOM 1466 N N . G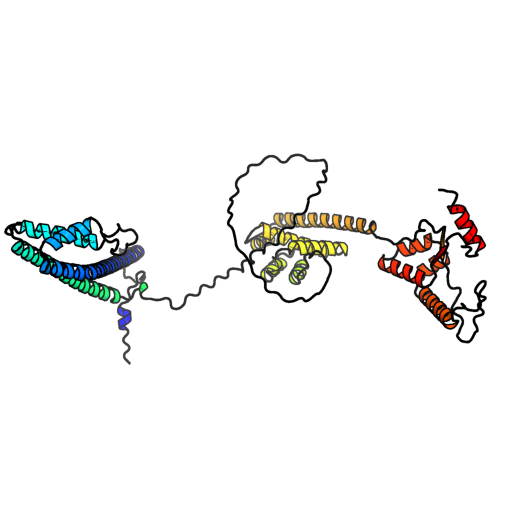LY A 1 183 ? -18.535 -9.019 -3.046 1.00 90.69 183 GLY A N 1
ATOM 1467 C CA . GLY A 1 183 ? -18.314 -10.463 -3.214 1.00 90.69 183 GLY A CA 1
ATOM 1468 C C . GLY A 1 183 ? -17.022 -10.814 -3.960 1.00 90.69 183 GLY A C 1
ATOM 1469 O O . GLY A 1 183 ? -16.487 -11.906 -3.791 1.00 90.69 183 GLY A O 1
ATOM 1470 N N . TRP A 1 184 ? -16.533 -9.903 -4.800 1.00 91.50 184 TRP A N 1
ATOM 1471 C CA . TRP A 1 184 ? -15.322 -10.057 -5.601 1.00 91.50 184 TRP A CA 1
ATOM 1472 C C . TRP A 1 184 ? -14.790 -8.670 -5.973 1.00 91.50 184 TRP A C 1
ATOM 1474 O O . TRP A 1 184 ? -15.513 -7.891 -6.593 1.00 91.50 184 TRP A O 1
ATOM 1484 N N . ASP A 1 185 ? -13.536 -8.386 -5.624 1.00 88.44 185 ASP A N 1
ATOM 1485 C CA . ASP A 1 185 ? -12.792 -7.202 -6.063 1.00 88.44 185 ASP A CA 1
ATOM 1486 C C . ASP A 1 185 ? -11.481 -7.679 -6.698 1.00 88.44 185 ASP A C 1
ATOM 1488 O O . ASP A 1 185 ? -10.655 -8.321 -6.048 1.00 88.44 185 ASP A O 1
ATOM 1492 N N . SER A 1 186 ? -11.310 -7.408 -7.989 1.00 88.25 186 SER A N 1
ATOM 1493 C CA . SER A 1 186 ? -10.077 -7.684 -8.721 1.00 88.25 186 SER A CA 1
ATOM 1494 C C . SER A 1 186 ? -9.600 -6.379 -9.330 1.00 88.25 186 SER A C 1
ATOM 1496 O O . SER A 1 186 ? -10.292 -5.741 -10.126 1.00 88.25 186 SER A O 1
ATOM 1498 N N . LYS A 1 187 ? -8.402 -5.978 -8.911 1.00 84.12 187 LYS A N 1
ATOM 1499 C CA . LYS A 1 187 ? -7.700 -4.804 -9.412 1.00 84.12 187 LYS A CA 1
ATOM 1500 C C . LYS A 1 187 ? -6.454 -5.282 -10.130 1.00 84.12 187 LYS A C 1
ATOM 1502 O O . LYS A 1 187 ? -5.390 -5.390 -9.527 1.00 84.12 187 LYS A O 1
ATOM 1507 N N . ASP A 1 188 ? -6.596 -5.545 -11.420 1.00 81.12 188 ASP A N 1
ATOM 1508 C CA . ASP A 1 188 ? -5.452 -5.785 -12.289 1.00 81.12 188 ASP A CA 1
ATOM 1509 C C . ASP A 1 188 ? -4.905 -4.436 -12.748 1.00 81.12 188 ASP A C 1
ATOM 1511 O O . ASP A 1 188 ? -5.412 -3.791 -13.667 1.00 81.12 188 ASP A O 1
ATOM 1515 N N . VAL A 1 189 ? -3.870 -3.977 -12.050 1.00 77.75 189 VAL A N 1
ATOM 1516 C CA . VAL A 1 189 ? -3.031 -2.884 -12.532 1.00 77.75 189 VAL A CA 1
ATOM 1517 C C . VAL A 1 189 ? -1.880 -3.527 -13.287 1.00 77.75 189 VAL A C 1
ATOM 1519 O O . VAL A 1 189 ? -1.069 -4.233 -12.690 1.00 77.75 189 VAL A O 1
ATOM 1522 N N . GLU A 1 190 ? -1.790 -3.270 -14.591 1.00 74.25 190 GLU A N 1
ATOM 1523 C CA . GLU A 1 190 ? -0.624 -3.629 -15.401 1.00 74.25 190 GLU A CA 1
ATOM 1524 C C . GLU A 1 190 ? 0.594 -2.806 -14.947 1.00 74.25 190 GLU A C 1
ATOM 1526 O O . GLU A 1 190 ? 0.980 -1.802 -15.550 1.00 74.25 190 GLU A O 1
ATOM 1531 N N . ILE A 1 191 ? 1.203 -3.212 -13.836 1.00 70.69 191 ILE A N 1
ATOM 1532 C CA . ILE A 1 191 ? 2.510 -2.727 -13.415 1.00 70.69 191 ILE A CA 1
ATOM 1533 C C . ILE A 1 191 ? 3.511 -3.508 -14.259 1.00 70.69 191 ILE A C 1
ATOM 1535 O O . ILE A 1 191 ? 3.670 -4.716 -14.082 1.00 70.69 191 ILE A O 1
ATOM 1539 N N . ALA A 1 192 ? 4.161 -2.828 -15.209 1.00 64.88 192 ALA A N 1
ATOM 1540 C CA . ALA A 1 192 ? 5.294 -3.402 -15.928 1.00 64.88 192 ALA A CA 1
ATOM 1541 C C . ALA A 1 192 ? 6.246 -4.041 -14.900 1.00 64.88 192 ALA A C 1
ATOM 1543 O O . ALA A 1 192 ? 6.527 -3.386 -13.891 1.00 64.88 192 ALA A O 1
ATOM 1544 N N . PRO A 1 193 ? 6.695 -5.296 -15.101 1.00 61.09 193 PRO A N 1
ATOM 1545 C CA . PRO A 1 193 ? 7.452 -6.017 -14.090 1.00 61.09 193 PRO A CA 1
ATOM 1546 C C . PRO A 1 193 ? 8.640 -5.158 -13.669 1.00 61.09 193 PRO A C 1
ATOM 1548 O O . PRO A 1 193 ? 9.510 -4.843 -14.482 1.00 61.09 193 PRO A O 1
ATOM 1551 N N . SER A 1 194 ? 8.639 -4.731 -12.402 1.00 53.09 194 SER A N 1
ATOM 1552 C CA . SER A 1 194 ? 9.823 -4.139 -11.800 1.00 53.09 194 SER A CA 1
ATOM 1553 C C . SER A 1 194 ? 10.921 -5.172 -11.970 1.00 53.09 194 SER A C 1
ATOM 1555 O O . SER A 1 194 ? 10.784 -6.293 -11.476 1.00 53.09 194 SER A O 1
ATOM 1557 N N . ALA A 1 195 ? 11.971 -4.809 -12.704 1.00 59.38 195 ALA A N 1
ATOM 1558 C CA . ALA A 1 195 ? 13.160 -5.631 -12.815 1.00 59.38 195 ALA A CA 1
ATOM 1559 C C . ALA A 1 195 ? 13.554 -6.106 -11.402 1.00 59.38 195 ALA A C 1
ATOM 1561 O O . ALA A 1 195 ? 13.482 -5.304 -10.458 1.00 59.38 195 ALA A O 1
ATOM 1562 N N . PRO A 1 196 ? 13.892 -7.395 -11.223 1.00 52.06 196 PRO A N 1
ATOM 1563 C CA . PRO A 1 196 ? 14.312 -7.896 -9.925 1.00 52.06 196 PRO A CA 1
ATOM 1564 C C . PRO A 1 196 ? 15.478 -7.033 -9.422 1.00 52.06 196 PRO A C 1
ATOM 1566 O O . PRO A 1 196 ? 16.334 -6.651 -10.228 1.00 52.06 196 PRO A O 1
ATOM 1569 N N . PRO A 1 197 ? 15.512 -6.679 -8.123 1.00 48.94 197 PRO A N 1
ATOM 1570 C CA . PRO A 1 197 ? 16.593 -5.869 -7.582 1.00 48.94 197 PRO A CA 1
ATOM 1571 C C . PRO A 1 197 ? 17.934 -6.544 -7.910 1.00 48.94 197 PRO A C 1
ATOM 1573 O O . PRO A 1 197 ? 18.038 -7.771 -7.784 1.00 48.94 197 PRO A O 1
ATOM 1576 N N . PRO A 1 198 ? 18.947 -5.784 -8.368 1.00 43.34 198 PRO A N 1
ATOM 1577 C CA . PRO A 1 198 ? 20.224 -6.352 -8.766 1.00 43.34 198 PRO A CA 1
ATOM 1578 C C . PRO A 1 198 ? 20.811 -7.127 -7.588 1.00 43.34 198 PRO A C 1
ATOM 1580 O O . PRO A 1 198 ? 21.055 -6.570 -6.517 1.00 43.34 198 PRO A O 1
ATOM 1583 N N . LYS A 1 199 ? 21.030 -8.432 -7.789 1.00 38.59 199 LYS A N 1
ATOM 1584 C CA . LYS A 1 199 ? 21.831 -9.244 -6.875 1.00 38.59 199 LYS A CA 1
ATOM 1585 C C . LYS A 1 199 ? 23.190 -8.556 -6.761 1.00 38.59 199 LYS A C 1
ATOM 1587 O O . LYS A 1 199 ? 23.888 -8.405 -7.762 1.00 38.59 199 LYS A O 1
ATOM 1592 N N . HIS A 1 200 ? 23.549 -8.114 -5.559 1.00 37.31 200 HIS A N 1
ATOM 1593 C CA . HIS A 1 200 ? 24.876 -7.591 -5.263 1.00 37.31 200 HIS A CA 1
ATOM 1594 C C . HIS A 1 200 ? 25.926 -8.670 -5.583 1.00 37.31 200 HIS A C 1
ATOM 1596 O O . HIS A 1 200 ? 26.208 -9.531 -4.751 1.00 37.31 200 HIS A O 1
ATOM 1602 N N . LYS A 1 201 ? 26.518 -8.633 -6.785 1.00 36.50 201 LYS A N 1
ATOM 1603 C CA . LYS A 1 201 ? 27.829 -9.244 -7.018 1.00 36.50 201 LYS A CA 1
ATOM 1604 C C . LYS A 1 201 ? 28.827 -8.429 -6.196 1.00 36.50 201 LYS A C 1
ATOM 1606 O O . LYS A 1 201 ? 28.883 -7.204 -6.306 1.00 36.50 201 LYS A O 1
ATOM 1611 N N . LYS A 1 202 ? 29.546 -9.109 -5.302 1.00 33.28 202 LYS A N 1
ATOM 1612 C CA . LYS A 1 202 ? 30.608 -8.524 -4.482 1.00 33.28 202 LYS A CA 1
ATOM 1613 C C . LYS A 1 202 ? 31.609 -7.840 -5.413 1.00 33.28 202 LYS A C 1
ATOM 1615 O O . LYS A 1 202 ? 32.184 -8.491 -6.278 1.00 33.28 202 LYS A O 1
ATOM 1620 N N . ALA A 1 203 ? 31.792 -6.534 -5.238 1.00 27.97 203 ALA A N 1
ATOM 1621 C CA . ALA A 1 203 ? 32.829 -5.787 -5.926 1.00 27.97 203 ALA A CA 1
ATOM 1622 C C . ALA A 1 203 ? 34.198 -6.344 -5.508 1.00 27.97 203 ALA A C 1
ATOM 1624 O O . ALA A 1 203 ? 34.601 -6.208 -4.350 1.00 27.97 203 ALA A O 1
ATOM 1625 N N . HIS A 1 204 ? 34.899 -6.980 -6.446 1.00 32.47 204 HIS A N 1
ATOM 1626 C CA . HIS A 1 204 ? 36.335 -7.172 -6.333 1.00 32.47 204 HIS A CA 1
ATOM 1627 C C . HIS A 1 204 ? 36.999 -5.795 -6.405 1.00 32.47 204 HIS A C 1
ATOM 1629 O O . HIS A 1 204 ? 36.705 -4.971 -7.267 1.00 32.47 204 HIS A O 1
ATOM 1635 N N . LYS A 1 205 ? 37.858 -5.535 -5.426 1.00 35.06 205 LYS A N 1
ATOM 1636 C CA . LYS A 1 205 ? 38.630 -4.309 -5.273 1.00 35.06 205 LYS A CA 1
ATOM 1637 C C . LYS A 1 205 ? 39.745 -4.303 -6.321 1.00 35.06 205 LYS A C 1
ATOM 1639 O O . LYS A 1 205 ? 40.755 -4.971 -6.122 1.00 35.06 205 LYS A O 1
ATOM 1644 N N . THR A 1 206 ? 39.574 -3.570 -7.415 1.00 30.81 206 THR A N 1
ATOM 1645 C CA . THR A 1 206 ? 40.648 -3.306 -8.380 1.00 30.81 206 THR A CA 1
ATOM 1646 C C . THR A 1 206 ? 41.535 -2.180 -7.855 1.00 30.81 206 THR A C 1
ATOM 1648 O O . THR A 1 206 ? 41.074 -1.087 -7.534 1.00 30.81 206 THR A O 1
ATOM 1651 N N . THR A 1 207 ? 42.819 -2.479 -7.706 1.00 30.53 207 THR A N 1
ATOM 1652 C CA . THR A 1 207 ? 43.901 -1.540 -7.401 1.00 30.53 207 THR A CA 1
ATOM 1653 C C . THR A 1 207 ? 44.126 -0.605 -8.590 1.00 30.53 207 THR A C 1
ATOM 1655 O O . THR A 1 207 ? 44.502 -1.066 -9.662 1.00 30.53 207 THR A O 1
ATOM 1658 N N . GLU A 1 208 ? 43.923 0.701 -8.407 1.00 29.48 208 GLU A N 1
ATOM 1659 C CA . GLU A 1 208 ? 44.333 1.722 -9.376 1.00 29.48 208 GLU A CA 1
ATOM 1660 C C . GLU A 1 208 ? 45.860 1.901 -9.331 1.00 29.48 208 GLU A C 1
ATOM 1662 O O . GLU A 1 208 ? 46.423 2.290 -8.305 1.00 29.48 208 GLU A O 1
ATOM 1667 N N . THR A 1 209 ? 46.543 1.640 -10.446 1.00 29.12 209 THR A N 1
ATOM 1668 C CA . THR A 1 209 ? 47.881 2.174 -10.718 1.00 29.12 209 THR A CA 1
ATOM 1669 C C . THR A 1 209 ? 47.727 3.563 -11.332 1.00 29.12 209 THR A C 1
ATOM 1671 O O . THR A 1 209 ? 47.310 3.739 -12.474 1.00 29.12 209 THR A O 1
ATOM 1674 N N . THR A 1 210 ? 48.052 4.581 -10.542 1.00 26.03 210 THR A N 1
ATOM 1675 C CA . THR A 1 210 ? 48.137 5.978 -10.970 1.00 26.03 210 THR A CA 1
ATOM 1676 C C . THR A 1 210 ? 49.274 6.163 -11.975 1.00 26.03 210 THR A C 1
ATOM 1678 O O . THR A 1 210 ? 50.442 6.015 -11.617 1.00 26.03 210 THR A O 1
ATOM 1681 N N . ILE A 1 211 ? 48.943 6.541 -13.210 1.00 38.78 211 ILE A N 1
ATOM 1682 C CA . ILE A 1 211 ? 49.891 7.101 -14.179 1.00 38.78 211 ILE A CA 1
ATOM 1683 C C . ILE A 1 211 ? 49.530 8.582 -14.335 1.00 38.78 211 ILE A C 1
ATOM 1685 O O . ILE A 1 211 ? 48.513 8.933 -14.933 1.00 38.78 211 ILE A O 1
ATOM 1689 N N . GLU A 1 212 ? 50.335 9.462 -13.736 1.00 36.78 212 GLU A N 1
ATOM 1690 C CA . GLU A 1 212 ? 50.181 10.914 -13.853 1.00 36.78 212 GLU A CA 1
ATOM 1691 C C . GLU A 1 212 ? 50.552 11.370 -15.269 1.00 36.78 212 GLU A C 1
ATOM 1693 O O . GLU A 1 212 ? 51.684 11.188 -15.713 1.00 36.78 212 GLU A O 1
ATOM 1698 N N . THR A 1 213 ? 49.615 12.008 -15.975 1.00 39.12 213 THR A N 1
ATOM 1699 C CA . THR A 1 213 ? 49.917 12.724 -17.223 1.00 39.12 213 THR A CA 1
ATOM 1700 C C . THR A 1 213 ? 49.581 14.206 -17.067 1.00 39.12 213 THR A C 1
ATOM 1702 O O . THR A 1 213 ? 48.460 14.596 -16.740 1.00 39.12 213 THR A O 1
ATOM 1705 N N . LEU A 1 214 ? 50.610 15.030 -17.276 1.00 38.91 214 LEU A N 1
ATOM 1706 C CA . LEU A 1 214 ? 50.654 16.483 -17.139 1.00 38.91 214 LEU A CA 1
ATOM 1707 C C . LEU A 1 214 ? 49.765 17.178 -18.193 1.00 38.91 214 LEU A C 1
ATOM 1709 O O . LEU A 1 214 ? 50.143 17.260 -19.358 1.00 38.91 214 LEU A O 1
ATOM 1713 N N . ASN A 1 215 ? 48.595 17.680 -17.784 1.00 32.22 215 ASN A N 1
ATOM 1714 C CA . ASN A 1 215 ? 48.021 18.989 -18.154 1.00 32.22 215 ASN A CA 1
ATOM 1715 C C . ASN A 1 215 ? 46.552 19.069 -17.707 1.00 32.22 215 ASN A C 1
ATOM 1717 O O . ASN A 1 215 ? 45.655 18.522 -18.339 1.00 32.22 215 ASN A O 1
ATOM 1721 N N . SER A 1 216 ? 46.302 19.820 -16.636 1.00 32.84 216 SER A N 1
ATOM 1722 C CA . SER A 1 216 ? 44.970 20.304 -16.261 1.00 32.84 216 SER A CA 1
ATOM 1723 C C . SER A 1 216 ? 44.882 21.810 -16.504 1.00 32.84 216 SER A C 1
ATOM 1725 O O . SER A 1 216 ? 45.796 22.539 -16.112 1.00 32.84 216 SER A O 1
ATOM 1727 N N . PRO A 1 217 ? 43.733 22.313 -16.981 1.00 30.36 217 PRO A N 1
ATOM 1728 C CA . PRO A 1 217 ? 43.205 23.556 -16.446 1.00 30.36 217 PRO A CA 1
ATOM 1729 C C . PRO A 1 217 ? 41.843 23.322 -15.770 1.00 30.36 217 PRO A C 1
ATOM 1731 O O . PRO A 1 217 ? 40.820 23.173 -16.424 1.00 30.36 217 PRO A O 1
ATOM 1734 N N . LYS A 1 218 ? 41.902 23.306 -14.431 1.00 32.34 218 LYS A N 1
ATOM 1735 C CA . LYS A 1 218 ? 40.923 23.743 -13.411 1.00 32.34 218 LYS A CA 1
ATOM 1736 C C . LYS A 1 218 ? 39.409 23.569 -13.686 1.00 32.34 218 LYS A C 1
ATOM 1738 O O . LYS A 1 218 ? 38.848 24.334 -14.469 1.00 32.34 218 LYS A O 1
ATOM 1743 N N . PRO A 1 219 ? 38.707 22.742 -12.887 1.00 29.22 219 PRO A N 1
ATOM 1744 C CA . PRO A 1 219 ? 37.293 22.924 -12.577 1.00 29.22 219 PRO A CA 1
ATOM 1745 C C . PRO A 1 219 ? 37.107 23.896 -11.396 1.00 29.22 219 PRO A C 1
ATOM 1747 O O . PRO A 1 219 ? 37.929 23.958 -10.484 1.00 29.22 219 PRO A O 1
ATOM 1750 N N . VAL A 1 220 ? 36.026 24.673 -11.443 1.00 28.00 220 VAL A N 1
ATOM 1751 C CA . VAL A 1 220 ? 35.614 25.636 -10.410 1.00 28.00 220 VAL A CA 1
ATOM 1752 C C . VAL A 1 220 ? 34.650 24.951 -9.432 1.00 28.00 220 VAL A C 1
ATOM 1754 O O . VAL A 1 220 ? 33.838 24.121 -9.837 1.00 28.00 220 VAL A O 1
ATOM 1757 N N . ASP A 1 221 ? 34.788 25.307 -8.156 1.00 26.42 221 ASP A N 1
ATOM 1758 C CA . ASP A 1 221 ? 34.182 24.735 -6.949 1.00 26.42 221 ASP A CA 1
ATOM 1759 C C . ASP A 1 221 ? 32.639 24.581 -6.906 1.00 26.42 221 ASP A C 1
ATOM 1761 O O . ASP A 1 221 ? 31.883 25.497 -7.218 1.00 26.42 221 ASP A O 1
ATOM 1765 N N . LEU A 1 222 ? 32.232 23.387 -6.442 1.00 26.66 222 LEU A N 1
ATOM 1766 C CA . LEU A 1 222 ? 31.193 22.976 -5.461 1.00 26.66 222 LEU A CA 1
ATOM 1767 C C . LEU A 1 222 ? 30.224 24.038 -4.848 1.00 26.66 222 LEU A C 1
ATOM 1769 O O . LEU A 1 222 ? 30.603 25.186 -4.627 1.00 26.66 222 LEU A O 1
ATOM 1773 N N . PRO A 1 223 ? 28.996 23.636 -4.418 1.00 28.50 223 PRO A N 1
ATOM 1774 C CA . PRO A 1 223 ? 28.850 23.028 -3.085 1.00 28.50 223 PRO A CA 1
ATOM 1775 C C . PRO A 1 223 ? 27.964 21.769 -2.978 1.00 28.50 223 PRO A C 1
ATOM 1777 O O . PRO A 1 223 ? 27.048 21.503 -3.748 1.00 28.50 223 PRO A O 1
ATOM 1780 N N . ARG A 1 224 ? 28.311 21.024 -1.926 1.00 24.69 224 ARG A N 1
ATOM 1781 C CA . ARG A 1 224 ? 27.884 19.717 -1.404 1.00 24.69 224 ARG A CA 1
ATOM 1782 C C . ARG A 1 224 ? 26.673 19.808 -0.458 1.00 24.69 224 ARG A C 1
ATOM 1784 O O . ARG A 1 224 ? 26.577 20.803 0.253 1.00 24.69 224 ARG A O 1
ATOM 1791 N N . ALA A 1 225 ? 25.883 18.719 -0.358 1.00 26.62 225 ALA A N 1
ATOM 1792 C CA . ALA A 1 225 ? 25.376 18.034 0.869 1.00 26.62 225 ALA A CA 1
ATOM 1793 C C . ALA A 1 225 ? 24.014 17.314 0.640 1.00 26.62 225 ALA A C 1
ATOM 1795 O O . ALA A 1 225 ? 23.267 17.767 -0.224 1.00 26.62 225 ALA A O 1
ATOM 1796 N N . PRO A 1 226 ? 23.581 16.328 1.471 1.00 31.48 226 PRO A N 1
ATOM 1797 C CA . PRO A 1 226 ? 24.324 15.384 2.324 1.00 31.48 226 PRO A CA 1
ATOM 1798 C C . PRO A 1 226 ? 23.866 13.901 2.209 1.00 31.48 226 PRO A C 1
ATOM 1800 O O . PRO A 1 226 ? 22.800 13.569 1.699 1.00 31.48 226 PRO A O 1
ATOM 1803 N N . GLU A 1 227 ? 24.700 13.018 2.763 1.00 23.70 227 GLU A N 1
ATOM 1804 C CA . GLU A 1 227 ? 24.502 11.577 2.968 1.00 23.70 227 GLU A CA 1
ATOM 1805 C C . GLU A 1 227 ? 23.501 11.257 4.095 1.00 23.70 227 GLU A C 1
ATOM 1807 O O . GLU A 1 227 ? 23.432 11.970 5.099 1.00 23.70 227 GLU A O 1
ATOM 1812 N N . VAL A 1 228 ? 22.818 10.109 3.993 1.00 26.38 228 VAL A N 1
ATOM 1813 C CA . VAL A 1 228 ? 22.114 9.458 5.112 1.00 26.38 228 VAL A CA 1
ATOM 1814 C C . VAL A 1 228 ? 22.618 8.021 5.257 1.00 26.38 228 VAL A C 1
ATOM 1816 O O . VAL A 1 228 ? 22.506 7.211 4.342 1.00 26.38 228 VAL A O 1
ATOM 1819 N N . LYS A 1 229 ? 23.162 7.719 6.441 1.00 24.53 229 LYS A N 1
ATOM 1820 C CA . LYS A 1 229 ? 23.544 6.383 6.921 1.00 24.53 229 LYS A CA 1
ATOM 1821 C C . LYS A 1 229 ? 22.324 5.627 7.456 1.00 24.53 229 LYS A C 1
ATOM 1823 O O . LYS A 1 229 ? 21.551 6.216 8.209 1.00 24.53 229 LYS A O 1
ATOM 1828 N N . ARG A 1 230 ? 22.248 4.310 7.229 1.00 23.52 230 ARG A N 1
ATOM 1829 C CA . ARG A 1 230 ? 21.661 3.337 8.176 1.00 23.52 230 ARG A CA 1
ATOM 1830 C C . ARG A 1 230 ? 22.419 2.010 8.097 1.00 23.52 230 ARG A C 1
ATOM 1832 O O . ARG A 1 230 ? 22.663 1.515 7.005 1.00 23.52 230 ARG A O 1
ATOM 1839 N N . GLY A 1 231 ? 22.800 1.486 9.262 1.00 21.25 231 GLY A N 1
ATOM 1840 C CA . GLY A 1 231 ? 23.326 0.132 9.458 1.00 21.25 231 GLY A CA 1
ATOM 1841 C C . GLY A 1 231 ? 22.299 -0.780 10.140 1.00 21.25 231 GLY A C 1
ATOM 1842 O O . GLY A 1 231 ? 21.258 -0.291 10.583 1.00 21.25 231 GLY A O 1
ATOM 1843 N N . GLY A 1 232 ? 22.624 -2.076 10.228 1.00 23.84 232 GLY A N 1
ATOM 1844 C CA . GLY A 1 232 ? 21.889 -3.091 10.999 1.00 23.84 232 GLY A CA 1
ATOM 1845 C C . GLY A 1 232 ? 22.133 -4.541 10.535 1.00 23.84 232 GLY A C 1
ATOM 1846 O O . GLY A 1 232 ? 21.463 -4.995 9.620 1.00 23.84 232 GLY A O 1
ATOM 1847 N N . GLU A 1 233 ? 23.152 -5.173 11.128 1.00 22.86 233 GLU A N 1
ATOM 1848 C CA . GLU A 1 233 ? 23.283 -6.540 11.700 1.00 22.86 233 GLU A CA 1
ATOM 1849 C C . GLU A 1 233 ? 22.445 -7.792 11.274 1.00 22.86 233 GLU A C 1
ATOM 1851 O O . GLU A 1 233 ? 21.221 -7.766 11.288 1.00 22.86 233 GLU A O 1
ATOM 1856 N N . GLU A 1 234 ? 23.205 -8.903 11.084 1.00 25.38 234 GLU A N 1
ATOM 1857 C CA . GLU A 1 234 ? 22.989 -10.362 11.366 1.00 25.38 234 GLU A CA 1
ATOM 1858 C C . GLU A 1 234 ? 21.908 -11.163 10.575 1.00 25.38 234 GLU A C 1
ATOM 1860 O O . GLU A 1 234 ? 20.892 -10.621 10.174 1.00 25.38 234 GLU A O 1
ATOM 1865 N N . THR A 1 235 ? 22.011 -12.460 10.222 1.00 21.75 235 THR A N 1
ATOM 1866 C CA . THR A 1 235 ? 22.502 -13.693 10.885 1.00 21.75 235 THR A CA 1
ATOM 1867 C C . THR A 1 235 ? 22.758 -14.827 9.844 1.00 21.75 235 THR A C 1
ATOM 1869 O O . THR A 1 235 ? 22.549 -14.665 8.645 1.00 21.75 235 THR A O 1
ATOM 1872 N N . SER A 1 236 ? 23.237 -15.970 10.341 1.00 25.34 236 SER A N 1
ATOM 1873 C CA . SER A 1 236 ? 23.817 -17.186 9.745 1.00 25.34 236 SER A CA 1
ATOM 1874 C C . SER A 1 236 ? 22.931 -18.150 8.924 1.00 25.34 236 SER A C 1
ATOM 1876 O O . SER A 1 236 ? 21.829 -18.477 9.349 1.00 25.34 236 SER A O 1
ATOM 1878 N N . GLY A 1 237 ? 23.551 -18.761 7.898 1.00 22.64 237 GLY A N 1
ATOM 1879 C CA . GLY A 1 237 ? 23.772 -20.220 7.772 1.00 22.64 237 GLY A CA 1
ATOM 1880 C C . GLY A 1 237 ? 22.641 -21.124 7.269 1.00 22.64 237 GLY A C 1
ATOM 1881 O O . GLY A 1 237 ? 21.692 -21.303 8.007 1.00 22.64 237 GLY A O 1
ATOM 1882 N N . TYR A 1 238 ? 22.808 -21.776 6.107 1.00 25.22 238 TYR A N 1
ATOM 1883 C CA . TYR A 1 238 ? 22.950 -23.242 5.934 1.00 25.22 238 TYR A CA 1
ATOM 1884 C C . TYR A 1 238 ? 23.139 -23.595 4.443 1.00 25.22 238 TYR A C 1
ATOM 1886 O O . TYR A 1 238 ? 22.481 -23.035 3.569 1.00 25.22 238 TYR A O 1
ATOM 1894 N N . GLU A 1 239 ? 24.078 -24.502 4.183 1.00 23.88 239 GLU A N 1
ATOM 1895 C CA . GLU A 1 239 ? 24.353 -25.141 2.894 1.00 23.88 239 GLU A CA 1
ATOM 1896 C C . GLU A 1 239 ? 23.348 -26.263 2.599 1.00 23.88 239 GLU A C 1
ATOM 1898 O O . GLU A 1 239 ? 22.844 -26.906 3.523 1.00 23.88 239 GLU A O 1
ATOM 1903 N N . ALA A 1 240 ? 23.126 -26.539 1.313 1.00 25.02 240 ALA A N 1
ATOM 1904 C CA . ALA A 1 240 ? 22.880 -27.884 0.806 1.00 25.02 240 ALA A CA 1
ATOM 1905 C C . ALA A 1 240 ? 23.329 -27.944 -0.662 1.00 25.02 240 ALA A C 1
ATOM 1907 O O . ALA A 1 240 ? 22.999 -27.067 -1.459 1.00 25.02 240 ALA A O 1
ATOM 1908 N N . ASP A 1 241 ? 24.134 -28.965 -0.909 1.00 24.64 241 ASP A N 1
ATOM 1909 C CA . ASP A 1 241 ? 24.987 -29.267 -2.051 1.00 24.64 241 ASP A CA 1
ATOM 1910 C C . ASP A 1 241 ? 24.235 -29.903 -3.244 1.00 24.64 241 ASP A C 1
ATOM 1912 O O . ASP A 1 241 ? 23.064 -30.269 -3.114 1.00 24.64 241 ASP A O 1
ATOM 1916 N N . GLU A 1 242 ? 24.992 -30.120 -4.328 1.00 25.56 242 GLU A N 1
ATOM 1917 C CA . GLU A 1 242 ? 24.737 -30.930 -5.543 1.00 25.56 242 GLU A CA 1
ATOM 1918 C C . GLU A 1 242 ? 24.012 -30.245 -6.730 1.00 25.56 242 GLU A C 1
ATOM 1920 O O . GLU A 1 242 ? 22.954 -29.640 -6.577 1.00 25.56 242 GLU A O 1
ATOM 1925 N N . ALA A 1 243 ? 24.475 -30.328 -7.984 1.00 26.72 243 ALA A N 1
ATOM 1926 C CA . ALA A 1 243 ? 25.634 -30.996 -8.577 1.00 26.72 243 ALA A CA 1
ATOM 1927 C C . ALA A 1 243 ? 26.057 -30.258 -9.863 1.00 26.72 243 ALA A C 1
ATOM 1929 O O . ALA A 1 243 ? 25.206 -29.830 -10.644 1.00 26.72 243 ALA A O 1
ATOM 1930 N N . ASP A 1 244 ? 27.373 -30.110 -9.995 1.00 24.41 244 ASP A N 1
ATOM 1931 C CA . ASP A 1 244 ? 28.207 -30.303 -11.187 1.00 24.41 244 ASP A CA 1
ATOM 1932 C C . ASP A 1 244 ? 27.484 -30.621 -12.509 1.00 24.41 244 ASP A C 1
ATOM 1934 O O . ASP A 1 244 ? 26.864 -31.676 -12.657 1.00 24.41 244 ASP A O 1
ATOM 1938 N N . ASP A 1 245 ? 27.666 -29.735 -13.486 1.00 27.80 245 ASP A N 1
ATOM 1939 C CA . ASP A 1 245 ? 27.905 -30.137 -14.873 1.00 27.80 245 ASP A CA 1
ATOM 1940 C C . ASP A 1 245 ? 28.961 -29.162 -15.416 1.00 27.80 245 ASP A C 1
ATOM 1942 O O . ASP A 1 245 ? 28.685 -27.982 -15.658 1.00 27.80 245 ASP A O 1
ATOM 1946 N N . ASP A 1 246 ? 30.196 -29.662 -15.451 1.00 28.80 246 ASP A N 1
ATOM 1947 C CA . ASP A 1 246 ? 31.366 -29.058 -16.077 1.00 28.80 246 ASP A CA 1
ATOM 1948 C C . ASP A 1 246 ? 31.100 -28.869 -17.576 1.00 28.80 246 ASP A C 1
ATOM 1950 O O . ASP A 1 246 ? 30.924 -29.840 -18.308 1.00 28.80 246 ASP A O 1
ATOM 1954 N N . ASP A 1 247 ? 31.157 -27.624 -18.039 1.00 30.67 247 ASP A N 1
ATOM 1955 C CA . ASP A 1 247 ? 31.678 -27.313 -19.368 1.00 30.67 247 ASP A CA 1
ATOM 1956 C C . ASP A 1 247 ? 32.565 -26.069 -19.215 1.00 30.67 247 ASP A C 1
ATOM 1958 O O . ASP A 1 247 ? 32.099 -24.929 -19.118 1.00 30.67 247 ASP A O 1
ATOM 1962 N N . ASP A 1 248 ? 33.868 -26.335 -19.114 1.00 32.50 248 ASP A N 1
ATOM 1963 C CA . ASP A 1 248 ? 34.955 -25.372 -19.243 1.00 32.50 248 ASP A CA 1
ATOM 1964 C C . ASP A 1 248 ? 34.938 -24.771 -20.662 1.00 32.50 248 ASP A C 1
ATOM 1966 O O . ASP A 1 248 ? 35.495 -25.340 -21.602 1.00 32.50 248 ASP A O 1
ATOM 1970 N N . GLU A 1 249 ? 34.349 -23.585 -20.821 1.00 33.31 249 GLU A N 1
ATOM 1971 C CA . GLU A 1 249 ? 34.678 -22.672 -21.919 1.00 33.31 249 GLU A CA 1
ATOM 1972 C C . GLU A 1 249 ? 35.166 -21.339 -21.337 1.00 33.31 249 GLU A C 1
ATOM 1974 O O . GLU A 1 249 ? 34.413 -20.582 -20.730 1.00 33.31 249 GLU A O 1
ATOM 1979 N N . GLU A 1 250 ? 36.477 -21.137 -21.496 1.00 34.78 250 GLU A N 1
ATOM 1980 C CA . GLU A 1 250 ? 37.261 -19.897 -21.503 1.00 34.78 250 GLU A CA 1
ATOM 1981 C C . GLU A 1 250 ? 36.598 -18.604 -20.992 1.00 34.78 250 GLU A C 1
ATOM 1983 O O . GLU A 1 250 ? 35.626 -18.102 -21.553 1.00 34.78 250 GLU A O 1
ATOM 1988 N N . ASP A 1 251 ? 37.267 -17.987 -20.009 1.00 34.38 251 ASP A N 1
ATOM 1989 C CA . ASP A 1 251 ? 37.170 -16.577 -19.605 1.00 34.38 251 ASP A CA 1
ATOM 1990 C C . ASP A 1 251 ? 37.237 -15.622 -20.825 1.00 34.38 251 ASP A C 1
ATOM 1992 O O . ASP A 1 251 ? 38.269 -15.038 -21.161 1.00 34.38 251 ASP A O 1
ATOM 1996 N N . GLY A 1 252 ? 36.107 -15.439 -21.499 1.00 34.28 252 GLY A N 1
ATOM 1997 C CA . GLY A 1 252 ? 35.831 -14.332 -22.397 1.00 34.28 252 GLY A CA 1
ATOM 1998 C C . GLY A 1 252 ? 34.886 -13.381 -21.682 1.00 34.28 252 GLY A C 1
ATOM 1999 O O . GLY A 1 252 ? 33.772 -13.763 -21.333 1.00 34.28 252 GLY A O 1
ATOM 2000 N N . GLU A 1 253 ? 35.312 -12.140 -21.447 1.00 42.78 253 GLU A N 1
ATOM 2001 C CA . GLU A 1 253 ? 34.414 -11.071 -21.002 1.00 42.78 253 GLU A CA 1
ATOM 2002 C C . GLU A 1 253 ? 33.113 -11.127 -21.821 1.00 42.78 253 GLU A C 1
ATOM 2004 O O . GLU A 1 253 ? 33.174 -11.050 -23.047 1.00 42.78 253 GLU A O 1
ATOM 2009 N N . ASP A 1 254 ? 31.960 -11.286 -21.154 1.00 49.75 254 ASP A N 1
ATOM 2010 C CA . ASP A 1 254 ? 30.612 -11.329 -21.745 1.00 49.75 254 ASP A CA 1
ATOM 2011 C C . ASP A 1 254 ? 30.350 -10.048 -22.571 1.00 49.75 254 ASP A C 1
ATOM 2013 O O . ASP A 1 254 ? 29.733 -9.075 -22.120 1.00 49.75 254 ASP A O 1
ATOM 2017 N N . LEU A 1 255 ? 30.876 -10.006 -23.795 1.00 59.47 255 LEU A N 1
ATOM 2018 C CA . LEU A 1 255 ? 30.718 -8.906 -24.732 1.00 59.47 255 LEU A CA 1
ATOM 2019 C C . LEU A 1 255 ? 29.226 -8.822 -25.077 1.00 59.47 255 LEU A C 1
ATOM 2021 O O . LEU A 1 255 ? 28.663 -9.813 -25.545 1.00 59.47 255 LEU A O 1
ATOM 2025 N N . PRO A 1 256 ? 28.562 -7.663 -24.897 1.00 67.69 256 PRO A N 1
ATOM 2026 C CA . PRO A 1 256 ? 27.138 -7.514 -25.186 1.00 67.69 256 PRO A CA 1
ATOM 2027 C C . PRO A 1 256 ? 26.766 -7.989 -26.604 1.00 67.69 256 PRO A C 1
ATOM 2029 O O . PRO A 1 256 ? 27.021 -7.314 -27.605 1.00 67.69 256 PRO A O 1
ATOM 2032 N N . THR A 1 257 ? 26.150 -9.164 -26.718 1.00 72.25 257 THR A N 1
ATOM 2033 C CA . THR A 1 257 ? 25.789 -9.742 -28.016 1.00 72.25 257 THR A CA 1
ATOM 2034 C C . THR A 1 257 ? 24.496 -9.129 -28.553 1.00 72.25 257 THR A C 1
ATOM 2036 O O . THR A 1 257 ? 23.590 -8.745 -27.808 1.00 72.25 257 THR A O 1
ATOM 2039 N N . LEU A 1 258 ? 24.388 -9.003 -29.883 1.00 79.31 258 LEU A N 1
ATOM 2040 C CA . LEU A 1 258 ? 23.140 -8.550 -30.493 1.00 79.31 258 LEU A CA 1
ATOM 2041 C C . LEU A 1 258 ? 22.060 -9.610 -30.311 1.00 79.31 258 LEU A C 1
ATOM 2043 O O . LEU A 1 258 ? 22.127 -10.687 -30.904 1.00 79.31 258 LEU A O 1
ATOM 2047 N N . THR A 1 259 ? 21.002 -9.252 -29.589 1.00 84.50 259 THR A N 1
ATOM 2048 C CA . THR A 1 259 ? 19.771 -10.036 -29.610 1.00 84.50 259 THR A CA 1
ATOM 2049 C C . THR A 1 259 ? 19.160 -10.028 -31.021 1.00 84.50 259 THR A C 1
ATOM 2051 O O . THR A 1 259 ? 19.358 -9.073 -31.787 1.00 84.50 259 THR A O 1
ATOM 2054 N N . PRO A 1 260 ? 18.380 -11.059 -31.394 1.00 85.75 260 PRO A N 1
ATOM 2055 C CA . PRO A 1 260 ? 17.723 -11.115 -32.702 1.00 85.75 260 PRO A CA 1
ATOM 2056 C C . PRO A 1 260 ? 16.882 -9.866 -33.019 1.00 85.75 260 PRO A C 1
ATOM 2058 O O . PRO A 1 260 ? 16.869 -9.397 -34.160 1.00 85.75 260 PRO A O 1
ATOM 2061 N N . ASP A 1 261 ? 16.242 -9.282 -32.003 1.00 86.69 261 ASP A N 1
ATOM 2062 C CA . ASP A 1 261 ? 15.437 -8.063 -32.128 1.00 86.69 261 ASP A CA 1
ATOM 2063 C C . ASP A 1 261 ? 16.302 -6.815 -32.369 1.00 86.69 261 ASP A C 1
ATOM 2065 O O . ASP A 1 261 ? 15.959 -5.977 -33.207 1.00 86.69 261 ASP A O 1
ATOM 2069 N N . LEU A 1 262 ? 17.455 -6.702 -31.695 1.00 88.81 262 LEU A N 1
ATOM 2070 C CA . LEU A 1 262 ? 18.411 -5.607 -31.908 1.00 88.81 262 LEU A CA 1
ATOM 2071 C C . LEU A 1 262 ? 19.022 -5.643 -33.309 1.00 88.81 262 LEU A C 1
ATOM 2073 O O . LEU A 1 262 ? 19.247 -4.592 -33.907 1.00 88.81 262 LEU A O 1
ATOM 2077 N N . LEU A 1 263 ? 19.237 -6.835 -33.865 1.00 90.56 263 LEU A N 1
ATOM 2078 C CA . LEU A 1 263 ? 19.727 -7.011 -35.233 1.00 90.56 263 LEU A CA 1
ATOM 2079 C C . LEU A 1 263 ? 18.702 -6.576 -36.280 1.00 90.56 263 LEU A C 1
ATOM 2081 O O . LEU A 1 263 ? 19.057 -6.015 -37.317 1.00 90.56 263 LEU A O 1
ATOM 2085 N N . GLN A 1 264 ? 17.418 -6.811 -36.029 1.00 90.25 264 GLN A N 1
ATOM 2086 C CA . GLN A 1 264 ? 16.369 -6.282 -36.897 1.00 90.25 264 GLN A CA 1
ATOM 2087 C C . GLN A 1 264 ? 16.267 -4.758 -36.775 1.00 90.25 264 GLN A C 1
ATOM 2089 O O . GLN A 1 264 ? 16.123 -4.076 -37.791 1.00 90.25 264 GLN A O 1
ATOM 2094 N N . PHE A 1 265 ? 16.411 -4.223 -35.560 1.00 92.00 265 PHE A N 1
ATOM 2095 C CA . PHE A 1 265 ? 16.399 -2.785 -35.311 1.00 92.00 265 PHE A CA 1
ATOM 2096 C C . PHE A 1 265 ? 17.583 -2.065 -35.976 1.00 92.00 265 PHE A C 1
ATOM 2098 O O . PHE A 1 265 ? 17.382 -1.046 -36.638 1.00 92.00 265 PHE A O 1
ATOM 2105 N N . SER A 1 266 ? 18.798 -2.616 -35.890 1.00 91.12 266 SER A N 1
ATOM 2106 C CA . SER A 1 266 ? 20.018 -2.036 -36.477 1.00 91.12 266 SER A CA 1
ATOM 2107 C C . SER A 1 266 ? 19.973 -1.937 -38.006 1.00 91.12 266 SER A C 1
ATOM 2109 O O . SER A 1 266 ? 20.607 -1.064 -38.598 1.00 91.12 266 SER A O 1
ATOM 2111 N N . ARG A 1 267 ? 19.197 -2.809 -38.662 1.00 91.44 267 ARG A N 1
ATOM 2112 C CA . ARG A 1 267 ? 19.007 -2.824 -40.122 1.00 91.44 267 ARG A CA 1
ATOM 2113 C C . ARG A 1 267 ? 18.023 -1.768 -40.623 1.00 91.44 267 ARG A C 1
ATOM 2115 O O . ARG A 1 267 ? 17.916 -1.574 -41.836 1.00 91.44 267 ARG A O 1
ATOM 2122 N N . ILE A 1 268 ? 17.307 -1.082 -39.732 1.00 91.88 268 ILE A N 1
ATOM 2123 C CA . ILE A 1 268 ? 16.405 0.001 -40.128 1.00 91.88 268 ILE A CA 1
ATOM 2124 C C . ILE A 1 268 ? 17.239 1.172 -40.656 1.00 91.88 268 ILE A C 1
ATOM 2126 O O . ILE A 1 268 ? 18.136 1.685 -39.985 1.00 91.88 268 ILE A O 1
ATOM 2130 N N . GLY A 1 269 ? 16.922 1.601 -41.879 1.00 86.81 269 GLY A N 1
ATOM 2131 C CA . GLY A 1 269 ? 17.662 2.649 -42.576 1.00 86.81 269 GLY A CA 1
ATOM 2132 C C . GLY A 1 269 ? 17.681 3.988 -41.830 1.00 86.81 269 GLY A C 1
ATOM 2133 O O . GLY A 1 269 ? 16.722 4.372 -41.159 1.00 86.81 269 GLY A O 1
ATOM 2134 N N . VAL A 1 270 ? 18.777 4.727 -42.002 1.00 89.31 270 VAL A N 1
ATOM 2135 C CA . VAL A 1 270 ? 18.972 6.072 -41.440 1.00 89.31 270 VAL A CA 1
ATOM 2136 C C . VAL A 1 270 ? 17.834 7.004 -41.876 1.00 89.31 270 VAL A C 1
ATOM 2138 O O . VAL A 1 270 ? 17.460 7.034 -43.050 1.00 89.31 270 VAL A O 1
ATOM 2141 N N . GLY A 1 271 ? 17.268 7.759 -40.931 1.00 85.25 271 GLY A N 1
ATOM 2142 C CA . GLY A 1 271 ? 16.179 8.712 -41.191 1.00 85.25 271 GLY A CA 1
ATOM 2143 C C . GLY A 1 271 ? 14.778 8.100 -41.333 1.00 85.25 271 GLY A C 1
ATOM 2144 O O . GLY A 1 271 ? 13.802 8.836 -41.493 1.00 85.25 271 GLY A O 1
ATOM 2145 N N . LYS A 1 272 ? 14.626 6.774 -41.231 1.00 90.06 272 LYS A N 1
ATOM 2146 C CA . LYS A 1 272 ? 13.317 6.106 -41.273 1.00 90.06 272 LYS A CA 1
ATOM 2147 C C . LYS A 1 272 ? 12.622 6.071 -39.908 1.00 90.06 272 LYS A C 1
ATOM 2149 O O . LYS A 1 272 ? 12.320 5.012 -39.361 1.00 90.06 272 LYS A O 1
ATOM 2154 N N . TYR A 1 273 ? 12.329 7.248 -39.364 1.00 89.69 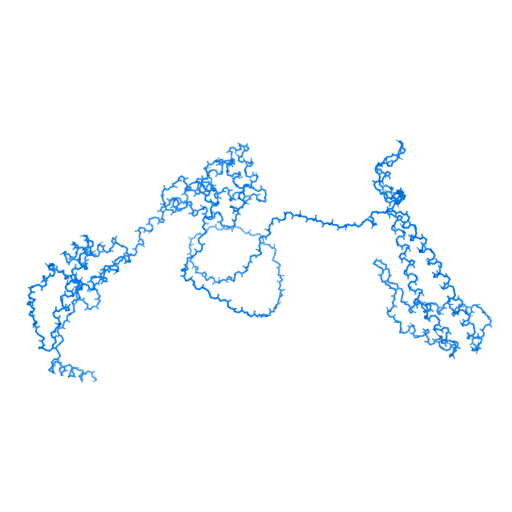273 TYR A N 1
ATOM 2155 C CA . TYR A 1 273 ? 11.793 7.392 -38.006 1.00 89.69 273 TYR A CA 1
ATOM 2156 C C . TYR A 1 273 ? 10.453 6.670 -37.785 1.00 89.69 273 TYR A C 1
ATOM 2158 O O . TYR A 1 273 ? 10.239 6.099 -36.722 1.00 89.69 273 TYR A O 1
ATOM 2166 N N . ALA A 1 274 ? 9.567 6.639 -38.785 1.00 89.31 274 ALA A N 1
ATOM 2167 C CA . ALA A 1 274 ? 8.285 5.941 -38.668 1.00 89.31 274 ALA A CA 1
ATOM 2168 C C . ALA A 1 274 ? 8.454 4.415 -38.519 1.00 89.31 274 ALA A C 1
ATOM 2170 O O . ALA A 1 274 ? 7.767 3.803 -37.703 1.00 89.31 274 ALA A O 1
ATOM 2171 N N . GLU A 1 275 ? 9.391 3.815 -39.265 1.00 90.31 275 GLU A N 1
ATOM 2172 C CA . GLU A 1 275 ? 9.697 2.380 -39.180 1.00 90.31 275 GLU A CA 1
ATOM 2173 C C . GLU A 1 275 ? 10.359 2.049 -37.830 1.00 90.31 275 GLU A C 1
ATOM 2175 O O . GLU A 1 275 ? 9.917 1.124 -37.150 1.00 90.31 275 GLU A O 1
ATOM 2180 N N . SER A 1 276 ? 11.336 2.855 -37.385 1.00 90.56 276 SER A N 1
ATOM 2181 C CA . SER A 1 276 ? 11.966 2.700 -36.061 1.00 90.56 276 SER A CA 1
ATOM 2182 C C . SER A 1 276 ? 10.955 2.823 -34.913 1.00 90.56 276 SER A C 1
ATOM 2184 O O . SER A 1 276 ? 11.020 2.051 -33.959 1.00 90.56 276 SER A O 1
ATOM 2186 N N . TYR A 1 277 ? 9.993 3.748 -34.997 1.00 90.94 277 TYR A N 1
ATOM 2187 C CA . TYR A 1 277 ? 8.982 3.933 -33.951 1.00 90.94 277 TYR A CA 1
ATOM 2188 C C . TYR A 1 277 ? 8.037 2.736 -33.837 1.00 90.94 277 TYR A C 1
ATOM 2190 O O . TYR A 1 277 ? 7.808 2.227 -32.741 1.00 90.94 277 TYR A O 1
ATOM 2198 N N . GLN A 1 278 ? 7.519 2.251 -34.970 1.00 90.38 278 GLN A N 1
ATOM 2199 C CA . GLN A 1 278 ? 6.652 1.071 -34.990 1.00 90.38 278 GLN A CA 1
ATOM 2200 C C . GLN A 1 278 ? 7.381 -0.177 -34.492 1.00 90.38 278 GLN A C 1
ATOM 2202 O O . GLN A 1 278 ? 6.775 -1.015 -33.824 1.00 90.38 278 GLN A O 1
ATOM 2207 N N . PHE A 1 279 ? 8.675 -0.300 -34.798 1.00 90.75 279 PHE A N 1
ATOM 2208 C CA . PHE A 1 279 ? 9.486 -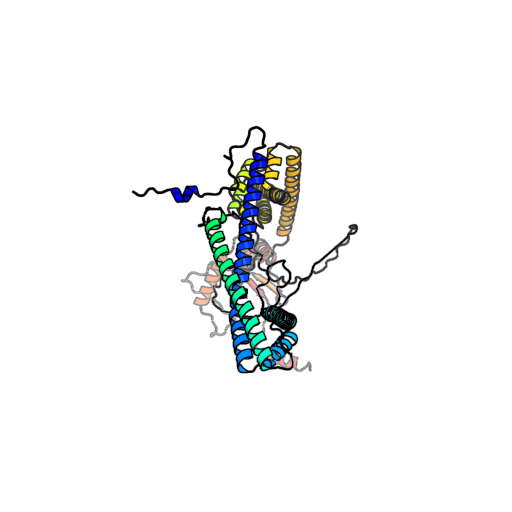1.411 -34.319 1.00 90.75 279 PHE A CA 1
ATOM 2209 C C . PHE A 1 279 ? 9.631 -1.386 -32.792 1.00 90.75 279 PHE A C 1
ATOM 2211 O O 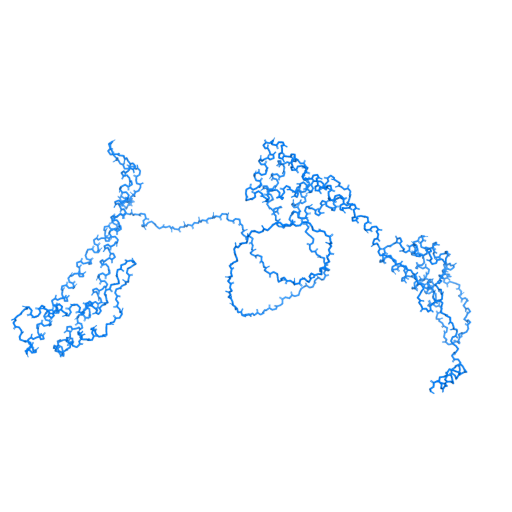. PHE A 1 279 ? 9.382 -2.398 -32.145 1.00 90.75 279 PHE A O 1
ATOM 2218 N N . LEU A 1 280 ? 9.931 -0.222 -32.206 1.00 89.81 280 LEU A N 1
ATOM 2219 C CA . LEU A 1 280 ? 10.055 -0.063 -30.750 1.00 89.81 280 LEU A CA 1
ATOM 2220 C C . LEU A 1 280 ? 8.729 -0.256 -30.005 1.00 89.81 280 LEU A C 1
ATOM 2222 O O . LEU A 1 280 ? 8.720 -0.746 -28.879 1.00 89.81 280 LEU A O 1
ATOM 2226 N N . GLN A 1 281 ? 7.599 0.094 -30.625 1.00 87.88 281 GLN A N 1
ATOM 2227 C CA . GLN A 1 281 ? 6.279 -0.180 -30.050 1.00 87.88 281 GLN A CA 1
ATOM 2228 C C . GLN A 1 281 ? 5.975 -1.682 -29.974 1.00 87.88 281 GLN A C 1
ATOM 2230 O O . GLN A 1 281 ? 5.356 -2.127 -29.008 1.00 87.88 281 GLN A O 1
ATOM 2235 N N . LYS A 1 282 ? 6.392 -2.453 -30.987 1.00 89.06 282 LYS A N 1
ATOM 2236 C CA . LYS A 1 282 ? 6.164 -3.904 -31.058 1.00 89.06 282 LYS A CA 1
ATOM 2237 C C . LYS A 1 282 ? 7.162 -4.693 -30.211 1.00 89.06 282 LYS A C 1
ATOM 2239 O O . LYS A 1 282 ? 6.766 -5.648 -29.555 1.00 89.06 282 LYS A O 1
ATOM 2244 N N . ASN A 1 283 ? 8.423 -4.267 -30.194 1.00 85.94 283 ASN A N 1
ATOM 2245 C CA . ASN A 1 283 ? 9.528 -4.996 -29.581 1.00 85.94 283 ASN A CA 1
ATOM 2246 C C . ASN A 1 283 ? 10.151 -4.171 -28.449 1.00 85.94 283 ASN A C 1
ATOM 2248 O O . ASN A 1 283 ? 11.152 -3.477 -28.630 1.00 85.94 283 ASN A O 1
ATOM 2252 N N . LYS A 1 284 ? 9.552 -4.258 -27.255 1.00 82.75 284 LYS A N 1
ATOM 2253 C CA . LYS A 1 284 ? 10.061 -3.580 -26.047 1.00 82.75 284 LYS A CA 1
ATOM 2254 C C . LYS A 1 284 ? 11.377 -4.178 -25.524 1.00 82.75 284 LYS A C 1
ATOM 2256 O O . LYS A 1 284 ? 12.083 -3.507 -24.781 1.00 82.75 284 LYS A O 1
ATOM 2261 N N . SER A 1 285 ? 11.723 -5.399 -25.939 1.00 81.75 285 SER A N 1
ATOM 2262 C CA . SER A 1 285 ? 12.988 -6.095 -25.638 1.00 81.75 285 SER A CA 1
ATOM 2263 C C . SER A 1 285 ? 14.234 -5.314 -26.081 1.00 81.75 285 SER A C 1
ATOM 2265 O O . SER A 1 285 ? 15.292 -5.439 -25.473 1.00 81.75 285 SER A O 1
ATOM 2267 N N . VAL A 1 286 ? 14.099 -4.459 -27.099 1.00 84.06 286 VAL A N 1
ATOM 2268 C CA . VAL A 1 286 ? 15.170 -3.612 -27.657 1.00 84.06 286 VAL A CA 1
ATOM 2269 C C . VAL A 1 286 ? 15.644 -2.533 -26.672 1.00 84.06 286 VAL A C 1
ATOM 2271 O O . VAL A 1 286 ? 16.742 -2.009 -26.818 1.00 84.06 286 VAL A O 1
ATOM 2274 N N . LEU A 1 287 ? 14.837 -2.199 -25.659 1.00 83.31 287 LEU A N 1
ATOM 2275 C CA . LEU A 1 287 ? 15.125 -1.155 -24.664 1.00 83.31 287 LEU A CA 1
ATOM 2276 C C . LEU A 1 287 ? 15.820 -1.699 -23.402 1.00 83.31 287 LEU A C 1
ATOM 2278 O O . LEU A 1 287 ? 15.838 -1.028 -22.371 1.00 83.31 287 LEU A O 1
ATOM 2282 N N . GLY A 1 288 ? 16.341 -2.927 -23.454 1.00 80.44 288 GLY A N 1
ATOM 2283 C CA . GLY A 1 288 ? 17.038 -3.552 -22.332 1.00 80.44 288 GLY A CA 1
ATOM 2284 C C . GLY A 1 288 ? 18.395 -2.903 -22.005 1.00 80.44 288 GLY A C 1
ATOM 2285 O O . GLY A 1 288 ? 18.999 -2.249 -22.862 1.00 80.44 288 GLY A O 1
ATOM 2286 N N . PRO A 1 289 ? 18.908 -3.100 -20.776 1.00 78.38 289 PRO A N 1
ATOM 2287 C CA . PRO A 1 289 ? 20.256 -2.666 -20.410 1.00 78.38 289 PRO A CA 1
ATOM 2288 C C . PRO A 1 289 ? 21.296 -3.343 -21.319 1.00 78.38 289 PRO A C 1
ATOM 2290 O O . PRO A 1 289 ? 21.185 -4.531 -21.607 1.00 78.38 289 PRO A O 1
ATOM 2293 N N . GLY A 1 290 ? 22.283 -2.583 -21.803 1.00 85.12 290 GLY A N 1
ATOM 2294 C CA . GLY A 1 290 ? 23.326 -3.074 -22.720 1.00 85.12 290 GLY A CA 1
ATOM 2295 C C . GLY A 1 290 ? 22.958 -3.055 -24.213 1.00 85.12 290 GLY A C 1
ATOM 2296 O O . GLY A 1 290 ? 23.828 -3.258 -25.057 1.00 85.12 290 GLY A O 1
ATOM 2297 N N . ALA A 1 291 ? 21.709 -2.736 -24.575 1.00 87.75 291 ALA A N 1
ATOM 2298 C CA . ALA A 1 291 ? 21.282 -2.642 -25.976 1.00 87.75 291 ALA A CA 1
ATOM 2299 C C . ALA A 1 291 ? 22.039 -1.564 -26.775 1.00 87.75 291 ALA A C 1
ATOM 2301 O O . ALA A 1 291 ? 22.367 -1.757 -27.947 1.00 87.75 291 ALA A O 1
ATOM 2302 N N . LEU A 1 292 ? 22.328 -0.429 -26.132 1.00 90.12 292 LEU A N 1
ATOM 2303 C CA . LEU A 1 292 ? 23.096 0.671 -26.717 1.00 90.12 292 LEU A CA 1
ATOM 2304 C C . LEU A 1 292 ? 24.533 0.237 -27.038 1.00 90.12 292 LEU A C 1
ATOM 2306 O O . LEU A 1 292 ? 25.004 0.468 -28.152 1.00 90.12 292 LEU A O 1
ATOM 2310 N N . ASP A 1 293 ? 25.196 -0.431 -26.094 1.00 89.88 293 ASP A N 1
ATOM 2311 C CA . ASP A 1 293 ? 26.585 -0.875 -26.244 1.00 89.88 293 ASP A CA 1
ATOM 2312 C C . ASP A 1 293 ? 26.702 -1.973 -27.305 1.00 89.88 293 ASP A C 1
ATOM 2314 O O . ASP A 1 293 ? 27.570 -1.900 -28.177 1.00 89.88 293 ASP A O 1
ATOM 2318 N N . ALA A 1 294 ? 25.757 -2.920 -27.324 1.00 91.00 294 ALA A N 1
ATOM 2319 C CA . ALA A 1 294 ? 25.664 -3.945 -28.360 1.00 91.00 294 ALA A CA 1
ATOM 2320 C C . ALA A 1 294 ? 25.564 -3.326 -29.770 1.00 91.00 294 ALA A C 1
ATOM 2322 O O . ALA A 1 294 ? 26.274 -3.737 -30.691 1.00 91.00 294 ALA A O 1
ATOM 2323 N N . LEU A 1 295 ? 24.740 -2.284 -29.953 1.00 92.44 295 LEU A N 1
ATOM 2324 C CA . LEU A 1 295 ? 24.619 -1.580 -31.237 1.00 92.44 295 LEU A CA 1
ATOM 2325 C C . LEU A 1 295 ? 25.902 -0.830 -31.626 1.00 92.44 295 LEU A C 1
ATOM 2327 O O . LEU A 1 295 ? 26.271 -0.841 -32.805 1.00 92.44 295 LEU A O 1
ATOM 2331 N N . PHE A 1 296 ? 26.602 -0.206 -30.674 1.00 92.81 296 PHE A N 1
ATOM 2332 C CA . PHE A 1 296 ? 27.891 0.435 -30.950 1.00 92.81 296 PHE A CA 1
ATOM 2333 C C . PHE A 1 296 ? 28.961 -0.578 -31.354 1.00 92.81 296 PHE A C 1
ATOM 2335 O O . PHE A 1 296 ? 29.666 -0.350 -32.339 1.00 92.81 296 PHE A O 1
ATOM 2342 N N . MET A 1 297 ? 29.039 -1.718 -30.668 1.00 91.62 297 MET A N 1
ATOM 2343 C CA . MET A 1 297 ? 29.964 -2.792 -31.032 1.00 91.62 297 MET A CA 1
ATOM 2344 C C . MET A 1 297 ? 29.642 -3.389 -32.402 1.00 91.62 297 MET A C 1
ATOM 2346 O O . MET A 1 297 ? 30.552 -3.570 -33.210 1.00 91.62 297 MET A O 1
ATOM 2350 N N . ALA A 1 298 ? 28.366 -3.611 -32.734 1.00 91.12 298 ALA A N 1
ATOM 2351 C CA . ALA A 1 298 ? 27.989 -4.018 -34.089 1.00 91.12 298 ALA A CA 1
ATOM 2352 C C . ALA A 1 298 ? 28.372 -2.978 -35.143 1.00 91.12 298 ALA A C 1
ATOM 2354 O O . ALA A 1 298 ? 28.796 -3.350 -36.237 1.00 91.12 298 ALA A O 1
ATOM 2355 N N . GLY A 1 299 ? 28.241 -1.685 -34.834 1.00 92.75 299 GLY A N 1
ATOM 2356 C CA . GLY A 1 299 ? 28.715 -0.606 -35.700 1.00 92.75 299 GLY A CA 1
ATOM 2357 C C . GLY A 1 299 ? 30.228 -0.662 -35.921 1.00 92.75 299 GLY A C 1
ATOM 2358 O O . GLY A 1 299 ? 30.692 -0.553 -37.059 1.00 92.75 299 GLY A O 1
ATOM 2359 N N . TYR A 1 300 ? 30.989 -0.905 -34.854 1.00 92.00 300 TYR A N 1
ATOM 2360 C CA . TYR A 1 300 ? 32.445 -1.028 -34.890 1.00 92.00 300 TYR A CA 1
ATOM 2361 C C . TYR A 1 300 ? 32.894 -2.250 -35.708 1.00 92.00 300 TYR A C 1
ATOM 2363 O O . TYR A 1 300 ? 33.679 -2.116 -36.649 1.00 92.00 300 TYR A O 1
ATOM 2371 N N . GLN A 1 301 ? 32.315 -3.426 -35.447 1.00 91.25 301 GLN A N 1
ATOM 2372 C CA . GLN A 1 301 ? 32.571 -4.655 -36.208 1.00 91.25 301 GLN A CA 1
ATOM 2373 C C . GLN A 1 301 ? 32.179 -4.523 -37.688 1.00 91.25 301 GLN A C 1
ATOM 2375 O O . GLN A 1 301 ? 32.889 -5.005 -38.572 1.00 91.25 301 GLN A O 1
ATOM 2380 N N . ALA A 1 302 ? 31.059 -3.861 -37.989 1.00 92.62 302 ALA A N 1
ATOM 2381 C CA . ALA A 1 302 ? 30.643 -3.587 -39.363 1.00 92.62 302 ALA A CA 1
ATOM 2382 C C . ALA A 1 302 ? 31.656 -2.698 -40.095 1.00 92.62 302 ALA A C 1
ATOM 2384 O O . ALA A 1 302 ? 31.984 -2.948 -41.257 1.00 92.62 302 ALA A O 1
ATOM 2385 N N . GLN A 1 303 ? 32.201 -1.699 -39.400 1.00 92.38 303 GLN A N 1
ATOM 2386 C CA . GLN A 1 303 ? 33.208 -0.806 -39.954 1.00 92.38 303 GLN A CA 1
ATOM 2387 C C . GLN A 1 303 ? 34.561 -1.507 -40.158 1.00 92.38 303 GLN A C 1
ATOM 2389 O O . GLN A 1 303 ? 35.196 -1.272 -41.190 1.00 92.38 303 GLN A O 1
ATOM 2394 N N . LEU A 1 304 ? 34.962 -2.423 -39.266 1.00 89.19 304 LEU A N 1
ATOM 2395 C CA . LEU A 1 304 ? 36.106 -3.327 -39.483 1.00 89.19 304 LEU A CA 1
ATOM 2396 C C . LEU A 1 304 ? 35.927 -4.157 -40.766 1.00 89.19 304 LEU A C 1
ATOM 2398 O O . LEU A 1 304 ? 36.835 -4.245 -41.593 1.00 89.19 304 LEU A O 1
ATOM 2402 N N . LYS A 1 305 ? 34.711 -4.670 -40.998 1.00 90.75 305 LYS A N 1
ATOM 2403 C CA . LYS A 1 305 ? 34.320 -5.402 -42.220 1.00 90.75 305 LYS A CA 1
ATOM 2404 C C . LYS A 1 305 ? 34.131 -4.506 -43.458 1.00 90.75 305 LYS A C 1
ATOM 2406 O O . LYS A 1 305 ? 33.746 -5.005 -44.513 1.00 90.75 305 LYS A O 1
ATOM 2411 N N . LYS A 1 306 ? 34.424 -3.202 -43.363 1.00 89.69 306 LYS A N 1
ATOM 2412 C CA . LYS A 1 306 ? 34.241 -2.178 -44.413 1.00 89.69 306 LYS A CA 1
ATOM 2413 C C . LYS A 1 306 ? 32.784 -1.960 -44.855 1.00 89.69 306 LYS A C 1
ATOM 2415 O O . LYS A 1 306 ? 32.554 -1.367 -45.912 1.00 89.69 306 LYS A O 1
ATOM 2420 N N . ASP A 1 307 ? 31.798 -2.360 -44.054 1.00 91.69 307 ASP A N 1
ATOM 2421 C CA . ASP A 1 307 ? 30.386 -2.042 -44.295 1.00 91.69 307 ASP A CA 1
ATOM 2422 C C . ASP A 1 307 ? 29.993 -0.722 -43.618 1.00 91.69 307 ASP A C 1
ATOM 2424 O O . ASP A 1 307 ? 29.330 -0.665 -42.581 1.00 91.69 307 ASP A O 1
ATOM 2428 N N . SER A 1 308 ? 30.404 0.376 -44.248 1.00 91.00 308 SER A N 1
ATOM 2429 C CA . SER A 1 308 ? 30.146 1.730 -43.757 1.00 91.00 308 SER A CA 1
ATOM 2430 C C . SER A 1 308 ? 28.664 2.118 -43.729 1.00 91.00 308 SER A C 1
ATOM 2432 O O . SER A 1 308 ? 28.272 2.981 -42.944 1.00 91.00 308 SER A O 1
ATOM 2434 N N . LYS A 1 309 ? 27.822 1.508 -44.574 1.00 92.06 309 LYS A N 1
ATOM 2435 C CA . LYS A 1 309 ? 26.384 1.825 -44.604 1.00 92.06 309 LYS A CA 1
ATOM 2436 C C . LYS A 1 309 ? 25.678 1.216 -43.402 1.00 92.06 309 LYS A C 1
ATOM 2438 O O . LYS A 1 309 ? 24.896 1.905 -42.749 1.00 92.06 309 LYS A O 1
ATOM 2443 N N . TYR A 1 310 ? 25.968 -0.049 -43.110 1.00 92.06 310 TYR A N 1
ATOM 2444 C CA . TYR A 1 310 ? 25.417 -0.727 -41.944 1.00 92.06 310 TYR A CA 1
ATOM 2445 C C . TYR A 1 310 ? 25.979 -0.147 -40.641 1.00 92.06 310 TYR A C 1
ATOM 2447 O O . TYR A 1 310 ? 25.218 0.125 -39.719 1.00 92.06 310 TYR A O 1
ATOM 2455 N N . ALA A 1 311 ? 27.275 0.174 -40.602 1.00 93.12 311 ALA A N 1
ATOM 2456 C CA . ALA A 1 311 ? 27.906 0.823 -39.456 1.00 93.12 311 ALA A CA 1
ATOM 2457 C C . ALA A 1 311 ? 27.234 2.160 -39.073 1.00 93.12 311 ALA A C 1
ATOM 2459 O O . ALA A 1 311 ? 26.951 2.409 -37.898 1.00 93.12 311 ALA A O 1
ATOM 2460 N N . LEU A 1 312 ? 26.907 2.995 -40.067 1.00 93.12 312 LEU A N 1
ATOM 2461 C CA . LEU A 1 312 ? 26.174 4.246 -39.854 1.00 93.12 312 LEU A CA 1
ATOM 2462 C C . LEU A 1 312 ? 24.738 4.003 -39.357 1.00 93.12 312 LEU A C 1
ATOM 2464 O O . LEU A 1 312 ? 24.250 4.750 -38.509 1.00 93.12 312 LEU A O 1
ATOM 2468 N N . ALA A 1 313 ? 24.065 2.963 -39.859 1.00 93.19 313 ALA A N 1
ATOM 2469 C CA . ALA A 1 313 ? 22.732 2.586 -39.394 1.00 93.19 313 ALA A CA 1
ATOM 2470 C C . ALA A 1 313 ? 22.755 2.144 -37.921 1.00 93.19 313 ALA A C 1
ATOM 2472 O O . ALA A 1 313 ? 21.962 2.655 -37.132 1.00 93.19 313 ALA A O 1
ATOM 2473 N N . CYS A 1 314 ? 23.710 1.300 -37.518 1.00 94.12 314 CYS A N 1
ATOM 2474 C CA . CYS A 1 314 ? 23.886 0.880 -36.124 1.00 94.12 314 CYS A CA 1
ATOM 2475 C C . CYS A 1 314 ? 24.071 2.077 -35.179 1.00 94.12 314 CYS A C 1
ATOM 2477 O O . CYS A 1 314 ? 23.370 2.176 -34.174 1.00 94.12 314 CYS A O 1
ATOM 2479 N N . ILE A 1 315 ? 24.946 3.028 -35.530 1.00 94.25 315 ILE A N 1
ATOM 2480 C CA . ILE A 1 315 ? 25.184 4.236 -34.720 1.00 94.25 315 ILE A CA 1
ATOM 2481 C C . ILE A 1 315 ? 23.951 5.135 -34.667 1.00 94.25 315 ILE A C 1
ATOM 2483 O O . ILE A 1 315 ? 23.615 5.658 -33.606 1.00 94.25 315 ILE A O 1
ATOM 2487 N N . HIS A 1 316 ? 23.250 5.302 -35.790 1.00 95.06 316 HIS A N 1
ATOM 2488 C CA . HIS A 1 316 ? 22.004 6.061 -35.822 1.00 95.06 316 HIS A CA 1
ATOM 2489 C C . HIS A 1 316 ? 20.965 5.469 -34.862 1.00 95.06 316 HIS A C 1
ATOM 2491 O O . HIS A 1 316 ? 20.345 6.208 -34.099 1.00 95.06 316 HIS A O 1
ATOM 2497 N N . GLN A 1 317 ? 20.784 4.146 -34.878 1.00 93.56 317 GLN A N 1
ATOM 2498 C CA . GLN A 1 317 ? 19.837 3.467 -33.993 1.00 93.56 317 GLN A CA 1
ATOM 2499 C C . GLN A 1 317 ? 20.297 3.493 -32.522 1.00 93.56 317 GLN A C 1
ATOM 2501 O O . GLN A 1 317 ? 19.467 3.715 -31.643 1.00 93.56 317 GLN A O 1
ATOM 2506 N N . ALA A 1 318 ? 21.600 3.375 -32.241 1.00 93.31 318 ALA A N 1
ATOM 2507 C CA . ALA A 1 318 ? 22.151 3.498 -30.886 1.00 93.31 318 ALA A CA 1
ATOM 2508 C C . ALA A 1 318 ? 21.916 4.896 -30.290 1.00 93.31 318 ALA A C 1
ATOM 2510 O O . ALA A 1 318 ? 21.393 5.035 -29.182 1.00 93.31 318 ALA A O 1
ATOM 2511 N N . LEU A 1 319 ? 22.233 5.950 -31.050 1.00 93.50 319 LEU A N 1
ATOM 2512 C CA . LEU A 1 319 ? 22.010 7.334 -30.628 1.00 93.50 319 LEU A CA 1
ATOM 2513 C C . LEU A 1 319 ? 20.524 7.654 -30.488 1.00 93.50 319 LEU A C 1
ATOM 2515 O O . LEU A 1 319 ? 20.140 8.388 -29.582 1.00 93.50 319 LEU A O 1
ATOM 2519 N N . LEU A 1 320 ? 19.668 7.089 -31.338 1.00 92.56 320 LEU A N 1
ATOM 2520 C CA . LEU A 1 320 ? 18.222 7.222 -31.193 1.00 92.56 320 LEU A CA 1
ATOM 2521 C C . LEU A 1 320 ? 17.756 6.701 -29.827 1.00 92.56 320 LEU A C 1
ATOM 2523 O O . LEU A 1 320 ? 17.025 7.414 -29.134 1.00 92.56 320 LEU A O 1
ATOM 2527 N N . LEU A 1 321 ? 18.197 5.504 -29.418 1.00 92.00 321 LEU A N 1
ATOM 2528 C CA . LEU A 1 321 ? 17.876 4.947 -28.098 1.00 92.00 321 LEU A CA 1
ATOM 2529 C C . LEU A 1 321 ? 18.419 5.829 -26.971 1.00 92.00 321 LEU A C 1
ATOM 2531 O O . LEU A 1 321 ? 17.671 6.167 -26.055 1.00 92.00 321 LEU A O 1
ATOM 2535 N N . GLN A 1 322 ? 19.668 6.290 -27.089 1.00 91.56 322 GLN A N 1
ATOM 2536 C CA . GLN A 1 322 ? 20.289 7.182 -26.106 1.00 91.56 322 GLN A CA 1
ATOM 2537 C C . GLN A 1 322 ? 19.487 8.478 -25.911 1.00 91.56 322 GLN A C 1
ATOM 2539 O O . GLN A 1 322 ? 19.311 8.966 -24.794 1.00 91.56 322 GLN A O 1
ATOM 2544 N N . TYR A 1 323 ? 19.002 9.065 -27.005 1.00 90.94 323 TYR A N 1
ATOM 2545 C CA . TYR A 1 323 ? 18.164 10.255 -26.951 1.00 90.94 323 TYR A CA 1
ATOM 2546 C C . TYR A 1 323 ? 16.794 9.947 -26.338 1.00 90.94 323 TYR A C 1
ATOM 2548 O O . TYR A 1 323 ? 16.317 10.727 -25.515 1.00 90.94 323 TYR A O 1
ATOM 2556 N N . CYS A 1 324 ? 16.177 8.813 -26.676 1.00 90.31 324 CYS A N 1
ATOM 2557 C CA . CYS A 1 324 ? 14.916 8.394 -26.063 1.00 90.31 324 CYS A CA 1
ATOM 2558 C C . CYS A 1 324 ? 15.048 8.219 -24.541 1.00 90.31 324 CYS A C 1
ATOM 2560 O O . CYS A 1 324 ? 14.164 8.664 -23.814 1.00 90.31 324 CYS A O 1
ATOM 2562 N N . GLU A 1 325 ? 16.157 7.657 -24.058 1.00 89.50 325 GLU A N 1
ATOM 2563 C CA . GLU A 1 325 ? 16.437 7.496 -22.625 1.00 89.50 325 GLU A CA 1
ATOM 2564 C C . GLU A 1 325 ? 16.626 8.849 -21.918 1.00 89.50 325 GLU A C 1
ATOM 2566 O O . GLU A 1 325 ? 16.010 9.110 -20.882 1.00 89.50 325 GLU A O 1
ATOM 2571 N N . LYS A 1 326 ? 17.392 9.771 -22.521 1.00 89.44 326 LYS A N 1
ATOM 2572 C CA . LYS A 1 326 ? 17.618 11.127 -21.979 1.00 89.44 326 LYS A CA 1
ATOM 2573 C C . LYS A 1 326 ? 16.337 11.957 -21.838 1.00 89.44 326 LYS A C 1
ATOM 2575 O O . LYS A 1 326 ? 16.302 12.875 -21.021 1.00 89.44 326 LYS A O 1
ATOM 2580 N N . LEU A 1 327 ? 15.298 11.675 -22.629 1.00 87.25 327 LEU A N 1
ATOM 2581 C CA . LEU A 1 327 ? 14.013 12.381 -22.561 1.00 87.25 327 LEU A CA 1
ATOM 2582 C C . LEU A 1 327 ? 13.071 11.845 -21.455 1.00 87.25 327 LEU A C 1
ATOM 2584 O O . LEU A 1 327 ? 12.014 12.438 -21.232 1.00 87.25 327 LEU A O 1
ATOM 2588 N N . GLY A 1 328 ? 13.445 10.782 -20.734 1.00 85.06 328 GLY A N 1
ATOM 2589 C CA . GLY A 1 328 ? 12.697 10.247 -19.591 1.00 85.06 328 GLY A CA 1
ATOM 2590 C C . GLY A 1 328 ? 11.609 9.231 -19.962 1.00 85.06 328 GLY A C 1
ATOM 2591 O O . GLY A 1 328 ? 11.636 8.635 -21.034 1.00 85.06 328 GLY A O 1
ATOM 2592 N N . LYS A 1 329 ? 10.636 9.018 -19.060 1.00 79.25 329 LYS A N 1
ATOM 2593 C CA . LYS A 1 329 ? 9.636 7.928 -19.156 1.00 79.25 329 LYS A CA 1
ATOM 2594 C C . LYS A 1 329 ? 8.806 7.945 -20.452 1.00 79.25 329 LYS A C 1
ATOM 2596 O O . LYS A 1 329 ? 8.563 6.887 -21.017 1.00 79.25 329 LYS A O 1
ATOM 2601 N N . ASP A 1 330 ? 8.458 9.130 -20.962 1.00 84.12 330 ASP A N 1
ATOM 2602 C CA . ASP A 1 330 ? 7.747 9.313 -22.245 1.00 84.12 330 ASP A CA 1
ATOM 2603 C C . ASP A 1 330 ? 8.692 9.645 -23.416 1.00 84.12 330 ASP A C 1
ATOM 2605 O O . ASP A 1 330 ? 8.277 10.139 -24.472 1.00 84.12 330 ASP A O 1
ATOM 2609 N N . GLY A 1 331 ? 9.993 9.410 -23.240 1.00 85.06 331 GLY A N 1
ATOM 2610 C CA . GLY A 1 331 ? 11.025 9.925 -24.128 1.00 85.06 331 GLY A CA 1
ATOM 2611 C C . GLY A 1 331 ? 10.965 9.378 -25.549 1.00 85.06 331 GLY A C 1
ATOM 2612 O O . GLY A 1 331 ? 11.224 10.123 -26.492 1.00 85.06 331 GLY A O 1
ATOM 2613 N N . ILE A 1 332 ? 10.511 8.134 -25.724 1.00 89.38 332 ILE A N 1
ATOM 2614 C CA . ILE A 1 332 ? 10.300 7.524 -27.045 1.00 89.38 332 ILE A CA 1
ATOM 2615 C C . ILE A 1 332 ? 9.234 8.314 -27.814 1.00 89.38 332 ILE A C 1
ATOM 2617 O O . ILE A 1 332 ? 9.495 8.827 -28.902 1.00 89.38 332 ILE A O 1
ATOM 2621 N N . ALA A 1 333 ? 8.040 8.484 -27.240 1.00 88.62 333 ALA A N 1
ATOM 2622 C CA . ALA A 1 333 ? 6.954 9.205 -27.900 1.00 88.62 333 ALA A CA 1
ATOM 2623 C C . ALA A 1 333 ? 7.351 10.657 -28.218 1.00 88.62 333 ALA A C 1
ATOM 2625 O O . ALA A 1 333 ? 7.146 11.120 -29.340 1.00 88.62 333 ALA A O 1
ATOM 2626 N N . LEU A 1 334 ? 8.000 11.348 -27.276 1.00 88.50 334 LEU A N 1
ATOM 2627 C CA . LEU A 1 334 ? 8.434 12.736 -27.448 1.00 88.50 334 LEU A CA 1
ATOM 2628 C C . LEU A 1 334 ? 9.540 12.904 -28.498 1.00 88.50 334 LEU A C 1
ATOM 2630 O O . LEU A 1 334 ? 9.526 13.891 -29.242 1.00 88.50 334 LEU A O 1
ATOM 2634 N N . PHE A 1 335 ? 10.496 11.975 -28.570 1.00 90.88 335 PHE A N 1
ATOM 2635 C CA . PHE A 1 335 ? 11.551 11.990 -29.582 1.00 90.88 335 PHE A CA 1
ATOM 2636 C C . PHE A 1 335 ? 10.951 11.823 -30.978 1.00 90.88 335 PHE A C 1
ATOM 2638 O O . PHE A 1 335 ? 11.153 12.672 -31.849 1.00 90.88 335 PHE A O 1
ATOM 2645 N N . PHE A 1 336 ? 10.136 10.786 -31.179 1.00 90.44 336 PHE A N 1
ATOM 2646 C CA . PHE A 1 336 ? 9.524 10.519 -32.479 1.00 90.44 336 PHE A CA 1
ATOM 2647 C C . PHE A 1 336 ? 8.489 11.573 -32.874 1.00 90.44 336 PHE A C 1
ATOM 2649 O O . PHE A 1 336 ? 8.399 11.906 -34.054 1.00 90.44 336 PHE A O 1
ATOM 2656 N N . GLN A 1 337 ? 7.776 12.182 -31.924 1.00 88.31 337 GLN A N 1
ATOM 2657 C CA . GLN A 1 337 ? 6.909 13.334 -32.184 1.00 88.31 337 GLN A CA 1
ATOM 2658 C C . GLN A 1 337 ? 7.714 14.551 -32.662 1.00 88.31 337 GLN A C 1
ATOM 2660 O O . GLN A 1 337 ? 7.319 15.215 -33.622 1.00 88.31 337 GLN A O 1
ATOM 2665 N N . ARG A 1 338 ? 8.872 14.836 -32.052 1.00 87.31 338 ARG A N 1
ATOM 2666 C CA . ARG A 1 338 ? 9.782 15.909 -32.498 1.00 87.31 338 ARG A CA 1
ATOM 2667 C C . ARG A 1 338 ? 10.417 15.622 -33.860 1.00 87.31 338 ARG A C 1
ATOM 2669 O O . ARG A 1 338 ? 10.557 16.546 -34.657 1.00 87.31 338 ARG A O 1
ATOM 2676 N N . MET A 1 339 ? 10.745 14.364 -34.148 1.00 85.31 339 MET A N 1
ATOM 2677 C CA . MET A 1 339 ? 11.300 13.971 -35.447 1.00 85.31 339 MET A CA 1
ATOM 2678 C C . MET A 1 339 ? 10.238 13.922 -36.551 1.00 85.31 339 MET A C 1
ATOM 2680 O O . MET A 1 339 ? 10.535 14.283 -37.686 1.00 85.31 339 MET A O 1
ATOM 2684 N N . SER A 1 340 ? 8.995 13.554 -36.229 1.00 82.81 340 SER A N 1
ATOM 2685 C CA . SER A 1 340 ? 7.884 13.466 -37.193 1.00 82.81 340 SER A CA 1
ATOM 2686 C C . SER A 1 340 ? 7.198 14.810 -37.444 1.00 82.81 340 SER A C 1
ATOM 2688 O O . SER A 1 340 ? 6.670 15.030 -38.528 1.00 82.81 340 SER A O 1
ATOM 2690 N N . SER A 1 341 ? 7.241 15.746 -36.487 1.00 79.38 341 SER A N 1
ATOM 2691 C CA . SER A 1 341 ? 6.670 17.099 -36.640 1.00 79.38 341 SER A CA 1
ATOM 2692 C C . SER A 1 341 ? 7.437 18.010 -37.614 1.00 79.38 341 SER A C 1
ATOM 2694 O O . SER A 1 341 ? 7.078 19.175 -37.771 1.00 79.38 341 SER A O 1
ATOM 2696 N N . GLY A 1 342 ? 8.478 17.505 -38.290 1.00 68.19 342 GLY A N 1
ATOM 2697 C CA . GLY A 1 342 ? 9.194 18.240 -39.337 1.00 68.19 342 GLY A CA 1
ATOM 2698 C C . GLY A 1 342 ? 10.081 19.373 -38.818 1.00 68.19 342 GLY A C 1
ATOM 2699 O O . GLY A 1 342 ? 10.430 20.277 -39.577 1.00 68.19 342 GLY A O 1
ATOM 2700 N N . ASN A 1 343 ? 10.472 19.350 -37.538 1.00 82.06 343 ASN A N 1
ATOM 2701 C CA . ASN A 1 343 ? 11.410 20.329 -36.997 1.00 82.06 343 ASN A CA 1
ATOM 2702 C C . ASN A 1 343 ? 12.825 20.074 -37.548 1.00 82.06 343 ASN A C 1
ATOM 2704 O O . ASN A 1 343 ? 13.623 19.342 -36.959 1.00 82.06 343 ASN A O 1
ATOM 2708 N N . GLN A 1 344 ? 13.138 20.710 -38.680 1.00 80.50 344 GLN A N 1
ATOM 2709 C CA . GLN A 1 344 ? 14.411 20.553 -39.394 1.00 80.50 344 GLN A CA 1
ATOM 2710 C C . GLN A 1 344 ? 15.638 20.831 -38.515 1.00 80.50 344 GLN A C 1
ATOM 2712 O O . GLN A 1 344 ? 16.682 20.218 -38.716 1.00 80.50 344 GLN A O 1
ATOM 2717 N N . LYS A 1 345 ? 15.524 21.706 -37.505 1.00 86.31 345 LYS A N 1
ATOM 2718 C CA . LYS A 1 345 ? 16.630 21.989 -36.578 1.00 86.31 345 LYS A CA 1
ATOM 2719 C C . LYS A 1 345 ? 16.940 20.793 -35.679 1.00 86.31 345 LYS A C 1
ATOM 2721 O O . LYS A 1 345 ? 18.106 20.478 -35.483 1.00 86.31 345 LYS A O 1
ATOM 2726 N N . ALA A 1 346 ? 15.914 20.117 -35.159 1.00 85.81 346 ALA A N 1
ATOM 2727 C CA . ALA A 1 346 ? 16.095 18.951 -34.293 1.00 85.81 346 ALA A CA 1
ATOM 2728 C C . ALA A 1 346 ? 16.689 17.763 -35.065 1.00 85.81 346 ALA A C 1
ATOM 2730 O O . ALA A 1 346 ? 17.623 17.124 -34.586 1.00 85.81 346 ALA A O 1
ATOM 2731 N N . GLN A 1 347 ? 16.207 17.527 -36.290 1.00 87.75 347 GLN A N 1
ATOM 2732 C CA . GLN A 1 347 ? 16.770 16.508 -37.180 1.00 87.75 347 GLN A CA 1
ATOM 2733 C C . GLN A 1 347 ? 18.224 16.823 -37.558 1.00 87.75 347 GLN A C 1
ATOM 2735 O O . GLN A 1 347 ? 19.065 15.930 -37.531 1.00 87.75 347 GLN A O 1
ATOM 2740 N N . ALA A 1 348 ? 18.541 18.086 -37.866 1.00 89.94 348 ALA A N 1
ATOM 2741 C CA . ALA A 1 348 ? 19.898 18.494 -38.222 1.00 89.94 348 ALA A CA 1
ATOM 2742 C C . ALA A 1 348 ? 20.889 18.322 -37.062 1.00 89.94 348 ALA A C 1
ATOM 2744 O O . ALA A 1 348 ? 21.994 17.837 -37.286 1.00 89.94 348 ALA A O 1
ATOM 2745 N N . VAL A 1 349 ? 20.499 18.680 -35.834 1.00 92.06 349 VAL A N 1
ATOM 2746 C CA . VAL A 1 349 ? 21.340 18.484 -34.639 1.00 92.06 349 VAL A CA 1
ATOM 2747 C C . VAL A 1 349 ? 21.582 16.997 -34.390 1.00 92.06 349 VAL A C 1
ATOM 2749 O O . VAL A 1 349 ? 22.725 16.583 -34.249 1.00 92.06 349 VAL A O 1
ATOM 2752 N N . PHE A 1 350 ? 20.530 16.180 -34.428 1.00 93.81 350 PHE A N 1
ATOM 2753 C CA . PHE A 1 350 ? 20.663 14.739 -34.226 1.00 93.81 350 PHE A CA 1
ATOM 2754 C C . PHE A 1 350 ? 21.534 14.073 -35.299 1.00 93.81 350 PHE A C 1
ATOM 2756 O O . PHE A 1 350 ? 22.436 13.305 -34.983 1.00 93.81 350 PHE A O 1
ATOM 2763 N N . MET A 1 351 ? 21.319 14.396 -36.576 1.00 92.81 351 MET A N 1
ATOM 2764 C CA . MET A 1 351 ? 22.133 13.850 -37.665 1.00 92.81 351 MET A CA 1
ATOM 2765 C C . MET A 1 351 ? 23.586 14.325 -37.609 1.00 92.81 351 MET A C 1
ATOM 2767 O O . MET A 1 351 ? 24.481 13.582 -38.009 1.00 92.81 351 MET A O 1
ATOM 2771 N N . LYS A 1 352 ? 23.838 15.541 -37.108 1.00 94.56 352 LYS A N 1
ATOM 2772 C CA . LYS A 1 352 ? 25.198 16.016 -36.846 1.00 94.56 352 LYS A CA 1
ATOM 2773 C C . LYS A 1 352 ? 25.885 15.124 -35.808 1.00 94.56 352 LYS A C 1
ATOM 2775 O O . LYS A 1 352 ? 26.956 14.609 -36.099 1.00 94.56 352 LYS A O 1
ATOM 2780 N N . ASP A 1 353 ? 25.231 14.852 -34.682 1.00 94.06 353 ASP A N 1
ATOM 2781 C CA . ASP A 1 353 ? 25.774 13.977 -33.635 1.00 94.06 353 ASP A CA 1
ATOM 2782 C C . ASP A 1 353 ? 26.038 12.549 -34.138 1.00 94.06 353 ASP A C 1
ATOM 2784 O O . ASP A 1 353 ? 27.063 11.949 -33.804 1.00 94.06 353 ASP A O 1
ATOM 2788 N N . VAL A 1 354 ? 25.151 12.011 -34.984 1.00 94.94 354 VAL A N 1
ATOM 2789 C CA . VAL A 1 354 ? 25.339 10.704 -35.640 1.00 94.94 354 VAL A CA 1
ATOM 2790 C C . VAL A 1 354 ? 26.598 10.695 -36.501 1.00 94.94 354 VAL A C 1
ATOM 2792 O O . VAL A 1 354 ? 27.409 9.773 -36.400 1.00 94.94 354 VAL A O 1
ATOM 2795 N N . ASN A 1 355 ? 26.793 11.727 -37.320 1.00 94.31 355 ASN A N 1
ATOM 2796 C CA . ASN A 1 355 ? 27.953 11.825 -38.202 1.00 94.31 355 ASN A CA 1
ATOM 2797 C C . ASN A 1 355 ? 29.258 12.046 -37.428 1.00 94.31 355 ASN A C 1
ATOM 2799 O O . ASN A 1 355 ? 30.278 11.441 -37.769 1.00 94.31 355 ASN A O 1
ATOM 2803 N N . ASP A 1 356 ? 29.228 12.876 -36.387 1.00 94.88 356 ASP A N 1
ATOM 2804 C CA . ASP A 1 356 ? 30.385 13.140 -35.531 1.00 94.88 356 ASP A CA 1
ATOM 2805 C C . ASP A 1 356 ? 30.807 11.836 -34.828 1.00 94.88 356 ASP A C 1
ATOM 2807 O O . ASP A 1 356 ? 31.962 11.418 -34.920 1.00 94.88 356 ASP A O 1
ATOM 2811 N N . THR A 1 357 ? 29.849 11.106 -34.246 1.00 92.62 357 THR A N 1
ATOM 2812 C CA . THR A 1 357 ? 30.097 9.815 -33.579 1.00 92.62 357 THR A CA 1
ATOM 2813 C C . THR A 1 357 ? 30.614 8.750 -34.551 1.00 92.62 357 THR A C 1
ATOM 2815 O O . THR A 1 357 ? 31.572 8.037 -34.247 1.00 92.62 357 THR A O 1
ATOM 2818 N N . TYR A 1 358 ? 30.038 8.668 -35.753 1.00 94.38 358 TYR A N 1
ATOM 2819 C CA . TYR A 1 358 ? 30.518 7.770 -36.804 1.00 94.38 358 TYR A CA 1
ATOM 2820 C C . TYR A 1 358 ? 31.954 8.093 -37.238 1.00 94.38 358 TYR A C 1
ATOM 2822 O O . TYR A 1 358 ? 32.757 7.185 -37.457 1.00 94.38 358 TYR A O 1
ATOM 2830 N N . THR A 1 359 ? 32.304 9.378 -37.315 1.00 94.50 359 THR A N 1
ATOM 2831 C CA . THR A 1 359 ? 33.659 9.820 -37.671 1.00 94.50 359 THR A CA 1
ATOM 2832 C C . THR A 1 359 ? 34.677 9.397 -36.614 1.00 94.50 359 THR A C 1
ATOM 2834 O O . THR A 1 359 ? 35.720 8.848 -36.968 1.00 94.50 359 THR A O 1
ATOM 2837 N N . LEU A 1 360 ? 34.359 9.570 -35.326 1.00 91.50 360 LEU A N 1
ATOM 2838 C CA . LEU A 1 360 ? 35.216 9.107 -34.228 1.00 91.50 360 LEU A CA 1
ATOM 2839 C C . LEU A 1 360 ? 35.394 7.585 -34.252 1.00 91.50 360 LEU A C 1
ATOM 2841 O O . LEU A 1 360 ? 36.508 7.086 -34.105 1.00 91.50 360 LEU A O 1
ATOM 2845 N N . MET A 1 361 ? 34.311 6.835 -34.464 1.00 91.94 361 MET A N 1
ATOM 2846 C CA . MET A 1 361 ? 34.383 5.376 -34.557 1.00 91.94 361 MET A CA 1
ATOM 2847 C C . MET A 1 361 ? 35.262 4.936 -35.731 1.00 91.94 361 MET A C 1
ATOM 2849 O O . MET A 1 361 ? 36.092 4.045 -35.576 1.00 91.94 361 MET A O 1
ATOM 2853 N N . LYS A 1 362 ? 35.133 5.587 -36.892 1.00 92.50 362 LYS A N 1
ATOM 2854 C CA . LYS A 1 362 ? 35.977 5.309 -38.057 1.00 92.50 362 LYS A CA 1
ATOM 2855 C C . LYS A 1 362 ? 37.460 5.544 -37.756 1.00 92.50 362 LYS A C 1
ATOM 2857 O O . LYS A 1 362 ? 38.270 4.692 -38.104 1.00 92.50 362 LYS A O 1
ATOM 2862 N N . GLN A 1 363 ? 37.800 6.645 -37.083 1.00 91.06 363 GLN A N 1
ATOM 2863 C CA . GLN A 1 363 ? 39.177 6.929 -36.658 1.00 91.06 363 GLN A CA 1
ATOM 2864 C C . GLN A 1 363 ? 39.717 5.850 -35.712 1.00 91.06 363 GLN A C 1
ATOM 2866 O O . GLN A 1 363 ? 40.848 5.406 -35.878 1.00 91.06 363 GLN A O 1
ATOM 2871 N N . ARG A 1 364 ? 38.899 5.382 -34.759 1.00 88.56 364 ARG A N 1
ATOM 2872 C CA . ARG A 1 364 ? 39.283 4.295 -33.843 1.00 88.56 364 ARG A CA 1
ATOM 2873 C C . ARG A 1 364 ? 39.524 2.978 -34.575 1.00 88.56 364 ARG A C 1
ATOM 2875 O O . ARG A 1 364 ? 40.532 2.338 -34.328 1.00 88.56 364 ARG A O 1
ATOM 2882 N N . VAL A 1 365 ? 38.644 2.598 -35.502 1.00 89.50 365 VAL A N 1
ATOM 2883 C CA . VAL A 1 365 ? 38.821 1.381 -36.315 1.00 89.50 365 VAL A CA 1
ATOM 2884 C C . VAL A 1 365 ? 40.089 1.461 -37.169 1.00 89.50 365 VAL A C 1
ATOM 2886 O O . VAL A 1 365 ? 40.787 0.467 -37.337 1.00 89.50 365 VAL A O 1
ATOM 2889 N N . GLU A 1 366 ? 40.402 2.635 -37.721 1.00 87.19 366 GLU A N 1
ATOM 2890 C CA . GLU A 1 366 ? 41.632 2.845 -38.492 1.00 87.19 366 GLU A CA 1
ATOM 2891 C C . GLU A 1 366 ? 42.892 2.730 -37.623 1.00 87.19 366 GLU A C 1
ATOM 2893 O O . GLU A 1 366 ? 43.867 2.138 -38.083 1.00 87.19 366 GLU A O 1
ATOM 2898 N N . ALA A 1 367 ? 42.854 3.230 -36.382 1.00 85.25 367 ALA A N 1
ATOM 2899 C CA . ALA A 1 367 ? 43.940 3.083 -35.412 1.00 85.25 367 ALA A CA 1
ATOM 2900 C C . ALA A 1 367 ? 44.133 1.620 -34.981 1.00 85.25 367 ALA A C 1
ATOM 2902 O O . ALA A 1 367 ? 45.232 1.097 -35.118 1.00 85.25 367 ALA A O 1
ATOM 2903 N N . THR A 1 368 ? 43.063 0.919 -34.592 1.00 83.81 368 THR A N 1
ATOM 2904 C CA . THR A 1 368 ? 43.132 -0.505 -34.215 1.00 83.81 368 THR A CA 1
ATOM 2905 C C . THR A 1 368 ? 43.639 -1.373 -35.365 1.00 83.81 368 THR A C 1
ATOM 2907 O O . THR A 1 368 ? 44.458 -2.259 -35.162 1.00 83.81 368 THR A O 1
ATOM 2910 N N . ARG A 1 369 ? 43.239 -1.078 -36.609 1.00 81.62 369 ARG A N 1
ATOM 2911 C CA . ARG A 1 369 ? 43.768 -1.786 -37.785 1.00 81.62 369 ARG A CA 1
ATOM 2912 C C . ARG A 1 369 ? 45.263 -1.527 -38.014 1.00 81.62 369 ARG A C 1
ATOM 2914 O O . ARG A 1 369 ? 45.930 -2.362 -38.619 1.00 81.62 369 ARG A O 1
ATOM 2921 N N . ALA A 1 370 ? 45.769 -0.356 -37.629 1.00 77.62 370 ALA A N 1
ATOM 2922 C CA . ALA A 1 370 ? 47.197 -0.058 -37.702 1.00 77.62 370 ALA A CA 1
ATOM 2923 C C . ALA A 1 370 ? 47.967 -0.810 -36.603 1.00 77.62 370 ALA A C 1
ATOM 2925 O O . ALA A 1 370 ? 48.986 -1.419 -36.903 1.00 77.62 370 ALA A O 1
ATOM 2926 N N . GLU A 1 371 ? 47.425 -0.859 -35.384 1.00 74.69 371 GLU A N 1
ATOM 2927 C CA . GLU A 1 371 ? 48.004 -1.574 -34.235 1.00 74.69 371 GLU A CA 1
ATOM 2928 C C . GLU A 1 371 ? 48.019 -3.105 -34.431 1.00 74.69 371 GLU A C 1
ATOM 2930 O O . GLU A 1 371 ? 49.045 -3.743 -34.207 1.00 74.69 371 GLU A O 1
ATOM 2935 N N . GLU A 1 372 ? 46.941 -3.708 -34.952 1.00 64.94 372 GLU A N 1
ATOM 2936 C CA . GLU A 1 372 ? 46.891 -5.145 -35.298 1.00 64.94 372 GLU A CA 1
ATOM 2937 C C . GLU A 1 372 ? 47.916 -5.545 -36.374 1.00 64.94 372 GLU A C 1
ATOM 2939 O O . GLU A 1 372 ? 48.285 -6.715 -36.495 1.00 64.94 372 GLU A O 1
ATOM 2944 N N . SER A 1 373 ? 48.377 -4.587 -37.183 1.00 60.12 373 SER A N 1
ATOM 2945 C CA . SER A 1 373 ? 49.444 -4.827 -38.155 1.00 60.12 373 SER A CA 1
ATOM 2946 C C . SER A 1 373 ? 50.838 -4.808 -37.523 1.00 60.12 373 SER A C 1
ATOM 2948 O O . SER A 1 373 ? 51.767 -5.310 -38.153 1.00 60.12 373 SER A O 1
ATOM 2950 N N . GLU A 1 374 ? 51.000 -4.221 -36.336 1.00 56.50 374 GLU A N 1
ATOM 2951 C CA . GLU A 1 374 ? 52.285 -4.070 -35.641 1.00 56.50 374 GLU A CA 1
ATOM 2952 C C . GLU A 1 374 ? 52.484 -5.118 -34.525 1.00 56.50 374 GLU A C 1
ATOM 2954 O O . GLU A 1 374 ? 53.624 -5.399 -34.165 1.00 56.50 374 GLU A O 1
ATOM 2959 N N . GLY A 1 375 ? 51.409 -5.737 -34.015 1.00 52.56 375 GLY A N 1
ATOM 2960 C CA . GLY A 1 375 ? 51.427 -6.662 -32.869 1.00 52.56 375 GLY A CA 1
ATOM 2961 C C . GLY A 1 375 ? 51.197 -8.150 -33.173 1.00 52.56 375 GLY A C 1
ATOM 2962 O O . GLY A 1 375 ? 50.574 -8.830 -32.363 1.00 52.56 375 GLY A O 1
ATOM 2963 N N . ARG A 1 376 ? 51.633 -8.679 -34.324 1.00 58.22 376 ARG A N 1
ATOM 2964 C CA . ARG A 1 376 ? 51.568 -10.134 -34.575 1.00 58.22 376 ARG A CA 1
ATOM 2965 C C . ARG A 1 376 ? 52.742 -10.844 -33.910 1.00 58.22 376 ARG A C 1
ATOM 2967 O O . ARG A 1 376 ? 53.891 -10.567 -34.238 1.00 58.22 376 ARG A O 1
ATOM 2974 N N . GLU A 1 377 ? 52.448 -11.781 -33.018 1.00 59.41 377 GLU A N 1
ATOM 2975 C CA . GLU A 1 377 ? 53.433 -12.736 -32.515 1.00 59.41 377 GLU A CA 1
ATOM 2976 C C . GLU A 1 377 ? 53.870 -13.652 -33.667 1.00 59.41 377 GLU A C 1
ATOM 2978 O O . GLU A 1 377 ? 53.044 -14.237 -34.365 1.00 59.41 377 GLU A O 1
ATOM 2983 N N . THR A 1 378 ? 55.177 -13.734 -33.907 1.00 70.06 378 THR A N 1
ATOM 2984 C CA . THR A 1 378 ? 55.769 -14.546 -34.978 1.00 70.06 378 THR A CA 1
ATOM 2985 C C . THR A 1 378 ? 56.846 -15.442 -34.392 1.00 70.06 378 THR A C 1
ATOM 2987 O O . THR A 1 378 ? 57.686 -14.970 -33.623 1.00 70.06 378 THR A O 1
ATOM 2990 N N . ILE A 1 379 ? 56.871 -16.715 -34.781 1.00 73.75 379 ILE A N 1
ATOM 2991 C CA . ILE A 1 379 ? 57.909 -17.652 -34.342 1.00 73.75 379 ILE A CA 1
ATOM 2992 C C . ILE A 1 379 ? 59.159 -17.462 -35.198 1.00 73.75 379 ILE A C 1
ATOM 2994 O O . ILE A 1 379 ? 59.120 -17.573 -36.424 1.00 73.75 379 ILE A O 1
ATOM 2998 N N . GLN A 1 380 ? 60.291 -17.226 -34.536 1.00 78.00 380 GLN A N 1
ATOM 2999 C CA . GLN A 1 380 ? 61.596 -17.123 -35.177 1.00 78.00 380 GLN A CA 1
ATOM 3000 C C . GLN A 1 380 ? 62.548 -18.177 -34.608 1.00 78.00 380 GLN A C 1
ATOM 3002 O O . GLN A 1 380 ? 62.785 -18.222 -33.404 1.00 78.00 380 GLN A O 1
ATOM 3007 N N . LEU A 1 381 ? 63.150 -18.994 -35.476 1.00 79.56 381 LEU A N 1
ATOM 3008 C CA . LEU A 1 381 ? 64.203 -19.923 -35.070 1.00 79.56 381 LEU A CA 1
ATOM 3009 C C . LEU A 1 381 ? 65.493 -19.139 -34.802 1.00 79.56 381 LEU A C 1
ATOM 3011 O O . LEU A 1 381 ? 66.010 -18.454 -35.694 1.00 79.56 381 LEU A O 1
ATOM 3015 N N . GLN A 1 382 ? 66.023 -19.259 -33.587 1.00 76.88 382 GLN A N 1
ATOM 3016 C CA . GLN A 1 382 ? 67.288 -18.663 -33.159 1.00 76.88 382 GLN A CA 1
ATOM 3017 C C . GLN A 1 382 ? 68.243 -19.752 -32.668 1.00 76.88 382 GLN A C 1
ATOM 3019 O O . GLN A 1 382 ? 67.822 -20.826 -32.248 1.00 76.88 382 GLN A O 1
ATOM 3024 N N . VAL A 1 383 ? 69.544 -19.479 -32.746 1.00 74.19 383 VAL A N 1
ATOM 3025 C CA . VAL A 1 383 ? 70.577 -20.376 -32.221 1.00 74.19 383 VAL A CA 1
ATOM 3026 C C . VAL A 1 383 ? 70.723 -20.103 -30.719 1.00 74.19 383 VAL A C 1
ATOM 3028 O O . VAL A 1 383 ? 71.028 -18.975 -30.338 1.00 74.19 383 VAL A O 1
ATOM 3031 N N . GLU A 1 384 ? 70.473 -21.103 -29.872 1.00 56.88 384 GLU A N 1
ATOM 3032 C CA . GLU A 1 384 ? 70.602 -20.985 -28.411 1.00 56.88 384 GLU A CA 1
ATOM 3033 C C . GLU A 1 384 ? 72.081 -20.985 -27.968 1.00 56.88 384 GLU A C 1
ATOM 3035 O O . GLU A 1 384 ? 72.950 -21.541 -28.645 1.00 56.88 384 GLU A O 1
ATOM 3040 N N . ASN A 1 385 ? 72.384 -20.361 -26.823 1.00 49.97 385 ASN A N 1
ATOM 3041 C CA . ASN A 1 385 ? 73.738 -20.282 -26.264 1.00 49.97 385 ASN A CA 1
ATOM 3042 C C . ASN A 1 385 ? 74.296 -21.685 -25.944 1.00 49.97 385 ASN A C 1
ATOM 3044 O O . ASN A 1 385 ? 74.009 -22.241 -24.888 1.00 49.97 385 ASN A O 1
ATOM 3048 N N . GLY A 1 386 ? 75.122 -22.231 -26.842 1.00 58.16 386 GLY A N 1
ATOM 3049 C CA . GLY A 1 386 ? 75.739 -23.561 -26.717 1.00 58.16 386 GLY A CA 1
ATOM 3050 C C . GLY A 1 386 ? 75.745 -24.376 -28.016 1.00 58.16 386 GLY A C 1
ATOM 3051 O O . GLY A 1 386 ? 76.539 -25.303 -28.147 1.00 58.16 386 GLY A O 1
ATOM 3052 N N . VAL A 1 387 ? 74.927 -23.992 -29.002 1.00 58.19 387 VAL A N 1
ATOM 3053 C CA . VAL A 1 387 ? 74.913 -24.573 -30.354 1.00 58.19 387 VAL A CA 1
ATOM 3054 C C . VAL A 1 387 ? 75.580 -23.590 -31.318 1.00 58.19 387 VAL A C 1
ATOM 3056 O O . VAL A 1 387 ? 75.300 -22.397 -31.276 1.00 58.19 387 VAL A O 1
ATOM 3059 N N . ASN A 1 388 ? 76.463 -24.057 -32.204 1.00 61.69 388 ASN A N 1
ATOM 3060 C CA . ASN A 1 388 ? 77.211 -23.152 -33.094 1.00 61.69 388 ASN A CA 1
ATOM 3061 C C . ASN A 1 388 ? 76.460 -22.836 -34.405 1.00 61.69 388 ASN A C 1
ATOM 3063 O O . ASN A 1 388 ? 76.677 -21.781 -35.000 1.00 61.69 388 ASN A O 1
ATOM 3067 N N . SER A 1 389 ? 75.579 -23.730 -34.881 1.00 70.75 389 SER A N 1
ATOM 3068 C CA . SER A 1 389 ? 74.733 -23.478 -36.062 1.00 70.75 389 SER A CA 1
ATOM 3069 C C . SER A 1 389 ? 73.531 -24.427 -36.159 1.00 70.75 389 SER A C 1
ATOM 3071 O O . SER A 1 389 ? 73.640 -25.609 -35.828 1.00 70.75 389 SER A O 1
ATOM 3073 N N . ILE A 1 390 ? 72.401 -23.912 -36.661 1.00 76.88 390 ILE A N 1
ATOM 3074 C CA . ILE A 1 390 ? 71.250 -24.715 -37.103 1.00 76.88 390 ILE A CA 1
ATOM 3075 C C . ILE A 1 390 ? 71.445 -25.032 -38.585 1.00 76.88 390 ILE A C 1
ATOM 3077 O O . ILE A 1 390 ? 71.633 -24.127 -39.402 1.00 76.88 390 ILE A O 1
ATOM 3081 N N . SER A 1 391 ? 71.383 -26.313 -38.943 1.00 78.75 391 SER A N 1
ATOM 3082 C CA . SER A 1 391 ? 71.461 -26.769 -40.333 1.00 78.75 391 SER A CA 1
ATOM 3083 C C . SER A 1 391 ? 70.245 -27.614 -40.696 1.00 78.75 391 SER A C 1
ATOM 3085 O O . SER A 1 391 ? 69.667 -28.287 -39.845 1.00 78.75 391 SER A O 1
ATOM 3087 N N . PHE A 1 392 ? 69.850 -27.572 -41.971 1.00 82.19 392 PHE A N 1
ATOM 3088 C CA . PHE A 1 392 ? 68.689 -28.309 -42.464 1.00 82.19 392 PHE A CA 1
ATOM 3089 C C . PHE A 1 392 ? 69.125 -29.504 -43.319 1.00 82.19 392 PHE A C 1
ATOM 3091 O O . PHE A 1 392 ? 69.800 -29.334 -44.342 1.00 82.19 392 PHE A O 1
ATOM 3098 N N . ASN A 1 393 ? 68.741 -30.713 -42.906 1.00 80.06 393 ASN A N 1
ATOM 3099 C CA . ASN A 1 393 ? 69.015 -31.958 -43.616 1.00 80.06 393 ASN A CA 1
ATOM 3100 C C . ASN A 1 393 ? 67.775 -32.388 -44.412 1.00 80.06 393 ASN A C 1
ATOM 3102 O O . ASN A 1 393 ? 66.771 -32.842 -43.864 1.00 80.06 393 ASN A O 1
ATOM 3106 N N . ILE A 1 394 ? 67.848 -32.247 -45.731 1.00 80.00 394 ILE A N 1
ATOM 3107 C CA . ILE A 1 394 ? 66.728 -32.513 -46.635 1.00 80.00 394 ILE A CA 1
ATOM 3108 C C . ILE A 1 394 ? 66.865 -33.937 -47.175 1.00 80.00 394 ILE A C 1
ATOM 3110 O O . ILE A 1 394 ? 67.958 -34.299 -47.610 1.00 80.00 394 ILE A O 1
ATOM 3114 N N . PRO A 1 395 ? 65.794 -34.749 -47.175 1.00 76.38 395 PRO A N 1
ATOM 3115 C CA . PRO A 1 395 ? 65.847 -36.080 -47.768 1.00 76.38 395 PRO A CA 1
ATOM 3116 C C . PRO A 1 395 ? 66.111 -35.997 -49.284 1.00 76.38 395 PRO A C 1
ATOM 3118 O O . PRO A 1 395 ? 65.379 -35.328 -50.011 1.00 76.38 395 PRO A O 1
ATOM 3121 N N . GLU A 1 396 ? 67.143 -36.700 -49.768 1.00 63.34 396 GLU A N 1
ATOM 3122 C CA . GLU A 1 396 ? 67.619 -36.635 -51.166 1.00 63.34 396 GLU A CA 1
ATOM 3123 C C . GLU A 1 396 ? 66.724 -37.368 -52.189 1.00 63.34 396 GLU A C 1
ATOM 3125 O O . GLU A 1 396 ? 67.018 -37.386 -53.384 1.00 63.34 396 GLU A O 1
ATOM 3130 N N . GLY A 1 397 ? 65.591 -37.934 -51.768 1.00 65.00 397 GLY A N 1
ATOM 3131 C CA . GLY A 1 397 ? 64.628 -38.549 -52.677 1.00 65.00 397 GLY A CA 1
ATOM 3132 C C . GLY A 1 397 ? 63.630 -39.472 -51.981 1.00 65.00 397 GLY A C 1
ATOM 3133 O O . GLY A 1 397 ? 63.709 -39.664 -50.765 1.00 65.00 397 GLY A O 1
ATOM 3134 N N . PRO A 1 398 ? 62.680 -40.050 -52.741 1.00 68.31 398 PRO A N 1
ATOM 3135 C CA . PRO A 1 398 ? 61.759 -41.038 -52.201 1.00 68.31 398 PRO A CA 1
ATOM 3136 C C . PRO A 1 398 ? 62.538 -42.234 -51.629 1.00 68.31 398 PRO A C 1
ATOM 3138 O O . PRO A 1 398 ? 63.574 -42.613 -52.186 1.00 68.31 398 PRO A O 1
ATOM 3141 N N . PRO A 1 399 ? 62.049 -42.844 -50.536 1.00 67.50 399 PRO A N 1
ATOM 3142 C CA . PRO A 1 399 ? 62.715 -43.984 -49.920 1.00 67.50 399 PRO A CA 1
ATOM 3143 C C . PRO A 1 399 ? 62.856 -45.139 -50.931 1.00 67.50 399 PRO A C 1
ATOM 3145 O O . PRO A 1 399 ? 61.957 -45.331 -51.760 1.00 67.50 399 PRO A O 1
ATOM 3148 N N . PRO A 1 400 ? 63.947 -45.930 -50.877 1.00 65.88 400 PRO A N 1
ATOM 3149 C CA . PRO A 1 400 ? 64.132 -47.074 -51.765 1.00 65.88 400 PRO A CA 1
ATOM 3150 C C . PRO A 1 400 ? 62.934 -48.046 -51.710 1.00 65.88 400 PRO A C 1
ATOM 3152 O O . PRO A 1 400 ? 62.415 -48.305 -50.616 1.00 65.88 400 PRO A O 1
ATOM 3155 N N . PRO A 1 401 ? 62.484 -48.596 -52.857 1.00 61.66 401 PRO A N 1
ATOM 3156 C CA . PRO A 1 401 ? 61.366 -49.541 -52.918 1.00 61.66 401 PRO A CA 1
ATOM 3157 C C . PRO A 1 401 ? 61.682 -50.866 -52.213 1.00 61.66 401 PRO A C 1
ATOM 3159 O O . PRO A 1 401 ? 62.853 -51.221 -52.049 1.00 61.66 401 PRO A O 1
ATOM 3162 N N . ASP A 1 402 ? 60.630 -51.577 -51.785 1.00 60.28 402 ASP A N 1
ATOM 3163 C CA . ASP A 1 402 ? 60.691 -52.742 -50.881 1.00 60.28 402 ASP A CA 1
ATOM 3164 C C . ASP A 1 402 ? 61.669 -53.853 -51.318 1.00 60.28 402 ASP A C 1
ATOM 3166 O O . ASP A 1 402 ? 62.309 -54.467 -50.465 1.00 60.28 402 ASP A O 1
ATOM 3170 N N . ASP A 1 403 ? 61.947 -53.942 -52.620 1.00 52.72 403 ASP A N 1
ATOM 3171 C CA . ASP A 1 403 ? 62.746 -54.991 -53.264 1.00 52.72 403 ASP A CA 1
ATOM 3172 C C . ASP A 1 403 ? 64.261 -54.715 -53.411 1.00 52.72 403 ASP A C 1
ATOM 3174 O O . ASP A 1 403 ? 64.967 -55.519 -54.026 1.00 52.72 403 ASP A O 1
ATOM 3178 N N . ARG A 1 404 ? 64.800 -53.593 -52.904 1.00 55.81 404 ARG A N 1
ATOM 3179 C CA . ARG A 1 404 ? 66.252 -53.303 -52.955 1.00 55.81 404 ARG A CA 1
ATOM 3180 C C . ARG A 1 404 ? 66.872 -53.339 -51.546 1.00 55.81 404 ARG A C 1
ATOM 3182 O O . ARG A 1 404 ? 66.365 -52.633 -50.674 1.00 55.81 404 ARG A O 1
ATOM 3189 N N . PRO A 1 405 ? 67.966 -54.095 -51.312 1.00 54.34 405 PRO A N 1
ATOM 3190 C CA . PRO A 1 405 ? 68.656 -54.082 -50.024 1.00 54.34 405 PRO A CA 1
ATOM 3191 C C . PRO A 1 405 ? 69.256 -52.695 -49.759 1.00 54.34 405 PRO A C 1
ATOM 3193 O O . PRO A 1 405 ? 69.873 -52.103 -50.649 1.00 54.34 405 PRO A O 1
ATOM 3196 N N . LEU A 1 406 ? 69.042 -52.163 -48.552 1.00 58.44 406 LEU A N 1
ATOM 3197 C CA . LEU A 1 406 ? 69.734 -50.962 -48.092 1.00 58.44 406 LEU A CA 1
ATOM 3198 C C . LEU A 1 406 ? 71.170 -51.354 -47.717 1.00 58.44 406 LEU A C 1
ATOM 3200 O O . LEU A 1 406 ? 71.379 -52.075 -46.748 1.00 58.44 406 LEU A O 1
ATOM 3204 N N . GLU A 1 407 ? 72.158 -50.879 -48.473 1.00 50.59 407 GLU A N 1
ATOM 3205 C CA . GLU A 1 407 ? 73.558 -50.908 -48.039 1.00 50.59 407 GLU A CA 1
ATOM 3206 C C . GLU A 1 407 ? 73.792 -49.710 -47.116 1.00 50.59 407 GLU A C 1
ATOM 3208 O O . GLU A 1 407 ? 73.940 -48.578 -47.575 1.00 50.59 407 GLU A O 1
ATOM 3213 N N . ILE A 1 408 ? 73.766 -49.951 -45.806 1.00 59.03 408 ILE A N 1
ATOM 3214 C CA . ILE A 1 408 ? 74.116 -48.951 -44.794 1.00 59.03 408 ILE A CA 1
ATOM 3215 C C . ILE A 1 408 ? 75.485 -49.335 -44.242 1.00 59.03 408 ILE A C 1
ATOM 3217 O O . ILE A 1 408 ? 75.645 -50.393 -43.636 1.00 59.03 408 ILE A O 1
ATOM 3221 N N . SER A 1 409 ? 76.489 -48.489 -44.468 1.00 50.28 409 SER A N 1
ATOM 3222 C CA . SER A 1 409 ? 77.785 -48.616 -43.807 1.00 50.28 409 SER A CA 1
ATOM 3223 C C . SER A 1 409 ? 77.697 -47.978 -42.423 1.00 50.28 409 SER A C 1
ATOM 3225 O O . SER A 1 409 ? 77.679 -46.752 -42.306 1.00 50.28 409 SER A O 1
ATOM 3227 N N . PHE A 1 410 ? 77.634 -48.794 -41.374 1.00 52.84 410 PHE A N 1
ATOM 3228 C CA . PHE A 1 410 ? 77.769 -48.315 -40.000 1.00 52.84 410 PHE A CA 1
ATOM 3229 C C . PHE A 1 410 ? 79.260 -48.109 -39.696 1.00 52.84 410 PHE A C 1
ATOM 3231 O O . PHE A 1 410 ? 79.965 -49.048 -39.333 1.00 52.84 410 PHE A O 1
ATOM 3238 N N . GLU A 1 411 ? 79.774 -46.893 -39.888 1.00 44.78 411 GLU A N 1
ATOM 3239 C CA . GLU A 1 411 ? 81.107 -46.539 -39.386 1.00 44.78 411 GLU A CA 1
ATOM 3240 C C . GLU A 1 411 ? 81.031 -46.306 -37.869 1.00 44.78 411 GLU A C 1
ATOM 3242 O O . GLU A 1 411 ? 80.398 -45.357 -37.413 1.00 44.78 411 GLU A O 1
ATOM 3247 N N . GLY A 1 412 ? 81.688 -47.175 -37.088 1.00 51.94 412 GLY A N 1
ATOM 3248 C CA . GLY A 1 412 ? 81.949 -46.948 -35.660 1.00 51.94 412 GLY A CA 1
ATOM 3249 C C . GLY A 1 412 ? 80.971 -47.562 -34.650 1.00 51.94 412 GLY A C 1
ATOM 3250 O O . GLY A 1 412 ? 81.024 -47.170 -33.489 1.00 51.94 412 GLY A O 1
ATOM 3251 N N . VAL A 1 413 ? 80.119 -48.518 -35.041 1.00 48.69 413 VAL A N 1
ATOM 3252 C CA . VAL A 1 413 ? 79.189 -49.214 -34.123 1.00 48.69 413 VAL A CA 1
ATOM 3253 C C . VAL A 1 413 ? 79.594 -50.688 -33.985 1.00 48.69 413 VAL A C 1
ATOM 3255 O O . VAL A 1 413 ? 79.845 -51.349 -34.994 1.00 48.69 413 VAL A O 1
ATOM 3258 N N . GLU A 1 414 ? 79.696 -51.204 -32.754 1.00 47.78 414 GLU A N 1
ATOM 3259 C CA . GLU A 1 414 ? 79.962 -52.630 -32.499 1.00 47.78 414 GLU A CA 1
ATOM 3260 C C . GLU A 1 414 ? 78.817 -53.504 -33.057 1.00 47.78 414 GLU A C 1
ATOM 3262 O O . GLU A 1 414 ? 77.655 -53.099 -33.053 1.00 47.78 414 GLU A O 1
ATOM 3267 N N . GLU A 1 415 ? 79.128 -54.721 -33.530 1.00 50.38 415 GLU A N 1
ATOM 3268 C CA . GLU A 1 415 ? 78.202 -55.640 -34.236 1.00 50.38 415 GLU A CA 1
ATOM 3269 C C . GLU A 1 415 ? 76.905 -56.002 -33.467 1.00 50.38 415 GLU A C 1
ATOM 3271 O O . GLU A 1 415 ? 76.020 -56.635 -34.037 1.00 50.38 415 GLU A O 1
ATOM 3276 N N . GLY A 1 416 ? 76.761 -55.602 -32.197 1.00 53.19 416 GLY A N 1
ATOM 3277 C CA . GLY A 1 416 ? 75.592 -55.868 -31.349 1.00 53.19 416 GLY A CA 1
ATOM 3278 C C . GLY A 1 416 ? 74.535 -54.756 -31.269 1.00 53.19 416 GLY A C 1
ATOM 3279 O O . GLY A 1 416 ? 73.485 -54.995 -30.681 1.00 53.19 416 GLY A O 1
ATOM 3280 N N . GLU A 1 417 ? 74.782 -53.573 -31.842 1.00 55.47 417 GLU A N 1
ATOM 3281 C CA . GLU A 1 417 ? 73.905 -52.386 -31.729 1.00 55.47 417 GLU A CA 1
ATOM 3282 C C . GLU A 1 417 ? 73.445 -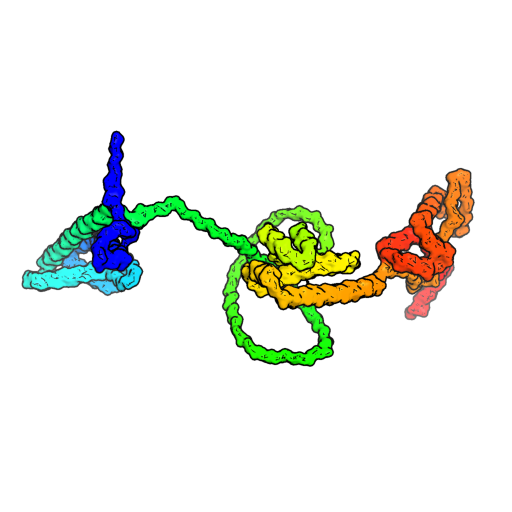51.838 -33.094 1.00 55.47 417 GLU A C 1
ATOM 3284 O O . GLU A 1 417 ? 73.148 -50.655 -33.254 1.00 55.47 417 GLU A O 1
ATOM 3289 N N . GLN A 1 418 ? 73.382 -52.695 -34.116 1.00 55.88 418 GLN A N 1
ATOM 3290 C CA . GLN A 1 418 ? 72.861 -52.289 -35.422 1.00 55.88 418 GLN A CA 1
ATOM 3291 C C . GLN A 1 418 ? 71.330 -52.121 -35.348 1.00 55.88 418 GLN A C 1
ATOM 3293 O O . GLN A 1 418 ? 70.642 -53.082 -34.996 1.00 55.88 418 GLN A O 1
ATOM 3298 N N . PRO A 1 419 ? 70.779 -50.930 -35.662 1.00 61.38 419 PRO A N 1
ATOM 3299 C CA . PRO A 1 419 ? 69.336 -50.713 -35.674 1.00 61.38 419 PRO A CA 1
ATOM 3300 C C . PRO A 1 419 ? 68.656 -51.605 -36.718 1.00 61.38 419 PRO A C 1
ATOM 3302 O O . PRO A 1 419 ? 69.222 -51.875 -37.781 1.00 61.38 419 PRO A O 1
ATOM 3305 N N . ASP A 1 420 ? 67.434 -52.049 -36.416 1.00 69.81 420 ASP A N 1
ATOM 3306 C CA . ASP A 1 420 ? 66.678 -52.932 -37.300 1.00 69.81 420 ASP A CA 1
ATOM 3307 C C . ASP A 1 420 ? 66.422 -52.252 -38.658 1.00 69.81 420 ASP A C 1
ATOM 3309 O O . ASP A 1 420 ? 65.999 -51.092 -38.745 1.00 69.81 420 ASP A O 1
ATOM 3313 N N . LEU A 1 421 ? 66.684 -52.976 -39.747 1.00 67.00 421 LEU A N 1
ATOM 3314 C CA . LEU A 1 421 ? 66.565 -52.464 -41.114 1.00 67.00 421 LEU A CA 1
ATOM 3315 C C . LEU A 1 421 ? 65.122 -52.044 -41.435 1.00 67.00 421 LEU A C 1
ATOM 3317 O O . LEU A 1 421 ? 64.904 -51.136 -42.246 1.00 67.00 421 LEU A O 1
ATOM 3321 N N . GLU A 1 422 ? 64.137 -52.673 -40.794 1.00 70.56 422 GLU A N 1
ATOM 3322 C CA . GLU A 1 422 ? 62.719 -52.332 -40.935 1.00 70.56 422 GLU A CA 1
ATOM 3323 C C . GLU A 1 422 ? 62.372 -50.992 -40.268 1.00 70.56 422 GLU A C 1
ATOM 3325 O O . GLU A 1 422 ? 61.636 -50.184 -40.848 1.00 70.56 422 GLU A O 1
ATOM 3330 N N . GLU A 1 423 ? 62.958 -50.698 -39.106 1.00 73.88 423 GLU A N 1
ATOM 3331 C CA . GLU A 1 423 ? 62.753 -49.440 -38.380 1.00 73.88 423 GLU A CA 1
ATOM 3332 C C . GLU A 1 423 ? 63.386 -48.255 -39.116 1.00 73.88 423 GLU A C 1
ATOM 3334 O O . GLU A 1 423 ? 62.740 -47.218 -39.303 1.00 73.88 423 GLU A O 1
ATOM 3339 N N . ILE A 1 424 ? 64.605 -48.428 -39.639 1.00 73.12 424 ILE A N 1
ATOM 3340 C CA . ILE A 1 424 ? 65.280 -47.414 -40.469 1.00 73.12 424 ILE A CA 1
ATOM 3341 C C . ILE A 1 424 ? 64.430 -47.093 -41.701 1.00 73.12 424 ILE A C 1
ATOM 3343 O O . ILE A 1 424 ? 64.269 -45.935 -42.100 1.00 73.12 424 ILE A O 1
ATOM 3347 N N . ARG A 1 425 ? 63.840 -48.125 -42.306 1.00 73.06 425 ARG A N 1
ATOM 3348 C CA . ARG A 1 425 ? 62.972 -47.971 -43.469 1.00 73.06 425 ARG A CA 1
ATOM 3349 C C . ARG A 1 425 ? 61.678 -47.236 -43.132 1.00 73.06 425 ARG A C 1
ATOM 3351 O O . ARG A 1 425 ? 61.253 -46.373 -43.907 1.00 73.06 425 ARG A O 1
ATOM 3358 N N . ALA A 1 426 ? 61.049 -47.565 -42.008 1.00 78.38 426 ALA A N 1
ATOM 3359 C CA . ALA A 1 426 ? 59.856 -46.877 -41.527 1.00 78.38 426 ALA A CA 1
ATOM 3360 C C . ALA A 1 426 ? 60.150 -45.397 -41.230 1.00 78.38 426 ALA A C 1
ATOM 3362 O O . ALA A 1 426 ? 59.377 -44.525 -41.639 1.00 78.38 426 ALA A O 1
ATOM 3363 N N . TRP A 1 427 ? 61.304 -45.104 -40.626 1.00 79.50 427 TRP A N 1
ATOM 3364 C CA . TRP A 1 427 ? 61.764 -43.741 -40.367 1.00 79.50 427 TRP A CA 1
ATOM 3365 C C . TRP A 1 427 ? 61.986 -42.947 -41.663 1.00 79.50 427 TRP A C 1
ATOM 3367 O O . TRP A 1 427 ? 61.465 -41.840 -41.803 1.00 79.50 427 TRP A O 1
ATOM 3377 N N . LEU A 1 428 ? 62.648 -43.531 -42.670 1.00 77.38 428 LEU A N 1
ATOM 3378 C CA . LEU A 1 428 ? 62.831 -42.903 -43.989 1.00 77.38 428 LEU A CA 1
ATOM 3379 C C . LEU A 1 428 ? 61.494 -42.631 -44.703 1.00 77.38 428 LEU A C 1
ATOM 3381 O O . LEU A 1 428 ? 61.326 -41.576 -45.321 1.00 77.38 428 LEU A O 1
ATOM 3385 N N . LYS A 1 429 ? 60.522 -43.552 -44.600 1.00 80.06 429 LYS A N 1
ATOM 3386 C CA . LYS A 1 429 ? 59.162 -43.364 -45.141 1.00 80.06 429 LYS A CA 1
ATOM 3387 C C . LYS A 1 429 ? 58.433 -42.213 -44.433 1.00 80.06 429 LYS A C 1
ATOM 3389 O O . LYS A 1 429 ? 57.853 -41.364 -45.111 1.00 80.06 429 LYS A O 1
ATOM 3394 N N . ARG A 1 430 ? 58.505 -42.142 -43.100 1.00 81.50 430 ARG A N 1
ATOM 3395 C CA . ARG A 1 430 ? 57.880 -41.081 -42.290 1.00 81.50 430 ARG A CA 1
ATOM 3396 C C . ARG A 1 430 ? 58.500 -39.710 -42.568 1.00 81.50 430 ARG A C 1
ATOM 3398 O O . ARG A 1 430 ? 57.776 -38.759 -42.848 1.00 81.50 430 ARG A O 1
ATOM 3405 N N . ARG A 1 431 ? 59.831 -39.635 -42.630 1.00 83.38 431 ARG A N 1
ATOM 3406 C CA . ARG A 1 431 ? 60.581 -38.425 -42.996 1.00 83.38 431 ARG A CA 1
ATOM 3407 C C . ARG A 1 431 ? 60.192 -37.880 -44.372 1.00 83.38 431 ARG A C 1
ATOM 3409 O O . ARG A 1 431 ? 60.009 -36.675 -44.534 1.00 83.38 431 ARG A O 1
ATOM 3416 N N . TRP A 1 432 ? 60.031 -38.755 -45.366 1.00 82.75 432 TRP A N 1
ATOM 3417 C CA . TRP A 1 432 ? 59.590 -38.344 -46.702 1.00 82.75 432 TRP A CA 1
ATOM 3418 C C . TRP A 1 432 ? 58.132 -37.863 -46.726 1.00 82.75 432 TRP A C 1
ATOM 3420 O O . TRP A 1 432 ? 57.817 -36.905 -47.434 1.00 82.75 432 TRP A O 1
ATOM 3430 N N . ALA A 1 433 ? 57.247 -38.490 -45.945 1.00 84.62 433 ALA A N 1
ATOM 3431 C CA . ALA A 1 433 ? 55.850 -38.072 -45.827 1.00 84.62 433 ALA A CA 1
ATOM 3432 C C . ALA A 1 433 ? 55.726 -36.665 -45.219 1.00 84.62 433 ALA A C 1
ATOM 3434 O O . ALA A 1 433 ? 55.030 -35.821 -45.784 1.00 84.62 433 ALA A O 1
ATOM 3435 N N . ILE A 1 434 ? 56.473 -36.393 -44.145 1.00 85.56 434 ILE A N 1
ATOM 3436 C CA . ILE A 1 434 ? 56.546 -35.070 -43.509 1.00 85.56 434 ILE A CA 1
ATOM 3437 C C . ILE A 1 434 ? 57.059 -34.020 -44.509 1.00 85.56 434 ILE A C 1
ATOM 3439 O O . ILE A 1 434 ? 56.422 -32.988 -44.718 1.00 85.56 434 ILE A O 1
ATOM 3443 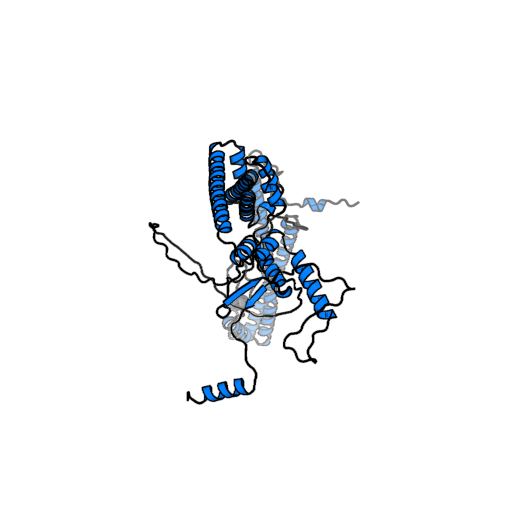N N . TRP A 1 435 ? 58.146 -34.320 -45.233 1.00 85.50 435 TRP A N 1
ATOM 3444 C CA . TRP A 1 435 ? 58.687 -33.419 -46.259 1.00 85.50 435 TRP A CA 1
ATOM 3445 C C . TRP A 1 435 ? 57.679 -33.088 -47.374 1.00 85.50 435 TRP A C 1
ATOM 3447 O O . TRP A 1 435 ? 57.618 -31.948 -47.838 1.00 85.50 435 TRP A O 1
ATOM 3457 N N . GLN A 1 436 ? 56.869 -34.057 -47.814 1.00 85.12 436 GLN A N 1
ATOM 3458 C CA . GLN A 1 436 ? 55.824 -33.817 -48.819 1.00 85.12 436 GLN A CA 1
ATOM 3459 C C . GLN A 1 436 ? 54.638 -33.012 -48.277 1.00 85.12 436 GLN A C 1
ATOM 3461 O O . GLN A 1 436 ? 54.009 -32.287 -49.053 1.00 85.12 436 GLN A O 1
ATOM 3466 N N . GLY A 1 437 ? 54.360 -33.105 -46.973 1.00 85.00 437 GLY A N 1
ATOM 3467 C CA . GLY A 1 437 ? 53.328 -32.323 -46.290 1.00 85.00 437 GLY A CA 1
ATOM 3468 C C . GLY A 1 437 ? 53.615 -30.819 -46.262 1.00 85.00 437 GLY A C 1
ATOM 3469 O O . GLY A 1 437 ? 52.689 -30.013 -46.197 1.00 85.00 437 GLY A O 1
ATOM 3470 N N . PHE A 1 438 ? 54.881 -30.415 -46.397 1.00 89.56 438 PHE A N 1
ATOM 3471 C CA . PHE A 1 438 ? 55.268 -29.008 -46.353 1.00 89.56 438 PHE A CA 1
ATOM 3472 C C . PHE A 1 438 ? 54.820 -28.190 -47.572 1.00 89.56 438 PHE A C 1
ATOM 3474 O O . PHE A 1 438 ? 54.874 -28.609 -48.742 1.00 89.56 438 PHE A O 1
ATOM 3481 N N . THR A 1 439 ? 54.449 -26.934 -47.303 1.00 88.69 439 THR A N 1
ATOM 3482 C CA . THR A 1 439 ? 54.052 -25.988 -48.349 1.00 88.69 439 THR A CA 1
ATOM 3483 C C . THR A 1 439 ? 55.194 -25.763 -49.357 1.00 88.69 439 THR A C 1
ATOM 3485 O O . THR A 1 439 ? 56.377 -25.816 -49.001 1.00 88.69 439 THR A O 1
ATOM 3488 N N . PRO A 1 440 ? 54.897 -25.476 -50.641 1.00 85.81 440 PRO A N 1
ATOM 3489 C CA . PRO A 1 440 ? 55.935 -25.251 -51.653 1.00 85.81 440 PRO A CA 1
ATOM 3490 C C . PRO A 1 440 ? 56.876 -24.080 -51.335 1.00 85.81 440 PRO A C 1
ATOM 3492 O O . PRO A 1 440 ? 58.015 -24.062 -51.798 1.00 85.81 440 PRO A O 1
ATOM 3495 N N . LYS A 1 441 ? 56.400 -23.086 -50.570 1.00 85.75 441 LYS A N 1
ATOM 3496 C CA . LYS A 1 441 ? 57.215 -21.952 -50.112 1.00 85.75 441 LYS A CA 1
ATOM 3497 C C . LYS A 1 441 ? 58.233 -22.396 -49.060 1.00 85.75 441 LYS A C 1
ATOM 3499 O O . LYS A 1 441 ? 59.407 -22.063 -49.192 1.00 85.75 441 LYS A O 1
ATOM 3504 N N . LEU A 1 442 ? 57.794 -23.191 -48.083 1.00 87.12 442 LEU A N 1
ATOM 3505 C CA . LEU A 1 442 ? 58.654 -23.713 -47.025 1.00 87.12 442 LEU A CA 1
ATOM 3506 C C . LEU A 1 442 ? 59.705 -24.686 -47.570 1.00 87.12 442 LEU A C 1
ATOM 3508 O O . LEU A 1 442 ? 60.878 -24.546 -47.244 1.00 87.12 442 LEU A O 1
ATOM 3512 N N . ARG A 1 443 ? 59.335 -25.599 -48.479 1.00 86.81 443 ARG A N 1
ATOM 3513 C CA . ARG A 1 443 ? 60.300 -26.518 -49.116 1.00 86.81 443 ARG A CA 1
ATOM 3514 C C . ARG A 1 443 ? 61.435 -25.783 -49.827 1.00 86.81 443 ARG A C 1
ATOM 3516 O O . ARG A 1 443 ? 62.593 -26.113 -49.613 1.00 86.81 443 ARG A O 1
ATOM 3523 N N . LYS A 1 444 ? 61.125 -24.726 -50.587 1.00 86.12 444 LYS A N 1
ATOM 3524 C CA . LYS A 1 444 ? 62.143 -23.878 -51.237 1.00 86.12 444 LYS A CA 1
ATOM 3525 C C . LYS A 1 444 ? 63.026 -23.132 -50.234 1.00 86.12 444 LYS A C 1
ATOM 3527 O O . LYS A 1 444 ? 64.212 -22.925 -50.492 1.00 86.12 444 LYS A O 1
ATOM 3532 N N . ALA A 1 445 ? 62.456 -22.701 -49.108 1.00 85.94 445 ALA A N 1
ATOM 3533 C CA . ALA A 1 445 ? 63.223 -22.076 -48.036 1.00 85.94 445 ALA A CA 1
ATOM 3534 C C . ALA A 1 445 ? 64.187 -23.085 -47.390 1.00 85.94 445 ALA A C 1
ATOM 3536 O O . ALA A 1 445 ? 65.372 -22.783 -47.255 1.00 85.94 445 ALA A O 1
ATOM 3537 N N . LEU A 1 446 ? 63.724 -24.305 -47.110 1.00 85.62 446 LEU A N 1
ATOM 3538 C CA . LEU A 1 446 ? 64.545 -25.390 -46.570 1.00 85.62 446 LEU A CA 1
ATOM 3539 C C . LEU A 1 446 ? 65.637 -25.834 -47.556 1.00 85.62 446 LEU A C 1
ATOM 3541 O O . LEU A 1 446 ? 66.794 -25.926 -47.158 1.00 85.62 446 LEU A O 1
ATOM 3545 N N . GLU A 1 447 ? 65.321 -25.977 -48.850 1.00 84.56 447 GLU A N 1
ATOM 3546 C CA . GLU A 1 447 ? 66.274 -26.242 -49.952 1.00 84.56 447 GLU A CA 1
ATOM 3547 C C . GLU A 1 447 ? 67.408 -25.225 -50.030 1.00 84.56 447 GLU A C 1
ATOM 3549 O O . GLU A 1 447 ? 68.539 -25.571 -50.371 1.00 84.56 447 GLU A O 1
ATOM 3554 N N . SER A 1 448 ? 67.133 -23.974 -49.665 1.00 84.00 448 SER A N 1
ATOM 3555 C CA . SER A 1 448 ? 68.158 -22.936 -49.638 1.00 84.00 448 SER A CA 1
ATOM 3556 C C . SER A 1 448 ? 69.126 -23.034 -48.455 1.00 84.00 448 SER A C 1
ATOM 3558 O O . SER A 1 448 ? 70.102 -22.285 -48.433 1.00 84.00 448 SER A O 1
ATOM 3560 N N . LYS A 1 449 ? 68.859 -23.925 -47.485 1.00 80.19 449 LYS A N 1
ATOM 3561 C CA . LYS A 1 449 ? 69.631 -24.145 -46.247 1.00 80.19 449 LYS A CA 1
ATOM 3562 C C . LYS A 1 449 ? 69.918 -22.862 -45.447 1.00 80.19 449 LYS A C 1
ATOM 3564 O O . LYS A 1 449 ? 70.864 -22.812 -44.670 1.00 80.19 449 LYS A O 1
ATOM 3569 N N . SER A 1 450 ? 69.110 -21.819 -45.642 1.00 82.50 450 SER A N 1
ATOM 3570 C CA . SER A 1 450 ? 69.283 -20.501 -45.030 1.00 82.50 450 SER A CA 1
ATOM 3571 C C . SER A 1 450 ? 68.245 -20.290 -43.934 1.00 82.50 450 SER A C 1
ATOM 3573 O O . SER A 1 450 ? 67.046 -20.253 -44.217 1.00 82.50 450 SER A O 1
ATOM 3575 N N . LEU A 1 451 ? 68.715 -20.105 -42.698 1.00 82.50 451 LEU A N 1
ATOM 3576 C CA . LEU A 1 451 ? 67.871 -19.836 -41.530 1.00 82.50 451 LEU A CA 1
ATOM 3577 C C . LEU A 1 451 ? 66.994 -18.591 -41.733 1.00 82.50 451 LEU A C 1
ATOM 3579 O O . LEU A 1 451 ? 65.806 -18.623 -41.442 1.00 82.50 451 LEU A O 1
ATOM 3583 N N . GLU A 1 452 ? 67.543 -17.529 -42.328 1.00 83.06 452 GLU A N 1
ATOM 3584 C CA . GLU A 1 452 ? 66.811 -16.288 -42.623 1.00 83.06 452 GLU A CA 1
ATOM 3585 C C . GLU A 1 452 ? 65.610 -16.519 -43.548 1.00 83.06 452 GLU A C 1
ATOM 3587 O O . GLU A 1 452 ? 64.535 -15.958 -43.342 1.00 83.06 452 GLU A O 1
ATOM 3592 N N . ARG A 1 453 ? 65.767 -17.365 -44.574 1.00 85.06 453 ARG A N 1
ATOM 3593 C CA . ARG A 1 453 ? 64.680 -17.662 -45.517 1.00 85.06 453 ARG A CA 1
ATOM 3594 C C . ARG A 1 453 ? 63.608 -18.548 -44.902 1.00 85.06 453 ARG A C 1
ATOM 3596 O O . ARG A 1 453 ? 62.447 -18.396 -45.265 1.00 85.06 453 ARG A O 1
ATOM 3603 N N . VAL A 1 454 ? 63.990 -19.456 -44.006 1.00 84.25 454 VAL A N 1
ATOM 3604 C CA . VAL A 1 454 ? 63.044 -20.288 -43.254 1.00 84.25 454 VAL A CA 1
ATOM 3605 C C . VAL A 1 454 ? 62.269 -19.419 -42.263 1.00 84.25 454 VAL A C 1
ATOM 3607 O O . VAL A 1 454 ? 61.044 -19.436 -42.297 1.00 84.25 454 VAL A O 1
ATOM 3610 N N . ASN A 1 455 ? 62.954 -18.559 -41.505 1.00 87.56 455 ASN A N 1
ATOM 3611 C CA . ASN A 1 455 ? 62.328 -17.615 -40.574 1.00 87.56 455 ASN A CA 1
ATOM 3612 C C . ASN A 1 455 ? 61.354 -16.662 -41.266 1.00 87.56 455 ASN A C 1
ATOM 3614 O O . ASN A 1 455 ? 60.270 -16.439 -40.752 1.00 87.56 455 ASN A O 1
ATOM 3618 N N . LYS A 1 456 ? 61.672 -16.183 -42.472 1.00 86.62 456 LYS A N 1
ATOM 3619 C CA . LYS A 1 456 ? 60.743 -15.353 -43.250 1.00 86.62 456 LYS A CA 1
ATOM 3620 C C . LYS A 1 456 ? 59.440 -16.078 -43.610 1.00 86.62 456 LYS A C 1
ATOM 3622 O O . LYS A 1 456 ? 58.392 -15.457 -43.709 1.00 86.62 456 LYS A O 1
ATOM 3627 N N . VAL A 1 457 ? 59.501 -17.388 -43.858 1.00 86.25 457 VAL A N 1
ATOM 3628 C CA . VAL A 1 457 ? 58.298 -18.185 -44.142 1.00 86.25 457 VAL A CA 1
ATOM 3629 C C . VAL A 1 457 ? 57.518 -18.482 -42.860 1.00 86.25 457 VAL A C 1
ATOM 3631 O O . VAL A 1 457 ? 56.294 -18.541 -42.926 1.00 86.25 457 VAL A O 1
ATOM 3634 N N . LEU A 1 458 ? 58.205 -18.637 -41.723 1.00 84.00 458 LEU A N 1
ATOM 3635 C CA . LEU A 1 458 ? 57.585 -18.793 -40.402 1.00 84.00 458 LEU A CA 1
ATOM 3636 C C . LEU A 1 458 ? 56.931 -17.487 -39.905 1.00 84.00 458 LEU A C 1
ATOM 3638 O O . LEU A 1 458 ? 55.898 -17.541 -39.254 1.00 84.00 458 LEU A O 1
ATOM 3642 N N . GLU A 1 459 ? 57.474 -16.325 -40.275 1.00 81.44 459 GLU A N 1
ATOM 3643 C CA . GLU A 1 459 ? 56.926 -14.993 -39.960 1.00 81.44 459 GLU A CA 1
ATOM 3644 C C . GLU A 1 459 ? 55.606 -14.702 -40.699 1.00 81.44 459 GLU A C 1
ATOM 3646 O O . GLU A 1 459 ? 54.721 -14.026 -40.182 1.00 81.44 459 GLU A O 1
ATOM 3651 N N . ASP A 1 460 ? 55.452 -15.244 -41.911 1.00 81.50 460 ASP A N 1
ATOM 3652 C CA . ASP A 1 460 ? 54.257 -15.062 -42.743 1.00 81.50 460 ASP A CA 1
ATOM 3653 C C . ASP A 1 460 ? 53.070 -15.971 -42.327 1.00 81.50 460 ASP A C 1
ATOM 3655 O O . ASP A 1 460 ? 51.981 -15.839 -42.900 1.00 81.50 460 ASP A O 1
ATOM 3659 N N . MET A 1 461 ? 53.256 -16.911 -41.389 1.00 79.38 461 MET A N 1
ATOM 3660 C CA . MET A 1 461 ? 52.230 -17.868 -40.931 1.00 79.38 461 MET A CA 1
ATOM 3661 C C . MET A 1 461 ? 51.821 -17.640 -39.470 1.00 79.38 461 MET A C 1
ATOM 3663 O O . MET A 1 461 ? 52.479 -16.910 -38.736 1.00 79.38 461 MET A O 1
ATOM 3667 N N . SER A 1 462 ? 50.693 -18.227 -39.056 1.00 84.12 462 SER A N 1
ATOM 3668 C CA . SER A 1 462 ? 50.224 -18.115 -37.668 1.00 84.12 462 SER A CA 1
ATOM 3669 C C . SER A 1 462 ? 51.134 -18.881 -36.698 1.00 84.12 462 SER A C 1
ATOM 3671 O O . SER A 1 462 ? 51.788 -19.843 -37.097 1.00 84.12 462 SER A O 1
ATOM 3673 N N . VAL A 1 463 ? 51.162 -18.472 -35.424 1.00 82.19 463 VAL A N 1
ATOM 3674 C CA . VAL A 1 463 ? 51.985 -19.098 -34.368 1.00 82.19 463 VAL A CA 1
ATOM 3675 C C . VAL A 1 463 ? 51.714 -20.603 -34.275 1.00 82.19 463 VAL A C 1
ATOM 3677 O O . VAL A 1 463 ? 52.636 -21.403 -34.371 1.00 82.19 463 VAL A O 1
ATOM 3680 N N . GLU A 1 464 ? 50.445 -21.005 -34.222 1.00 82.94 464 GLU A N 1
ATOM 3681 C CA . GLU A 1 464 ? 50.055 -22.419 -34.134 1.00 82.94 464 GLU A CA 1
ATOM 3682 C C . GLU A 1 464 ? 50.511 -23.251 -35.343 1.00 82.94 464 GLU A C 1
ATOM 3684 O O . GLU A 1 464 ? 50.870 -24.425 -35.218 1.00 82.94 464 GLU A O 1
ATOM 3689 N N . GLU A 1 465 ? 50.477 -22.665 -36.543 1.00 83.81 465 GLU A N 1
ATOM 3690 C CA . GLU A 1 465 ? 50.943 -23.328 -37.762 1.00 83.81 465 GLU A CA 1
ATOM 3691 C C . GLU A 1 465 ? 52.470 -23.415 -37.795 1.00 83.81 465 GLU A C 1
ATOM 3693 O O . GLU A 1 465 ? 53.010 -24.462 -38.155 1.00 83.81 465 GLU A O 1
ATOM 3698 N N . ALA A 1 466 ? 53.168 -22.350 -37.396 1.00 84.12 466 ALA A N 1
ATOM 3699 C CA . ALA A 1 466 ? 54.624 -22.333 -37.323 1.00 84.12 466 ALA A CA 1
ATOM 3700 C C . ALA A 1 466 ? 55.160 -23.319 -36.274 1.00 84.12 466 ALA A C 1
ATOM 3702 O O . ALA A 1 466 ? 56.122 -24.027 -36.564 1.00 84.12 466 ALA A O 1
ATOM 3703 N N . GLU A 1 467 ? 54.523 -23.447 -35.111 1.00 86.12 467 GLU A N 1
ATOM 3704 C CA . GLU A 1 467 ? 54.872 -24.443 -34.088 1.00 86.12 467 GLU A CA 1
ATOM 3705 C C . GLU A 1 467 ? 54.747 -25.875 -34.610 1.00 86.12 467 GLU A C 1
ATOM 3707 O O . GLU A 1 467 ? 55.688 -26.663 -34.486 1.00 86.12 467 GLU A O 1
ATOM 3712 N N . LYS A 1 468 ? 53.623 -26.203 -35.260 1.00 86.56 468 LYS A N 1
ATOM 3713 C CA . LYS A 1 468 ? 53.411 -27.523 -35.879 1.00 86.56 468 LYS A CA 1
ATOM 3714 C C . LYS A 1 468 ? 54.462 -27.815 -36.941 1.00 86.56 468 LYS A C 1
ATOM 3716 O O . LYS A 1 468 ? 55.033 -28.900 -36.963 1.00 86.56 468 LYS A O 1
ATOM 3721 N N . VAL A 1 469 ? 54.767 -26.831 -37.785 1.00 87.06 469 VAL A N 1
ATOM 3722 C CA . VAL A 1 469 ? 55.802 -26.954 -38.816 1.00 87.06 469 VAL A CA 1
ATOM 3723 C C . VAL A 1 469 ? 57.184 -27.190 -38.201 1.00 87.06 469 VAL A C 1
ATOM 3725 O O . VAL A 1 469 ? 57.935 -28.028 -38.699 1.00 87.06 469 VAL A O 1
ATOM 3728 N N . VAL A 1 470 ? 57.538 -26.484 -37.126 1.00 86.50 470 VAL A N 1
ATOM 3729 C CA . VAL A 1 470 ? 58.823 -26.667 -36.434 1.00 86.50 470 VAL A CA 1
ATOM 3730 C C . VAL A 1 470 ? 58.889 -28.038 -35.751 1.00 86.50 470 VAL A C 1
ATOM 3732 O O . VAL A 1 470 ? 59.913 -28.717 -35.867 1.00 86.50 470 VAL A O 1
ATOM 3735 N N . ALA A 1 471 ? 57.800 -28.491 -35.126 1.00 85.44 471 ALA A N 1
ATOM 3736 C CA . ALA A 1 471 ? 57.693 -29.827 -34.540 1.00 85.44 471 ALA A CA 1
ATOM 3737 C C . ALA A 1 471 ? 57.850 -30.931 -35.600 1.00 85.44 471 ALA A C 1
ATOM 3739 O O . ALA A 1 471 ? 58.662 -31.840 -35.426 1.00 85.44 471 ALA A O 1
ATOM 3740 N N . ASP A 1 472 ? 57.174 -30.802 -36.743 1.00 87.44 472 ASP A N 1
ATOM 3741 C CA . ASP A 1 472 ? 57.305 -31.711 -37.886 1.00 87.44 472 ASP A CA 1
ATOM 3742 C C . ASP A 1 472 ? 58.743 -31.726 -38.437 1.00 87.44 472 ASP A C 1
ATOM 3744 O O . ASP A 1 472 ? 59.282 -32.774 -38.806 1.00 87.44 472 ASP A O 1
ATOM 3748 N N . MET A 1 473 ? 59.412 -30.569 -38.480 1.00 84.88 473 MET A N 1
ATOM 3749 C CA . MET A 1 473 ? 60.814 -30.475 -38.899 1.00 84.88 473 MET A CA 1
ATOM 3750 C C . MET A 1 473 ? 61.770 -31.183 -37.929 1.00 84.88 473 MET A C 1
ATOM 3752 O O . MET A 1 473 ? 62.772 -31.752 -38.379 1.00 84.88 473 MET A O 1
ATOM 3756 N N . GLN A 1 474 ? 61.473 -31.170 -36.629 1.00 83.94 474 GLN A N 1
ATOM 3757 C CA . GLN A 1 474 ? 62.233 -31.895 -35.613 1.00 83.94 474 GLN A CA 1
ATOM 3758 C C . GLN A 1 474 ? 61.953 -33.405 -35.675 1.00 83.94 474 GLN A C 1
ATOM 3760 O O . GLN A 1 474 ? 62.896 -34.195 -35.715 1.00 83.94 474 GLN A O 1
ATOM 3765 N N . GLU A 1 475 ? 60.686 -33.817 -35.777 1.00 82.38 475 GLU A N 1
ATOM 3766 C CA . GLU A 1 475 ? 60.281 -35.227 -35.899 1.00 82.38 475 GLU A CA 1
ATOM 3767 C C . GLU A 1 475 ? 60.840 -35.875 -37.177 1.00 82.38 475 GLU A C 1
ATOM 3769 O O . GLU A 1 475 ? 61.330 -37.006 -37.163 1.00 82.38 475 GLU A O 1
ATOM 3774 N N . GLY A 1 476 ? 60.828 -35.136 -38.288 1.00 79.69 476 GLY A N 1
ATOM 3775 C CA . GLY A 1 476 ? 61.403 -35.570 -39.558 1.00 79.69 476 GLY A CA 1
ATOM 3776 C C . GLY A 1 476 ? 62.935 -35.586 -39.586 1.00 79.69 476 GLY A C 1
ATOM 3777 O O . GLY A 1 476 ? 63.508 -35.932 -40.622 1.00 79.69 476 GLY A O 1
ATOM 3778 N N . GLY A 1 477 ? 63.618 -35.176 -38.510 1.00 77.31 477 GLY A N 1
ATOM 3779 C CA . GLY A 1 477 ? 65.078 -35.036 -38.481 1.00 77.31 477 GLY A CA 1
ATOM 3780 C C . GLY A 1 477 ? 65.605 -34.073 -39.551 1.00 77.31 477 GLY A C 1
ATOM 3781 O O . GLY A 1 477 ? 66.706 -34.250 -40.076 1.00 77.31 477 GLY A O 1
ATOM 3782 N N . ILE A 1 478 ? 64.781 -33.099 -39.950 1.00 84.19 478 ILE A N 1
ATOM 3783 C CA . ILE A 1 478 ? 65.116 -32.096 -40.965 1.00 84.19 478 ILE A CA 1
ATOM 3784 C C . ILE A 1 478 ? 65.890 -30.950 -40.320 1.00 84.19 478 ILE A C 1
ATOM 3786 O O . ILE A 1 478 ? 66.728 -30.345 -40.982 1.00 84.19 478 ILE A O 1
ATOM 3790 N N . LEU A 1 479 ? 65.652 -30.673 -39.040 1.00 83.19 479 LEU A N 1
ATOM 3791 C CA . LEU A 1 479 ? 66.355 -29.663 -38.258 1.00 83.19 479 LEU A CA 1
ATOM 3792 C C . LEU A 1 479 ? 67.465 -30.329 -37.427 1.00 83.19 479 LEU A C 1
ATOM 3794 O O . LEU A 1 479 ? 67.196 -31.260 -36.673 1.00 83.19 479 LEU A O 1
ATOM 3798 N N . ASN A 1 480 ? 68.714 -29.879 -37.594 1.00 77.94 480 ASN A N 1
ATOM 3799 C CA . ASN A 1 480 ? 69.884 -30.430 -36.907 1.00 77.94 480 ASN A CA 1
ATOM 3800 C C . ASN A 1 480 ? 70.666 -29.344 -36.150 1.00 77.94 480 ASN A C 1
ATOM 3802 O O . ASN A 1 480 ? 70.961 -28.282 -36.711 1.00 77.94 480 ASN A O 1
ATOM 3806 N N . PHE A 1 481 ? 71.057 -29.658 -34.914 1.00 76.69 481 PHE A N 1
ATOM 3807 C CA . PHE A 1 481 ? 71.845 -28.805 -34.027 1.00 76.69 481 PHE A CA 1
ATOM 3808 C C . PHE A 1 481 ? 73.264 -29.371 -33.918 1.00 76.69 481 PHE A C 1
ATOM 3810 O O . PHE A 1 481 ? 73.447 -30.511 -33.499 1.00 76.69 481 PHE A O 1
ATOM 3817 N N . ALA A 1 482 ? 74.278 -28.604 -34.319 1.00 62.41 482 ALA A N 1
ATOM 3818 C CA . ALA A 1 482 ? 75.670 -29.029 -34.176 1.00 62.41 482 ALA A CA 1
ATOM 3819 C C . ALA A 1 482 ? 76.275 -28.497 -32.859 1.00 62.41 482 ALA A C 1
ATOM 3821 O O . ALA A 1 482 ? 76.457 -27.283 -32.719 1.00 62.41 482 ALA A O 1
ATOM 3822 N N . GLU A 1 483 ? 76.615 -29.402 -31.933 1.00 51.81 483 GLU A N 1
ATOM 3823 C CA . GLU A 1 483 ? 77.431 -29.142 -30.731 1.00 51.81 483 GLU A CA 1
ATOM 3824 C C . GLU A 1 483 ? 78.909 -29.510 -30.991 1.00 51.81 483 GLU A C 1
ATOM 3826 O O . GLU A 1 483 ? 79.208 -30.485 -31.683 1.00 51.81 483 GLU A O 1
ATOM 3831 N N . GLU A 1 484 ? 79.862 -28.732 -30.467 1.00 37.62 484 GLU A N 1
ATOM 3832 C CA . GLU A 1 484 ? 81.299 -28.954 -30.687 1.00 37.62 484 GLU A CA 1
ATOM 3833 C C . GLU A 1 484 ? 81.895 -29.887 -29.615 1.00 37.62 484 GLU A C 1
ATOM 3835 O O . GLU A 1 484 ? 82.002 -29.517 -28.448 1.00 37.62 484 GLU A O 1
ATOM 3840 N N . GLY A 1 485 ? 82.335 -31.087 -30.017 1.00 49.00 485 GLY A N 1
ATOM 3841 C CA . GLY A 1 485 ? 83.254 -31.917 -29.226 1.00 49.00 485 GLY A CA 1
ATOM 3842 C C . GLY A 1 485 ? 82.911 -33.407 -29.199 1.00 49.00 485 GLY A C 1
ATOM 3843 O O . GLY A 1 485 ? 81.990 -33.836 -28.512 1.00 49.00 485 GLY A O 1
ATOM 3844 N N . ILE A 1 486 ? 83.712 -34.227 -29.888 1.00 54.72 486 ILE A N 1
ATOM 3845 C CA . ILE A 1 486 ? 83.687 -35.688 -29.734 1.00 54.72 486 ILE A CA 1
ATOM 3846 C C . ILE A 1 486 ? 84.090 -36.012 -28.288 1.00 54.72 486 ILE A C 1
ATOM 3848 O O . ILE A 1 486 ? 85.214 -35.736 -27.866 1.00 54.72 486 ILE A O 1
ATOM 3852 N N . ARG A 1 487 ? 83.164 -36.577 -27.515 1.00 46.50 487 ARG A N 1
ATOM 3853 C CA . ARG A 1 487 ? 83.379 -36.976 -26.123 1.00 46.50 487 ARG A CA 1
ATOM 3854 C C . ARG A 1 487 ? 84.099 -38.326 -26.097 1.00 46.50 487 ARG A C 1
ATOM 3856 O O . ARG A 1 487 ? 83.480 -39.363 -26.301 1.00 46.50 487 ARG A O 1
ATOM 3863 N N . ASP A 1 488 ? 85.413 -38.307 -25.885 1.00 47.84 488 ASP A N 1
ATOM 3864 C CA . ASP A 1 488 ? 86.226 -39.526 -25.787 1.00 47.84 488 ASP A CA 1
ATOM 3865 C C . ASP A 1 488 ? 85.951 -40.250 -24.451 1.00 47.84 488 ASP A C 1
ATOM 3867 O O . ASP A 1 488 ? 86.389 -39.827 -23.378 1.00 47.84 488 ASP A O 1
ATOM 3871 N N . GLU A 1 489 ? 85.166 -41.327 -24.517 1.00 57.53 489 GLU A N 1
ATOM 3872 C CA . GLU A 1 489 ? 84.771 -42.189 -23.391 1.00 57.53 489 GLU A CA 1
ATOM 3873 C C . GLU A 1 489 ? 85.834 -43.252 -23.040 1.00 57.53 489 GLU A C 1
ATOM 3875 O O . GLU A 1 489 ? 85.605 -44.080 -22.148 1.00 57.53 489 GLU A O 1
ATOM 3880 N N . THR A 1 490 ? 87.002 -43.254 -23.697 1.00 63.94 490 THR A N 1
ATOM 3881 C CA . THR A 1 490 ? 88.057 -44.226 -23.385 1.00 63.94 490 THR A CA 1
ATOM 3882 C C . THR A 1 490 ? 88.578 -44.057 -21.949 1.00 63.94 490 THR A C 1
ATOM 3884 O O . THR A 1 490 ? 88.575 -42.953 -21.389 1.00 63.94 490 THR A O 1
ATOM 3887 N N . PRO A 1 491 ? 89.085 -45.135 -21.315 1.00 57.22 491 PRO A N 1
ATOM 3888 C CA . PRO A 1 491 ? 89.634 -45.067 -19.958 1.00 57.22 491 PRO A CA 1
ATOM 3889 C C . PRO A 1 491 ? 90.739 -44.008 -19.804 1.00 57.22 491 PRO A C 1
ATOM 3891 O O . PRO A 1 491 ? 90.890 -43.420 -18.734 1.00 57.22 491 PRO A O 1
ATOM 3894 N N . ALA A 1 492 ? 91.476 -43.725 -20.885 1.00 57.94 492 ALA A N 1
ATOM 3895 C CA . ALA A 1 492 ? 92.493 -42.678 -20.933 1.00 57.94 492 ALA A CA 1
ATOM 3896 C C . ALA A 1 492 ? 91.887 -41.263 -20.844 1.00 57.94 492 ALA A C 1
ATOM 3898 O O . ALA A 1 492 ? 92.408 -40.426 -20.104 1.00 57.94 492 ALA A O 1
ATOM 3899 N N . GLY A 1 493 ? 90.760 -41.014 -21.522 1.00 58.66 493 GLY A N 1
ATOM 3900 C CA . GLY A 1 493 ? 90.015 -39.752 -21.446 1.00 58.66 493 GLY A CA 1
ATOM 3901 C C . GLY A 1 493 ? 89.388 -39.507 -20.069 1.00 58.66 493 GLY A C 1
ATOM 3902 O O . GLY A 1 493 ? 89.456 -38.394 -19.541 1.00 58.66 493 GLY A O 1
ATOM 3903 N N . LYS A 1 494 ? 88.861 -40.558 -19.421 1.00 58.94 494 LYS A N 1
ATOM 3904 C CA . LYS A 1 494 ? 88.330 -40.473 -18.044 1.00 58.94 494 LYS A CA 1
ATOM 3905 C C . LYS A 1 494 ? 89.423 -40.168 -17.009 1.00 58.94 494 LYS A C 1
ATOM 3907 O O . LYS A 1 494 ? 89.233 -39.280 -16.179 1.00 58.94 494 LYS A O 1
ATOM 3912 N N . ALA A 1 495 ? 90.589 -40.810 -17.108 1.00 60.44 495 ALA A N 1
ATOM 3913 C CA . ALA A 1 495 ? 91.702 -40.584 -16.180 1.00 60.44 495 ALA A CA 1
ATOM 3914 C C . ALA A 1 495 ? 92.298 -39.164 -16.273 1.00 60.44 495 ALA A C 1
ATOM 3916 O O . ALA A 1 495 ? 92.648 -38.567 -15.253 1.00 60.44 495 ALA A O 1
ATOM 3917 N N . ALA A 1 496 ? 92.375 -38.585 -17.476 1.00 58.31 496 ALA A N 1
ATOM 3918 C CA . ALA A 1 496 ? 92.862 -37.216 -17.667 1.00 58.31 496 ALA A CA 1
ATOM 3919 C C . ALA A 1 496 ? 91.944 -36.165 -17.013 1.00 58.31 496 ALA A C 1
ATOM 3921 O O . ALA A 1 496 ? 92.416 -35.136 -16.525 1.00 58.31 496 ALA A O 1
ATOM 3922 N N . ARG A 1 497 ? 90.636 -36.438 -16.952 1.00 62.22 497 ARG A N 1
ATOM 3923 C CA . ARG A 1 497 ? 89.652 -35.549 -16.327 1.00 62.22 497 ARG A CA 1
ATOM 3924 C C . ARG A 1 497 ? 89.712 -35.595 -14.799 1.00 62.22 497 ARG A C 1
ATOM 3926 O O . ARG A 1 497 ? 89.634 -34.548 -14.160 1.00 62.22 497 ARG A O 1
ATOM 3933 N N . GLU A 1 498 ? 89.894 -36.778 -14.218 1.00 59.88 498 GLU A N 1
ATOM 3934 C CA . GLU A 1 498 ? 90.015 -36.938 -12.761 1.00 59.88 498 GLU A CA 1
ATOM 3935 C C . GLU A 1 498 ? 91.326 -36.346 -12.219 1.00 59.88 498 GLU A C 1
ATOM 3937 O O . GLU A 1 498 ? 91.325 -35.726 -11.157 1.00 59.88 498 GLU A O 1
ATOM 3942 N N . ALA A 1 499 ? 92.420 -36.421 -12.986 1.00 55.97 499 ALA A N 1
ATOM 3943 C CA . ALA A 1 499 ? 93.690 -35.782 -12.629 1.00 55.97 499 ALA A CA 1
ATOM 3944 C C . ALA A 1 499 ? 93.646 -34.240 -12.710 1.00 55.97 499 ALA A C 1
ATOM 3946 O O . ALA A 1 499 ? 94.358 -33.561 -11.971 1.00 55.97 499 ALA A O 1
ATOM 3947 N N . GLY A 1 500 ? 92.801 -33.671 -13.578 1.00 54.66 500 GLY A N 1
ATOM 3948 C CA . GLY A 1 500 ? 92.607 -32.220 -13.687 1.00 54.66 500 GLY A CA 1
ATOM 3949 C C . GLY A 1 500 ? 91.767 -31.614 -12.557 1.00 54.66 500 GLY A C 1
ATOM 3950 O O . GLY A 1 500 ? 91.926 -30.438 -12.242 1.00 54.66 500 GLY A O 1
ATOM 3951 N N . ALA A 1 501 ? 90.907 -32.406 -11.910 1.00 53.66 501 ALA A N 1
ATOM 3952 C CA . ALA A 1 501 ? 90.017 -31.930 -10.849 1.00 53.66 501 ALA A CA 1
ATOM 3953 C C . ALA A 1 501 ? 90.677 -31.889 -9.454 1.00 53.66 501 ALA A C 1
ATOM 3955 O O . ALA A 1 501 ? 90.223 -31.142 -8.591 1.00 53.66 501 ALA A O 1
ATOM 3956 N N . SER A 1 502 ? 91.766 -32.635 -9.219 1.00 50.59 502 SER A N 1
ATOM 3957 C CA . SER A 1 502 ? 92.457 -32.665 -7.916 1.00 50.59 502 SER A CA 1
ATOM 3958 C C . SER A 1 502 ? 93.560 -31.609 -7.747 1.00 50.59 502 SER A C 1
ATOM 3960 O O . SER A 1 502 ? 94.192 -31.559 -6.696 1.00 50.59 502 SER A O 1
ATOM 3962 N N . ALA A 1 503 ? 93.822 -30.777 -8.761 1.00 52.22 503 ALA A N 1
ATOM 3963 C CA . ALA A 1 503 ? 94.811 -29.691 -8.710 1.00 52.22 503 ALA A CA 1
ATOM 3964 C C . ALA A 1 503 ? 94.179 -28.304 -8.461 1.00 52.22 503 ALA A C 1
ATOM 3966 O O . ALA A 1 503 ? 94.834 -27.277 -8.629 1.00 52.22 503 ALA A O 1
ATOM 3967 N N . SER A 1 504 ? 92.899 -28.252 -8.088 1.00 52.34 504 SER A N 1
ATOM 3968 C CA . SER A 1 504 ? 92.176 -27.012 -7.768 1.00 52.34 504 SER A CA 1
ATOM 3969 C C . SER A 1 504 ? 91.328 -27.163 -6.502 1.00 52.34 504 SER A C 1
ATOM 3971 O O . SER A 1 504 ? 90.137 -26.859 -6.507 1.00 52.34 504 SER A O 1
ATOM 3973 N N . ALA A 1 505 ? 91.960 -27.640 -5.426 1.00 44.72 505 ALA A N 1
ATOM 3974 C CA . ALA A 1 505 ? 91.469 -27.508 -4.055 1.00 44.72 505 ALA A CA 1
ATOM 3975 C C . ALA A 1 505 ? 92.499 -26.754 -3.209 1.00 44.72 505 ALA A C 1
ATOM 3977 O O . ALA A 1 505 ? 93.697 -27.117 -3.298 1.00 44.72 505 ALA A O 1
#

Sequence (505 aa):
MPLNYSKWDKLELSDDSDIEGHPNVDKKSLIRWKQRDIHERREVRKHKMNELDEEIKTSNILLPRIAALISAVSTNGPKEFSSLTERLKTQPSADGPAELPGAPKPPSYDEMILQLLYKVWGDVKDNSGVDVQDQEKLEKALVKELKGHEQKLGERVKECQEELKTLEEESHAKITSDDIHEGWDSKDVEIAPSAPPPKHKKAHKTTETTIETLNSPKPVDLPRAPEVKRGGEETSGYEADEADDDDDEEDGEDLPTLTPDLLQFSRIGVGKYAESYQFLQKNKSVLGPGALDALFMAGYQAQLKKDSKYALACIHQALLLQYCEKLGKDGIALFFQRMSSGNQKAQAVFMKDVNDTYTLMKQRVEATRAEESEGRETIQLQVENGVNSISFNIPEGPPPPDDRPLEISFEGVEEGEQPDLEEIRAWLKRRWAIWQGFTPKLRKALESKSLERVNKVLEDMSVEEAEKVVADMQEGGILNFAEEGIRDETPAGKAAREAGASASA

Secondary structure (DSSP, 8-state):
-----GGGGGB--TT-TT----TTS-HHHHHHHHHHHHHHHHHHHHHHHHHHHHHHHHHHHHHHHHHHHHHHHHHH-HHHHHHHHHHHHHS--S--SPPPTTSPPPPPHHHHHHHHHHHHHHHHHHT----TT-HHHHHHHHHHHHHHHHHHHHHHHHHHHHHHHHHHHHHHTSB-GGG---S----------PPPPPP------PPP----------PPP-----------------------------------PPPHHHHHHHTSPTT-HHHHHHHHHH-GGGGSTTHHHHHHHHHHHHHHTT-HHHHHHHHHHHHHHHHHHHT-TTHHHHHHHHHHTT-HHHHHHHHHHHHHHHHHHHHHHHHHHHHTTT----------TT-SEEEE----SSPPPTTS------TT--TT-PPPHHHHHHHHHHHHHHHHHS-HHHHHHHHTT-HHHHHHHHHTS-HHHHHHHHHHHHHTT-EEEE-S-----SHHHHHHHHHHHTT--

Organism: NCBI:txid1353952

InterPro domains:
  IPR004918 Cdc37 [PTHR12800] (1-490)
  IPR013855 Cdc37, N-terminal domain [PF03234] (2-125)
  IPR013855 Cdc37, N-terminal domain [SM01071] (2-187)
  IPR013873 Cdc37, C-terminal [PF08564] (429-495)
  IPR013873 Cdc37, C-terminal [SM01069] (392-503)
  IPR013874 Cdc37, Hsp90 binding [PF08565] (264-373)
  IPR013874 Cdc37, Hsp90 binding [SM01070] (186-377)
  IPR038189 Cdc37, Hsp90-binding domain superfamily [G3DSA:1.20.58.610] (259-373)